Protein AF-K3W966-F1 (afdb_monomer_lite)

Foldseek 3Di:
DLVVVLVVLVVLVVVLVVLVVLLVVLVVVLVVLVVVLVVLVVVLVVCVVVVVVVVNVVSVVVNVVSVVVNVVSVVVNVVSVVVNVVSVVVVLVVLVVVLVVLVVVLVVLVVVLVVLVVVLVVLVVVLVVLLVVLVVVLVVLVVVLVVLVVVLVVLVVVLVVLVVVLVVVLCVVLVVLVVVVVVLVVVVVVVVVVCVVCVVVVVVCVVVVVVSVVVNVVSVVVSVVSCVVCVVVVVVSVVSVVVSVVSVVVSVVSVVVSVVSVVVSVVVSVVSVVVSVVSVVVSLLSVLLSVLSVLLSVLSVVVSVVVVVVVVLVVVLVVVLVVLVVQLVVLVVVLVVLVVVLVVLVVVLVVLVVLLVVLVVVLVVLVVVLVVCVVVVVVVVNVVSVVVSVVSVVSNVVSVVVNVVSVVVSVVSVVVSVVSVVSNVVSVVVSVVSVLVSLVVVLVVLVVSLVVLVVSLVVLVVSDRDDDCVVVPNRVSVSSSSVSVSVSVVSVVSNVVSCVVPVDDDPCPVVPPPPDPVVVPVPPPPPPDDDDPDDDDDDDDDDDDDDDDDDDDDDDDDDDDPDVLVVLLVVLVVLLVVLVVVLVVCVVVVVVVVSVVSVVVNVVSVVVNVVSVVVVVVVVPPPDDDDDDDDDDDDDDDDDDDDDDDDDDDDDDDDDDDDDPDPPPVVVVVVVVVVVVVVVVVVLVVLVVQLVVCVVVVVVVSNVVSVVVNCPVVVVVVVVVVVVVPVPD

Radius of gyration: 61.63 Å; chains: 1; bounding box: 157×69×189 Å

Sequence (729 aa):
MRVLFRENVLKQNEDENRILERKIQLANQLTQYEIDLRDVEAQQHHACEVEDFEHADALNATINSVRHCITLTESDVRKVDSELSAFVKSKEKAFANQLRSTRGTLRELEKFRDDQEAERVNLRNEFKEYEVKETEQLQFEAERIDTEMHHVSVNLEHLAAEKSEIESTIEEQCKDEFVVQAQLLEEKYAVEEEVRELERKLKLKLERVREIQESINKAEKEIDLVRNRYSRQLKRIADRESGILKTKQEVETDIEQLKHQKKEFHEKINEYETNISTFGKRILVVRKEMRAAALLASVLEVQETRREQSIVRKKQQTAELSSLSDAAAIAEQSFVMLRKQHDELEKSLSIHRNAIASAESMIPRLEQEKKTAAAQRNFKDAARISKDIKALEKDRSTAEEMVEVVEMELQDLKERIDKREVEYEEKKDELKRVEKQLELTTLQELWKEAKHLRVAIRKMEKFKSEGAAADDGIDFRSSAILLVQAEYEACMISVEALESKYGVTDPNQDQEDDIDDDDDEDDEIIDDDVDAVRESVGIAHIGTSYGSAEAGDSGEADVETIGDGTMALEDIASKLSELEAMIEKATENEEYELAARLDEKIEVLKRRQRSIIALASRDASADTSQENEDENEDDDEEERYQEAEEYEPSHTPHESHNEPTSTTHAGQSYEKLVQDLEALRERIVQVEDEIDYATEHEEYETAATFDEELQTPLRFKKKSKAVFSVDLV

Secondary structure (DSSP, 8-state):
-HHHHHHHHHHHHHHHHHHHHHHHHHHHHHHHHHHHHHHHHHHHHHHHHTT-HHHHHHHHHHHHHHHHHHHHHHHHHHHHHHHHHHHHHHHHHHHHHHHHHHHHHHHHHHHHHHHHHHHHHHHHHHHHHHHHHHHHHHHHHHHHHHHHHHHHHHHHHHHHHHHHHHHHHHHHHTHHHHHHHHHHHHHHHHHHHHHHHHTTTHHHHHHHHHHHHHHHHHHHHHHHHHHHHHHHHHHHHHHHHHHHHHHHHHHHHHHHHHHHHHHHHHHHHHHHHHHHHHHHHHHHHHHHHHHHHHHHHHHHHHHHHHHHHHHHHHHHHHHHHHHHHHHHHHHHHHHHHHHHHHHHHHHHHHHHHHHHHHHHHHHHHHHHHHHHHHHTT-HHHHHHHHHHHHHHHHHHHHHHHHHHHHHHHHHHHHHHHHHHHHHHHHHHHHHHHHHHHHHHHHHHHHHHHHHHHHHHHHHHHHS---SHHHHTT--SHHHHHHHHHHHHHHHHHHHHHHHHHHT---TTGGGSS---GGGGSS---------------------------------------S-HHHHHHHHHHHHHHHHHHHHHHHHHTT-HHHHHHHHHHHHHHHHHHHHHHHHHHHHTT-----------------------------------------THHHHHHHHHHHHHHHHHHHHHHHHHHHHHHHHHTT-HHHHHHHHHHHHHHHHHHHHHHHHTTTS--

Organism: Globisporangium ultimum (strain ATCC 200006 / CBS 805.95 / DAOM BR144) (NCBI:txid431595)

InterPro domains:
  IPR001943 UVR domain [PS50151] (360-395)
  IPR001943 UVR domain [PS50151] (573-608)
  IPR026081 Disrupted in schizophrenia 1 [PTHR14332] (5-614)

Structure (mmCIF, N/CA/C/O backbone):
data_AF-K3W966-F1
#
_entry.id   AF-K3W966-F1
#
loop_
_atom_site.group_PDB
_atom_site.id
_atom_site.type_symbol
_atom_site.label_atom_id
_atom_site.label_alt_id
_atom_site.label_comp_id
_atom_site.label_asym_id
_atom_site.label_entity_id
_atom_site.label_seq_id
_atom_site.pdbx_PDB_ins_code
_atom_site.Cartn_x
_atom_site.Cartn_y
_atom_site.Cartn_z
_atom_site.occupancy
_atom_site.B_iso_or_equiv
_atom_site.auth_seq_id
_atom_site.auth_comp_id
_atom_site.auth_asym_id
_atom_site.auth_atom_id
_atom_site.pdbx_PDB_model_num
ATOM 1 N N . MET A 1 1 ? -17.073 -1.695 -3.545 1.00 40.31 1 MET A N 1
ATOM 2 C CA . MET A 1 1 ? -15.887 -0.899 -3.951 1.00 40.31 1 MET A CA 1
ATOM 3 C C . MET A 1 1 ? -14.749 -1.751 -4.509 1.00 40.31 1 MET A C 1
ATOM 5 O O . MET A 1 1 ? -14.282 -1.406 -5.583 1.00 40.31 1 MET A O 1
ATOM 9 N N . ARG A 1 2 ? -14.343 -2.861 -3.868 1.00 40.62 2 ARG A N 1
ATOM 10 C CA . ARG A 1 2 ? -13.208 -3.718 -4.294 1.00 40.62 2 ARG A CA 1
ATOM 11 C C . ARG A 1 2 ? -13.105 -4.015 -5.794 1.00 40.62 2 ARG A C 1
ATOM 13 O O . ARG A 1 2 ? -12.038 -3.814 -6.357 1.00 40.62 2 ARG A O 1
ATOM 20 N N . VAL A 1 3 ? -14.205 -4.422 -6.437 1.00 47.59 3 VAL A N 1
ATOM 21 C CA . VAL A 1 3 ? -14.254 -4.696 -7.890 1.00 47.59 3 VAL A CA 1
ATOM 22 C C . VAL A 1 3 ? -13.774 -3.485 -8.701 1.00 47.59 3 VAL A C 1
ATOM 24 O O . VAL A 1 3 ? -12.761 -3.586 -9.381 1.00 47.59 3 VAL A O 1
ATOM 27 N N . LEU A 1 4 ? -14.399 -2.316 -8.511 1.00 53.44 4 LEU A N 1
ATOM 28 C CA . LEU A 1 4 ? -14.019 -1.058 -9.172 1.00 53.44 4 LEU A CA 1
ATOM 29 C C . LEU A 1 4 ? -12.569 -0.637 -8.888 1.00 53.44 4 LEU A C 1
ATOM 31 O O . LEU A 1 4 ? -11.961 0.048 -9.705 1.00 53.44 4 LEU A O 1
ATOM 35 N N . PHE A 1 5 ? -12.008 -0.996 -7.731 1.00 54.22 5 PHE A N 1
ATOM 36 C CA . PHE A 1 5 ? -10.607 -0.700 -7.437 1.00 54.22 5 PHE A CA 1
ATOM 37 C C . PHE A 1 5 ? -9.661 -1.638 -8.201 1.00 54.22 5 PHE A C 1
ATOM 39 O O . PHE A 1 5 ? -8.775 -1.160 -8.908 1.00 54.22 5 PHE A O 1
ATOM 46 N N . ARG A 1 6 ? -9.899 -2.956 -8.141 1.00 57.16 6 ARG A N 1
ATOM 47 C CA . ARG A 1 6 ? -9.118 -3.960 -8.882 1.00 57.16 6 ARG A CA 1
ATOM 48 C C . ARG A 1 6 ? -9.176 -3.715 -10.392 1.00 57.16 6 ARG A C 1
ATOM 50 O O . ARG A 1 6 ? -8.143 -3.745 -11.047 1.00 57.16 6 ARG A O 1
ATOM 57 N N . GLU A 1 7 ? -10.357 -3.397 -10.922 1.00 64.56 7 GLU A N 1
ATOM 58 C CA . GLU A 1 7 ? -10.556 -2.999 -12.322 1.00 64.56 7 GLU A CA 1
ATOM 59 C C . GLU A 1 7 ? -9.718 -1.768 -12.698 1.00 64.56 7 GLU A C 1
ATOM 61 O O . GLU A 1 7 ? -9.137 -1.743 -13.776 1.00 64.56 7 GLU A O 1
ATOM 66 N N . ASN A 1 8 ? -9.600 -0.763 -11.820 1.00 68.94 8 ASN A N 1
ATOM 67 C CA . ASN A 1 8 ? -8.776 0.419 -12.095 1.00 68.94 8 ASN A CA 1
ATOM 68 C C . ASN A 1 8 ? -7.267 0.123 -12.077 1.00 68.94 8 ASN A C 1
ATOM 70 O O . ASN A 1 8 ? -6.551 0.698 -12.895 1.00 68.94 8 ASN A O 1
ATOM 74 N N . VAL A 1 9 ? -6.772 -0.748 -11.189 1.00 65.44 9 VAL A N 1
ATOM 75 C CA . VAL A 1 9 ? -5.339 -1.110 -11.151 1.00 65.44 9 VAL A CA 1
ATOM 76 C C . VAL A 1 9 ? -4.967 -2.016 -12.326 1.00 65.44 9 VAL A C 1
ATOM 78 O O . VAL A 1 9 ? -3.998 -1.728 -13.027 1.00 65.44 9 VAL A O 1
ATOM 81 N N . LEU A 1 10 ? -5.777 -3.042 -12.615 1.00 68.81 10 LEU A N 1
ATOM 82 C CA . LEU A 1 10 ? -5.597 -3.885 -13.802 1.00 68.81 10 LEU A CA 1
ATOM 83 C C . LEU A 1 10 ? -5.610 -3.037 -15.077 1.00 68.81 10 LEU A C 1
ATOM 85 O O . LEU A 1 10 ? -4.684 -3.125 -15.876 1.00 68.81 10 LEU A O 1
ATOM 89 N N . LYS A 1 11 ? -6.583 -2.128 -15.212 1.00 78.38 11 LYS A N 1
ATOM 90 C CA . LYS A 1 11 ? -6.659 -1.206 -16.348 1.00 78.38 11 LYS A CA 1
ATOM 91 C C . LYS A 1 11 ? -5.451 -0.268 -16.455 1.00 78.38 11 LYS A C 1
ATOM 93 O O . LYS A 1 11 ? -5.044 0.048 -17.567 1.00 78.38 11 LYS A O 1
ATOM 98 N N . GLN A 1 12 ? -4.864 0.187 -15.345 1.00 77.62 12 GLN A N 1
ATOM 99 C CA . GLN A 1 12 ? -3.624 0.971 -15.408 1.00 77.62 12 GLN A CA 1
ATOM 100 C C . GLN A 1 12 ? -2.476 0.140 -15.991 1.00 77.62 12 GLN A C 1
ATOM 102 O O . GLN A 1 12 ? -1.775 0.631 -16.871 1.00 77.62 12 GLN A O 1
ATOM 107 N N . ASN A 1 13 ? -2.326 -1.121 -15.581 1.00 73.06 13 ASN A N 1
ATOM 108 C CA . ASN A 1 13 ? -1.315 -2.010 -16.157 1.00 73.06 13 ASN A CA 1
ATOM 109 C C . ASN A 1 13 ? -1.628 -2.369 -17.631 1.00 73.06 13 ASN A C 1
ATOM 111 O O . ASN A 1 13 ? -0.710 -2.441 -18.444 1.00 73.06 13 ASN A O 1
ATOM 115 N N . GLU A 1 14 ? -2.903 -2.514 -18.019 1.00 80.56 14 GLU A N 1
ATOM 116 C CA . GLU A 1 14 ? -3.324 -2.669 -19.426 1.00 80.56 14 GLU A CA 1
ATOM 117 C C . GLU A 1 14 ? -2.988 -1.434 -20.281 1.00 80.56 14 GLU A C 1
ATOM 119 O O . GLU A 1 14 ? -2.424 -1.574 -21.368 1.00 80.56 14 GLU A O 1
ATOM 124 N N . ASP A 1 15 ? -3.308 -0.223 -19.807 1.00 84.44 15 ASP A N 1
ATOM 125 C CA . ASP A 1 15 ? -2.997 1.031 -20.504 1.00 84.44 15 ASP A CA 1
ATOM 126 C C . ASP A 1 15 ? -1.467 1.253 -20.593 1.00 84.44 15 ASP A C 1
ATOM 128 O O . ASP A 1 15 ? -0.981 1.700 -21.634 1.00 84.44 15 ASP A O 1
ATOM 132 N N . GLU A 1 16 ? -0.688 0.878 -19.569 1.00 83.88 16 GLU A N 1
ATOM 133 C CA . GLU A 1 16 ? 0.785 0.915 -19.591 1.00 83.88 16 GLU A CA 1
ATOM 134 C C . GLU A 1 16 ? 1.368 -0.058 -20.625 1.00 83.88 16 GLU A C 1
ATOM 136 O O . GLU A 1 16 ? 2.116 0.357 -21.517 1.00 83.88 16 GLU A O 1
ATOM 141 N N . ASN A 1 17 ? 0.962 -1.332 -20.576 1.00 80.75 17 ASN A N 1
ATOM 142 C CA . ASN A 1 17 ? 1.388 -2.358 -21.530 1.00 80.75 17 ASN A CA 1
ATOM 143 C C . ASN A 1 17 ? 1.039 -1.964 -22.969 1.00 80.75 17 ASN A C 1
ATOM 145 O O . ASN A 1 17 ? 1.874 -2.076 -23.863 1.00 80.75 17 ASN A O 1
ATOM 149 N N . ARG A 1 18 ? -0.152 -1.407 -23.201 1.00 89.12 18 ARG A N 1
ATOM 150 C CA . ARG A 1 18 ? -0.590 -0.927 -24.518 1.00 89.12 18 ARG A CA 1
ATOM 151 C C . ARG A 1 18 ? 0.259 0.233 -25.054 1.00 89.12 18 ARG A C 1
ATOM 153 O O . ARG A 1 18 ? 0.484 0.316 -26.264 1.00 89.12 18 ARG A O 1
ATOM 160 N N . ILE A 1 19 ? 0.733 1.133 -24.188 1.00 89.69 19 ILE A N 1
ATOM 161 C CA . ILE A 1 19 ? 1.665 2.208 -24.569 1.00 89.69 19 ILE A CA 1
ATOM 162 C C . ILE A 1 19 ? 3.041 1.614 -24.923 1.00 89.69 19 ILE A C 1
ATOM 164 O O . ILE A 1 19 ? 3.639 2.009 -25.929 1.00 89.69 19 ILE A O 1
ATOM 168 N N . LEU A 1 20 ? 3.520 0.629 -24.156 1.00 84.88 20 LEU A N 1
ATOM 169 C CA . LEU A 1 20 ? 4.791 -0.065 -24.403 1.00 84.88 20 LEU A CA 1
ATOM 170 C C . LEU A 1 20 ? 4.764 -0.907 -25.692 1.00 84.88 20 LEU A C 1
ATOM 172 O O . LEU A 1 20 ? 5.664 -0.773 -26.520 1.00 84.88 20 LEU A O 1
ATOM 176 N N . GLU A 1 21 ? 3.710 -1.692 -25.932 1.00 88.69 21 GLU A N 1
ATOM 177 C CA . GLU A 1 21 ? 3.497 -2.422 -27.190 1.00 88.69 21 GLU A CA 1
ATOM 178 C C . GLU A 1 21 ? 3.504 -1.477 -28.394 1.00 88.69 21 GLU A C 1
ATOM 180 O O . GLU A 1 21 ? 4.195 -1.730 -29.382 1.00 88.69 21 GLU A O 1
ATOM 185 N N . ARG A 1 22 ? 2.777 -0.353 -28.308 1.00 91.94 22 ARG A N 1
ATOM 186 C CA . ARG A 1 22 ? 2.743 0.665 -29.368 1.00 91.94 22 ARG A CA 1
ATOM 187 C C . ARG A 1 22 ? 4.135 1.250 -29.626 1.00 91.94 22 ARG A C 1
ATOM 189 O O . ARG A 1 22 ? 4.487 1.471 -30.784 1.00 91.94 22 ARG A O 1
ATOM 196 N N . LYS A 1 23 ? 4.945 1.463 -28.581 1.00 90.62 23 LYS A N 1
ATOM 197 C CA . LYS A 1 23 ? 6.341 1.911 -28.715 1.00 90.62 23 LYS A CA 1
ATOM 198 C C . LYS A 1 23 ? 7.207 0.872 -29.435 1.00 90.62 23 LYS A C 1
ATOM 200 O O . LYS A 1 23 ? 7.931 1.239 -30.357 1.00 90.62 23 LYS A O 1
ATOM 205 N N . ILE A 1 24 ? 7.096 -0.406 -29.070 1.00 88.38 24 ILE A N 1
ATOM 206 C CA . ILE A 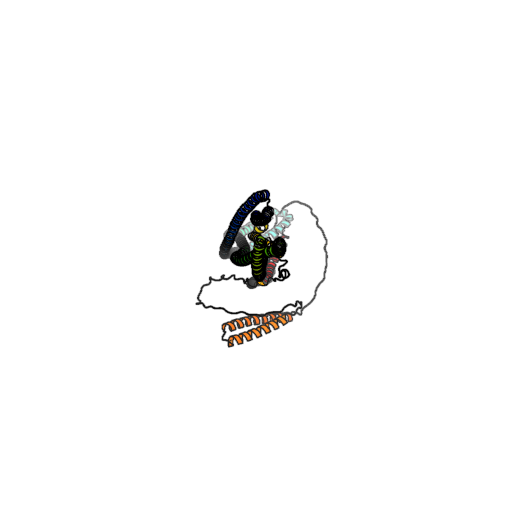1 24 ? 7.830 -1.515 -29.708 1.00 88.38 24 ILE A CA 1
ATOM 207 C C . ILE A 1 24 ? 7.422 -1.662 -31.184 1.00 88.38 24 ILE A C 1
ATOM 209 O O . ILE A 1 24 ? 8.280 -1.771 -32.057 1.00 88.38 24 ILE A O 1
ATOM 213 N N . GLN A 1 25 ? 6.123 -1.591 -31.490 1.00 92.19 25 GLN A N 1
ATOM 214 C CA . GLN A 1 25 ? 5.612 -1.645 -32.864 1.00 92.19 25 GLN A CA 1
ATOM 215 C C . GLN A 1 25 ? 6.148 -0.491 -33.726 1.00 92.19 25 GLN A C 1
ATOM 217 O O . GLN A 1 25 ? 6.577 -0.727 -34.855 1.00 92.19 25 GLN A O 1
ATOM 222 N N . LEU A 1 26 ? 6.171 0.740 -33.202 1.00 92.88 26 LEU A N 1
ATOM 223 C CA . LEU A 1 26 ? 6.723 1.898 -33.914 1.00 92.88 26 LEU A CA 1
ATOM 224 C C . LEU A 1 26 ? 8.246 1.802 -34.097 1.00 92.88 26 LEU A C 1
ATOM 226 O O . LEU A 1 26 ? 8.741 2.152 -35.166 1.00 92.88 26 LEU A O 1
ATOM 230 N N . ALA A 1 27 ? 8.983 1.288 -33.107 1.00 89.44 27 ALA A N 1
ATOM 231 C CA . ALA A 1 27 ? 10.422 1.048 -33.228 1.00 89.44 27 ALA A CA 1
ATOM 232 C C . ALA A 1 27 ? 10.738 0.015 -34.327 1.00 89.44 27 ALA A C 1
ATOM 234 O O . ALA A 1 27 ? 11.598 0.264 -35.169 1.00 89.44 27 ALA A O 1
ATOM 235 N N . ASN A 1 28 ? 9.983 -1.087 -34.382 1.00 90.31 28 ASN A N 1
ATOM 236 C CA . ASN A 1 28 ? 10.124 -2.120 -35.415 1.00 90.31 28 ASN A CA 1
ATOM 237 C C . ASN A 1 28 ? 9.726 -1.624 -36.820 1.00 90.31 28 ASN A C 1
ATOM 239 O O . ASN A 1 28 ? 10.298 -2.060 -37.816 1.00 90.31 28 ASN A O 1
ATOM 243 N N . GLN A 1 29 ? 8.765 -0.700 -36.925 1.00 93.62 29 GLN A N 1
ATOM 244 C CA . GLN A 1 29 ? 8.449 -0.034 -38.196 1.00 93.62 29 GLN A CA 1
ATOM 245 C C . GLN A 1 29 ? 9.569 0.915 -38.634 1.00 93.62 29 GLN A C 1
ATOM 247 O O . GLN A 1 29 ? 9.898 0.967 -39.816 1.00 93.62 29 GLN A O 1
ATOM 252 N N . LEU A 1 30 ? 10.171 1.650 -37.694 1.00 92.44 30 LEU A N 1
ATOM 253 C CA . LEU A 1 30 ? 11.262 2.580 -37.979 1.00 92.44 30 LEU A CA 1
ATOM 254 C C . LEU A 1 30 ? 12.504 1.832 -38.486 1.00 92.44 30 LEU A C 1
ATOM 256 O O . LEU A 1 30 ? 13.044 2.204 -39.525 1.00 92.44 30 LEU A O 1
ATOM 260 N N . THR A 1 31 ? 12.902 0.735 -37.833 1.00 90.31 31 THR A N 1
ATOM 261 C CA . THR A 1 31 ? 14.034 -0.090 -38.291 1.00 90.31 31 THR A CA 1
ATOM 262 C C . THR A 1 31 ? 13.770 -0.769 -39.637 1.00 90.31 31 THR A C 1
ATOM 264 O O . THR A 1 31 ? 14.692 -0.850 -40.447 1.00 90.31 31 THR A O 1
ATOM 267 N N . GLN A 1 32 ? 12.530 -1.181 -39.936 1.00 93.44 32 GLN A N 1
ATOM 268 C CA . GLN A 1 32 ? 12.177 -1.664 -41.277 1.00 93.44 32 GLN A CA 1
ATOM 269 C C . GLN A 1 32 ? 12.327 -0.558 -42.332 1.00 93.44 32 GLN A C 1
ATOM 271 O O . GLN A 1 32 ? 12.992 -0.779 -43.339 1.00 93.44 32 GLN A O 1
ATOM 276 N N . TYR A 1 33 ? 11.794 0.646 -42.095 1.00 95.50 33 TYR A N 1
ATOM 277 C CA . TYR A 1 33 ? 11.941 1.751 -43.050 1.00 95.50 33 TYR A CA 1
ATOM 278 C C . TYR A 1 33 ? 13.402 2.204 -43.229 1.00 95.50 33 TYR A C 1
ATOM 280 O O . TYR A 1 33 ? 13.763 2.662 -44.310 1.00 95.50 33 TYR A O 1
ATOM 288 N N . GLU A 1 34 ? 14.265 2.062 -42.218 1.00 91.81 34 GLU A N 1
ATOM 289 C CA . GLU A 1 34 ? 15.710 2.270 -42.387 1.00 91.81 34 GLU A CA 1
ATOM 290 C C . GLU A 1 34 ? 16.370 1.215 -43.287 1.00 91.81 34 GLU A C 1
ATOM 292 O O . GLU A 1 34 ? 17.286 1.546 -44.041 1.00 91.81 34 GLU A O 1
ATOM 297 N N . ILE A 1 35 ? 15.943 -0.050 -43.209 1.00 92.56 35 ILE A N 1
ATOM 298 C CA . ILE A 1 35 ? 16.417 -1.116 -44.105 1.00 92.56 35 ILE A CA 1
ATOM 299 C C . ILE A 1 35 ? 15.937 -0.829 -45.532 1.00 92.56 35 ILE A C 1
ATOM 301 O O . ILE A 1 35 ? 16.763 -0.747 -46.439 1.00 92.56 35 ILE A O 1
ATOM 305 N N . ASP A 1 36 ? 14.639 -0.557 -45.707 1.00 93.06 36 ASP A N 1
ATOM 306 C CA . ASP A 1 36 ? 14.043 -0.191 -46.998 1.00 93.06 36 ASP A CA 1
ATOM 307 C C . ASP A 1 36 ? 14.767 1.016 -47.628 1.00 93.06 36 ASP A C 1
ATOM 309 O O . ASP A 1 36 ? 15.027 1.038 -48.832 1.00 93.06 36 ASP A O 1
ATOM 313 N N . LEU A 1 37 ? 15.137 2.018 -46.819 1.00 94.38 37 LEU A N 1
ATOM 314 C CA . LEU A 1 37 ? 15.884 3.187 -47.283 1.00 94.38 37 LEU A CA 1
ATOM 315 C C . LEU A 1 37 ? 17.282 2.812 -47.794 1.00 94.38 37 LEU A C 1
ATOM 317 O O . LEU A 1 37 ? 17.650 3.240 -48.888 1.00 94.38 37 LEU A O 1
ATOM 321 N N . ARG A 1 38 ? 18.044 2.004 -47.041 1.00 92.75 38 ARG A N 1
ATOM 322 C CA . ARG A 1 38 ? 19.388 1.547 -47.446 1.00 92.75 38 ARG A CA 1
ATOM 323 C C . ARG A 1 38 ? 19.333 0.727 -48.738 1.00 92.75 38 ARG A C 1
ATOM 325 O O . ARG A 1 38 ? 20.158 0.944 -49.624 1.00 92.75 38 ARG A O 1
ATOM 332 N N . ASP A 1 39 ? 18.347 -0.157 -48.874 1.00 93.19 39 ASP A N 1
ATOM 333 C CA . ASP A 1 39 ? 18.183 -1.008 -50.057 1.00 93.19 39 ASP A CA 1
ATOM 334 C C . ASP A 1 39 ? 17.800 -0.201 -51.309 1.00 93.19 39 ASP A C 1
ATOM 336 O O . ASP A 1 39 ? 18.316 -0.470 -52.398 1.00 93.19 39 ASP A O 1
ATOM 340 N N . VAL A 1 40 ? 16.937 0.814 -51.181 1.00 93.81 40 VAL A N 1
ATOM 341 C CA . VAL A 1 40 ? 16.570 1.696 -52.305 1.00 93.81 40 VAL A CA 1
ATOM 342 C C . VAL A 1 40 ? 17.714 2.662 -52.658 1.00 93.81 40 VAL A C 1
ATOM 344 O O . VAL A 1 40 ? 17.952 2.910 -53.840 1.00 93.81 40 VAL A O 1
ATOM 347 N N . GLU A 1 41 ? 18.474 3.162 -51.679 1.00 92.75 41 GLU A N 1
ATOM 348 C CA . GLU A 1 41 ? 19.687 3.960 -51.928 1.00 92.75 41 GLU A CA 1
ATOM 349 C C . GLU A 1 41 ? 20.779 3.135 -52.639 1.00 92.75 41 GLU A C 1
ATOM 351 O O . GLU A 1 41 ? 21.409 3.626 -53.579 1.00 92.75 41 GLU A O 1
ATOM 356 N N . ALA A 1 42 ? 20.950 1.856 -52.281 1.00 92.31 42 ALA A N 1
ATOM 357 C CA . ALA A 1 42 ? 21.850 0.936 -52.979 1.00 92.31 42 ALA A CA 1
ATOM 358 C C . ALA A 1 42 ? 21.389 0.639 -54.420 1.00 92.31 42 ALA A C 1
ATOM 360 O O . ALA A 1 42 ? 22.202 0.666 -55.348 1.00 92.31 42 ALA A O 1
ATOM 361 N N . GLN A 1 43 ? 20.085 0.424 -54.637 1.00 92.56 43 GLN A N 1
ATOM 362 C CA . GLN A 1 43 ? 19.510 0.272 -55.981 1.00 92.56 43 GLN A CA 1
ATOM 363 C C . GLN A 1 43 ? 19.715 1.531 -56.836 1.00 92.56 43 GLN A C 1
ATOM 365 O O . GLN A 1 43 ? 20.063 1.418 -58.010 1.00 92.56 43 GLN A O 1
ATOM 370 N N . GLN A 1 44 ? 19.568 2.729 -56.256 1.00 94.69 44 GLN A N 1
ATOM 371 C CA . GLN A 1 44 ? 19.813 3.987 -56.968 1.00 94.69 44 GLN A CA 1
ATOM 372 C C . GLN A 1 44 ? 21.292 4.146 -57.344 1.00 94.69 44 GLN A C 1
ATOM 374 O O . GLN A 1 44 ? 21.590 4.568 -58.462 1.00 94.69 44 GLN A O 1
ATOM 379 N N . HIS A 1 45 ? 22.221 3.782 -56.452 1.00 90.81 45 HIS A N 1
ATOM 380 C CA . HIS A 1 45 ? 23.651 3.786 -56.770 1.00 90.81 45 HIS A CA 1
ATOM 381 C C . HIS A 1 45 ? 23.950 2.863 -57.958 1.00 90.81 45 HIS A C 1
ATOM 383 O O . HIS A 1 45 ? 24.616 3.278 -58.905 1.00 90.81 45 HIS A O 1
ATOM 389 N N . HIS A 1 46 ? 23.389 1.650 -57.961 1.00 91.81 46 HIS A N 1
ATOM 390 C CA . HIS A 1 46 ? 23.586 0.705 -59.056 1.00 91.81 46 HIS A CA 1
ATOM 391 C C . HIS A 1 46 ? 22.944 1.163 -60.378 1.00 91.81 46 HIS A C 1
ATOM 393 O O . HIS A 1 46 ? 23.559 1.031 -61.434 1.00 91.81 46 HIS A O 1
ATOM 399 N N . ALA A 1 47 ? 21.754 1.776 -60.340 1.00 91.69 47 ALA A N 1
ATOM 400 C CA . ALA A 1 47 ? 21.129 2.377 -61.523 1.00 91.69 47 ALA A CA 1
ATOM 401 C C . ALA A 1 47 ? 22.025 3.465 -62.155 1.00 91.69 47 ALA A C 1
ATOM 403 O O . ALA A 1 47 ? 22.195 3.502 -63.374 1.00 91.69 47 ALA A O 1
ATOM 404 N N . CYS A 1 48 ? 22.678 4.290 -61.329 1.00 90.31 48 CYS A N 1
ATOM 405 C CA . CYS A 1 48 ? 23.670 5.268 -61.783 1.00 90.31 48 CYS A CA 1
ATOM 406 C C . CYS A 1 48 ? 24.949 4.624 -62.359 1.00 90.31 48 CYS A C 1
ATOM 408 O O . CYS A 1 48 ? 25.505 5.158 -63.316 1.00 90.31 48 CYS A O 1
ATOM 410 N N . GLU A 1 49 ? 25.415 3.491 -61.818 1.00 91.25 49 GLU A N 1
ATOM 411 C CA . GLU A 1 49 ? 26.578 2.747 -62.345 1.00 91.25 49 GLU A CA 1
ATOM 412 C C . GLU A 1 49 ? 26.338 2.163 -63.745 1.00 91.25 49 GLU A C 1
ATOM 414 O O . GLU A 1 49 ? 27.282 2.053 -64.528 1.00 91.25 49 GLU A O 1
ATOM 419 N N . VAL A 1 50 ? 25.093 1.791 -64.065 1.00 94.69 50 VAL A N 1
ATOM 420 C CA . VAL A 1 50 ? 24.703 1.229 -65.374 1.00 94.69 50 VAL A CA 1
ATOM 421 C C . VAL A 1 50 ? 24.117 2.267 -66.344 1.00 94.69 50 VAL A C 1
ATOM 423 O O . VAL A 1 50 ? 23.592 1.894 -67.391 1.00 94.69 50 VAL A O 1
ATOM 426 N N . GLU A 1 51 ? 24.224 3.559 -66.011 1.00 93.06 51 GLU A N 1
ATOM 427 C CA . GLU A 1 51 ? 23.700 4.705 -66.777 1.00 93.06 51 GLU A CA 1
ATOM 428 C C . GLU A 1 51 ? 22.159 4.719 -66.971 1.00 93.06 51 GLU A C 1
ATOM 430 O O . GLU A 1 51 ? 21.642 5.436 -67.832 1.00 93.06 51 GLU A O 1
ATOM 435 N N . ASP A 1 52 ? 21.392 3.994 -66.142 1.00 93.94 52 ASP A N 1
ATOM 436 C CA . ASP A 1 52 ? 19.918 4.024 -66.141 1.00 93.94 52 ASP A CA 1
ATOM 437 C C . ASP A 1 52 ? 19.385 5.180 -65.277 1.00 93.94 52 ASP A C 1
ATOM 439 O O . ASP A 1 52 ? 18.894 5.026 -64.153 1.00 93.94 52 ASP A O 1
ATOM 443 N N . PHE A 1 53 ? 19.512 6.388 -65.825 1.00 92.31 53 PHE A N 1
ATOM 444 C CA . PHE A 1 53 ? 19.099 7.619 -65.153 1.00 92.31 53 PHE A CA 1
ATOM 445 C C . PHE A 1 53 ? 17.573 7.75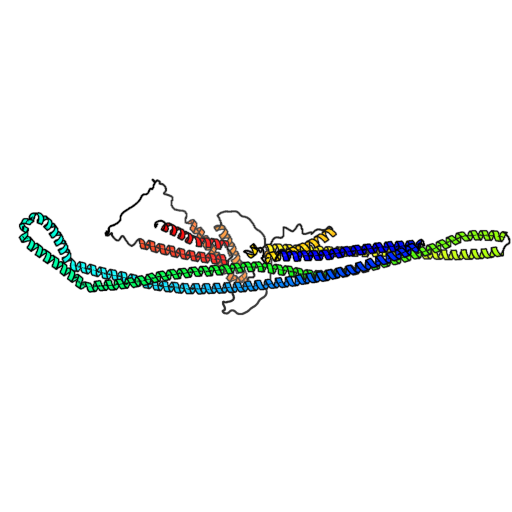7 -64.998 1.00 92.31 53 PHE A C 1
ATOM 447 O O . PHE A 1 53 ? 17.128 8.452 -64.085 1.00 92.31 53 PHE A O 1
ATOM 454 N N . GLU A 1 54 ? 16.763 7.097 -65.839 1.00 92.81 54 GLU A N 1
ATOM 455 C CA . GLU A 1 54 ? 15.298 7.097 -65.686 1.00 92.81 54 GLU A CA 1
ATOM 456 C C . GLU A 1 54 ? 14.877 6.234 -64.486 1.00 92.81 54 GLU A C 1
ATOM 458 O O . GLU A 1 54 ? 14.042 6.658 -63.681 1.00 92.81 54 GLU A O 1
ATOM 463 N N . HIS A 1 55 ? 15.504 5.067 -64.294 1.00 91.62 55 HIS A N 1
ATOM 464 C CA . HIS A 1 55 ? 15.284 4.256 -63.098 1.00 91.62 55 HIS A CA 1
ATOM 465 C C . HIS A 1 55 ? 15.827 4.938 -61.831 1.00 91.62 55 HIS A C 1
ATOM 467 O O . HIS A 1 55 ? 15.145 4.945 -60.804 1.00 91.62 55 HIS A O 1
ATOM 473 N N . ALA A 1 56 ? 17.002 5.575 -61.902 1.00 92.25 56 ALA A N 1
ATOM 474 C CA . ALA A 1 56 ? 17.598 6.286 -60.768 1.00 92.25 56 ALA A CA 1
ATOM 475 C C . ALA A 1 56 ? 16.729 7.454 -60.250 1.00 92.25 56 ALA A C 1
ATOM 477 O O . ALA A 1 56 ? 16.636 7.648 -59.033 1.00 92.25 56 ALA A O 1
ATOM 478 N N . ASP A 1 57 ? 16.059 8.205 -61.135 1.00 92.31 57 ASP A N 1
ATOM 479 C CA . ASP A 1 57 ? 15.139 9.283 -60.734 1.00 92.31 57 ASP A CA 1
ATOM 480 C C . ASP A 1 57 ? 13.792 8.740 -60.216 1.00 92.31 57 ASP A C 1
ATOM 482 O O . ASP A 1 57 ? 13.241 9.247 -59.237 1.00 92.31 57 ASP A O 1
ATOM 486 N N . ALA A 1 58 ? 13.300 7.624 -60.769 1.00 91.69 58 ALA A N 1
ATOM 487 C CA . ALA A 1 58 ? 12.138 6.926 -60.213 1.00 91.69 58 ALA A CA 1
ATOM 488 C C . ALA A 1 58 ? 12.397 6.415 -58.778 1.00 91.69 58 ALA A C 1
ATOM 490 O O . ALA A 1 58 ? 11.551 6.579 -57.897 1.00 91.69 58 ALA A O 1
ATOM 491 N N . LEU A 1 59 ? 13.587 5.863 -58.509 1.00 93.81 59 LEU A N 1
ATOM 492 C CA . LEU A 1 59 ? 14.016 5.472 -57.160 1.00 93.81 59 LEU A CA 1
ATOM 493 C C . LEU A 1 59 ? 14.181 6.688 -56.231 1.00 93.81 59 LEU A C 1
ATOM 495 O O . LEU A 1 59 ? 13.883 6.595 -55.042 1.00 93.81 59 LEU A O 1
ATOM 499 N N . ASN A 1 60 ? 14.558 7.853 -56.766 1.00 93.94 60 ASN A N 1
ATOM 500 C CA . ASN A 1 60 ? 14.654 9.109 -56.016 1.00 93.94 60 ASN A CA 1
ATOM 501 C C . ASN A 1 60 ? 13.295 9.528 -55.419 1.00 93.94 60 ASN A C 1
ATOM 503 O O . ASN A 1 60 ? 13.219 9.987 -54.276 1.00 93.94 60 ASN A O 1
ATOM 507 N N . ALA A 1 61 ? 12.195 9.322 -56.151 1.00 92.44 61 ALA A N 1
ATOM 508 C CA . ALA A 1 61 ? 10.846 9.534 -55.623 1.00 92.44 61 ALA A CA 1
ATOM 509 C C . ALA A 1 61 ? 10.522 8.563 -54.468 1.00 92.44 61 ALA A C 1
ATOM 511 O O . ALA A 1 61 ? 9.982 8.986 -53.441 1.00 92.44 61 ALA A O 1
ATOM 512 N N . THR A 1 62 ? 10.919 7.291 -54.588 1.00 93.94 62 THR A N 1
ATOM 513 C CA . THR A 1 62 ? 10.764 6.274 -53.533 1.00 93.94 62 THR A CA 1
ATOM 514 C C . THR A 1 62 ? 11.559 6.629 -52.273 1.00 93.94 62 THR A C 1
ATOM 516 O O . THR A 1 62 ? 10.989 6.621 -51.185 1.00 93.94 62 THR A O 1
ATOM 519 N N . ILE A 1 63 ? 12.828 7.038 -52.405 1.00 94.31 63 ILE A N 1
ATOM 520 C CA . ILE A 1 63 ? 13.686 7.497 -51.292 1.00 94.31 63 ILE A CA 1
ATOM 521 C C . ILE A 1 63 ? 13.009 8.626 -50.507 1.00 94.31 63 ILE A C 1
ATOM 523 O O . ILE A 1 63 ? 12.941 8.588 -49.278 1.00 94.31 63 ILE A O 1
ATOM 527 N N . ASN A 1 64 ? 12.458 9.621 -51.207 1.00 94.88 64 ASN A N 1
ATOM 528 C CA . ASN A 1 64 ? 11.752 10.729 -50.564 1.00 94.88 64 ASN A CA 1
ATOM 529 C C . ASN A 1 64 ? 10.452 10.278 -49.868 1.00 94.88 64 ASN A C 1
ATOM 531 O O . ASN A 1 64 ? 10.119 10.808 -48.807 1.00 94.88 64 ASN A O 1
ATOM 535 N N . SER A 1 65 ? 9.754 9.269 -50.403 1.00 95.00 65 SER A N 1
ATOM 536 C CA . SER A 1 65 ? 8.588 8.664 -49.743 1.00 95.00 65 SER A CA 1
ATOM 537 C C . SER A 1 65 ? 8.970 7.906 -48.466 1.00 95.00 65 SER A C 1
ATOM 539 O O . SER A 1 65 ? 8.338 8.114 -47.433 1.00 95.00 65 SER A O 1
ATOM 541 N N . VAL A 1 66 ? 10.019 7.075 -48.494 1.00 94.69 66 VAL A N 1
ATOM 542 C CA . VAL A 1 66 ? 10.478 6.312 -47.315 1.00 94.69 66 VAL A CA 1
ATOM 543 C C . VAL A 1 66 ? 10.988 7.256 -46.221 1.00 94.69 66 VAL A C 1
ATOM 545 O O . VAL A 1 66 ? 10.585 7.135 -45.066 1.00 94.69 66 VAL A O 1
ATOM 548 N N . ARG A 1 67 ? 11.772 8.285 -46.575 1.00 95.25 67 ARG A N 1
ATOM 549 C CA . ARG A 1 67 ? 12.201 9.335 -45.628 1.00 95.25 67 ARG A CA 1
ATOM 550 C C . ARG A 1 67 ? 11.015 10.088 -45.007 1.00 95.25 67 ARG A C 1
ATOM 552 O O . ARG A 1 67 ? 11.075 10.461 -43.833 1.00 95.25 67 ARG A O 1
ATOM 559 N N . HIS A 1 68 ? 9.916 10.280 -45.744 1.00 95.88 68 HIS A N 1
ATOM 560 C CA . HIS A 1 68 ? 8.686 10.846 -45.181 1.00 95.88 68 HIS A CA 1
ATOM 561 C C . HIS A 1 68 ? 8.004 9.886 -44.191 1.00 95.88 68 HIS A C 1
ATOM 563 O O . HIS A 1 68 ? 7.609 10.330 -43.113 1.00 95.88 68 HIS A O 1
ATOM 569 N N . CYS A 1 69 ? 7.936 8.585 -44.496 1.00 95.88 69 CYS A N 1
ATOM 570 C CA . CYS A 1 69 ? 7.452 7.559 -43.565 1.00 95.88 69 CYS A CA 1
ATOM 571 C C . CYS A 1 69 ? 8.272 7.530 -42.265 1.00 95.88 69 CYS A C 1
ATOM 573 O O . CYS A 1 69 ? 7.679 7.621 -41.193 1.00 95.88 69 CYS A O 1
ATOM 575 N N . ILE A 1 70 ? 9.611 7.530 -42.344 1.00 94.12 70 ILE A N 1
ATOM 576 C CA . ILE A 1 70 ? 10.502 7.624 -41.170 1.00 94.12 70 ILE A CA 1
ATOM 577 C C . ILE A 1 70 ? 10.174 8.876 -40.341 1.00 94.12 70 ILE A C 1
ATOM 579 O O . ILE A 1 70 ? 9.932 8.774 -39.141 1.00 94.12 70 ILE A O 1
ATOM 583 N N . THR A 1 71 ? 10.066 10.046 -40.983 1.00 94.75 71 THR A N 1
ATOM 584 C CA . THR A 1 71 ? 9.751 11.321 -40.303 1.00 94.75 71 THR A CA 1
ATOM 585 C C . THR A 1 71 ? 8.400 11.280 -39.567 1.00 94.75 71 THR A C 1
ATOM 587 O O . THR A 1 71 ? 8.253 11.859 -38.486 1.00 94.75 71 THR A O 1
ATOM 590 N N . LEU A 1 72 ? 7.396 10.602 -40.136 1.00 95.06 72 LEU A N 1
ATOM 591 C CA . LEU A 1 72 ? 6.089 10.406 -39.503 1.00 95.06 72 LEU A CA 1
ATOM 592 C C . LEU A 1 72 ? 6.177 9.430 -38.321 1.00 95.06 72 LEU A C 1
ATOM 594 O O . LEU A 1 72 ? 5.688 9.755 -37.238 1.00 95.06 72 LEU A O 1
ATOM 598 N N . THR A 1 73 ? 6.847 8.286 -38.490 1.00 94.44 73 THR A N 1
ATOM 599 C CA . THR A 1 73 ? 7.038 7.289 -37.427 1.00 94.44 73 THR A CA 1
ATOM 600 C C . THR A 1 73 ? 7.845 7.860 -36.258 1.00 94.44 73 THR A C 1
ATOM 602 O O . THR A 1 73 ? 7.423 7.707 -35.115 1.00 94.44 73 THR A O 1
ATOM 605 N N . GLU A 1 74 ? 8.917 8.624 -36.502 1.00 92.81 74 GLU A N 1
ATOM 606 C CA . GLU A 1 74 ? 9.622 9.393 -35.462 1.00 92.81 74 GLU A CA 1
ATOM 607 C C . GLU A 1 74 ? 8.679 10.329 -34.688 1.00 92.81 74 GLU A C 1
ATOM 609 O O . GLU A 1 74 ? 8.774 10.461 -33.465 1.00 92.81 74 GLU A O 1
ATOM 614 N N . SER A 1 75 ? 7.781 11.028 -35.394 1.00 94.88 75 SER A N 1
ATOM 615 C CA . SER A 1 75 ? 6.821 11.934 -34.761 1.00 94.88 75 SER A CA 1
ATOM 616 C C . SER A 1 75 ? 5.828 11.185 -33.874 1.00 94.88 75 SER A C 1
ATOM 618 O O . SER A 1 75 ? 5.425 11.733 -32.848 1.00 94.88 75 SER A O 1
ATOM 620 N N . ASP A 1 76 ? 5.460 9.954 -34.229 1.00 94.75 76 ASP A N 1
ATOM 621 C CA . ASP A 1 76 ? 4.593 9.103 -33.415 1.00 94.75 76 ASP A CA 1
ATOM 622 C C . ASP A 1 76 ? 5.337 8.448 -32.243 1.00 94.75 76 ASP A C 1
ATOM 624 O O . ASP A 1 76 ? 4.784 8.423 -31.146 1.00 94.75 76 ASP A O 1
ATOM 628 N N . VAL A 1 77 ? 6.607 8.049 -32.397 1.00 91.94 77 VAL A N 1
ATOM 629 C CA . VAL A 1 77 ? 7.462 7.621 -31.267 1.00 91.94 77 VAL A CA 1
ATOM 630 C C . VAL A 1 77 ? 7.550 8.736 -30.220 1.00 91.94 77 VAL A C 1
ATOM 632 O O . VAL A 1 77 ? 7.238 8.510 -29.054 1.00 91.94 77 VAL A O 1
ATOM 635 N N . ARG A 1 78 ? 7.841 9.979 -30.637 1.00 92.62 78 ARG A N 1
ATOM 636 C CA . ARG A 1 78 ? 7.892 11.150 -29.734 1.00 92.62 78 ARG A CA 1
ATOM 637 C C . ARG A 1 78 ? 6.554 11.434 -29.031 1.00 92.62 78 ARG A C 1
ATOM 639 O O . ARG A 1 78 ? 6.556 11.936 -27.905 1.00 92.62 78 ARG A O 1
ATOM 646 N N . LYS A 1 79 ? 5.412 11.121 -29.662 1.00 94.69 79 LYS A N 1
ATOM 647 C CA . LYS A 1 79 ? 4.086 11.196 -29.014 1.00 94.69 79 LYS A CA 1
ATOM 648 C C . LYS A 1 79 ? 3.932 10.094 -27.972 1.00 94.69 79 LYS A C 1
ATOM 650 O O . LYS A 1 79 ? 3.567 10.409 -26.849 1.00 94.69 79 LYS A O 1
ATOM 655 N N . VAL A 1 80 ? 4.274 8.850 -28.302 1.00 93.62 80 VAL A N 1
ATOM 656 C CA . VAL A 1 80 ? 4.177 7.705 -27.381 1.00 93.62 80 VAL A CA 1
ATOM 657 C C . VAL A 1 80 ? 5.118 7.853 -26.179 1.00 93.62 80 VAL A C 1
ATOM 659 O O . VAL A 1 80 ? 4.709 7.571 -25.059 1.00 93.62 80 VAL A O 1
ATOM 662 N N . ASP A 1 81 ? 6.321 8.405 -26.353 1.00 88.56 81 ASP A N 1
ATOM 663 C CA . ASP A 1 81 ? 7.203 8.770 -25.232 1.00 88.56 81 ASP A CA 1
ATOM 664 C C . ASP A 1 81 ? 6.605 9.872 -24.338 1.00 88.56 81 ASP A C 1
ATOM 666 O O . ASP A 1 81 ? 6.773 9.862 -23.115 1.00 88.56 81 ASP A O 1
ATOM 670 N N . SER A 1 82 ? 5.868 10.816 -24.932 1.00 92.38 82 SER A N 1
ATOM 671 C CA . SER A 1 82 ? 5.156 11.868 -24.194 1.00 92.38 82 SER A CA 1
ATOM 672 C C . SER A 1 82 ? 3.932 11.317 -23.450 1.00 92.38 82 SER A C 1
ATOM 674 O O . SER A 1 82 ? 3.700 11.694 -22.301 1.00 92.38 82 SER A O 1
ATOM 676 N N . GLU A 1 83 ? 3.181 10.404 -24.076 1.00 92.62 83 GLU A N 1
ATOM 677 C CA . GLU A 1 83 ? 2.075 9.643 -23.478 1.00 92.62 83 GLU A CA 1
ATOM 678 C C . GLU A 1 83 ? 2.587 8.814 -22.284 1.00 92.62 83 GLU A C 1
ATOM 680 O O . GLU A 1 83 ? 2.060 8.949 -21.181 1.00 92.62 83 GLU A O 1
ATOM 685 N N . LEU A 1 84 ? 3.680 8.059 -22.457 1.00 87.75 84 LEU A N 1
ATOM 686 C CA . LEU A 1 84 ? 4.323 7.262 -21.407 1.00 87.75 84 LEU A CA 1
ATOM 687 C C . LEU A 1 84 ? 4.834 8.136 -20.249 1.00 87.75 84 LEU A C 1
ATOM 689 O O . LEU A 1 84 ? 4.579 7.838 -19.085 1.00 87.75 84 LEU A O 1
ATOM 693 N N . SER A 1 85 ? 5.499 9.261 -20.537 1.00 87.62 85 SER A N 1
ATOM 694 C CA . SER A 1 85 ? 5.982 10.177 -19.491 1.00 87.62 85 SER A CA 1
ATOM 695 C C . SER A 1 85 ? 4.849 10.873 -18.725 1.00 87.62 85 SER A C 1
ATOM 697 O O . SER A 1 85 ? 5.028 11.232 -17.558 1.00 87.62 85 SER A O 1
ATOM 699 N N . ALA A 1 86 ? 3.693 11.093 -19.357 1.00 89.62 86 ALA A N 1
ATOM 700 C CA . ALA A 1 86 ? 2.489 11.576 -18.686 1.00 89.62 86 ALA A CA 1
ATOM 701 C C . ALA A 1 86 ? 1.816 10.473 -17.852 1.00 89.62 86 ALA A C 1
ATOM 703 O O . ALA A 1 86 ? 1.384 10.747 -16.731 1.00 89.62 86 ALA A O 1
ATOM 704 N N . PHE A 1 87 ? 1.778 9.239 -18.361 1.00 88.38 87 PHE A N 1
ATOM 705 C CA . PHE A 1 87 ? 1.244 8.077 -17.656 1.00 88.38 87 PHE A CA 1
ATOM 706 C C . PHE A 1 87 ? 2.032 7.784 -16.371 1.00 88.38 87 PHE A C 1
ATOM 708 O O . PHE A 1 87 ? 1.438 7.757 -15.295 1.00 88.38 87 PHE A O 1
ATOM 715 N N . VAL A 1 88 ? 3.367 7.696 -16.445 1.00 84.25 88 VAL A N 1
ATOM 716 C CA . VAL A 1 88 ? 4.239 7.470 -15.275 1.00 84.25 88 VAL A CA 1
ATOM 717 C C . VAL A 1 88 ? 4.004 8.530 -14.192 1.00 84.25 88 VAL A C 1
ATOM 719 O O . VAL A 1 88 ? 3.773 8.180 -13.041 1.00 84.25 88 VAL A O 1
ATOM 722 N N . LYS A 1 89 ? 3.918 9.818 -14.554 1.00 87.31 89 LYS A N 1
ATOM 723 C CA . LYS A 1 89 ? 3.597 10.906 -13.603 1.00 87.31 89 LYS A CA 1
ATOM 724 C C . LYS A 1 89 ? 2.189 10.813 -13.011 1.00 87.31 89 LYS A C 1
AT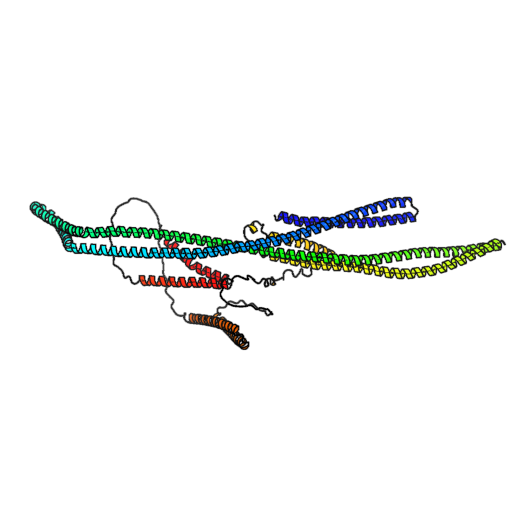OM 726 O O . LYS A 1 89 ? 1.939 11.304 -11.909 1.00 87.31 89 LYS A O 1
ATOM 731 N N . SER A 1 90 ? 1.244 10.217 -13.738 1.00 87.00 90 SER A N 1
ATOM 732 C CA . SER A 1 90 ? -0.097 9.930 -13.224 1.00 87.00 90 SER A CA 1
ATOM 733 C C . SER A 1 90 ? -0.064 8.786 -12.206 1.00 87.00 90 SER A C 1
ATOM 735 O O . SER A 1 90 ? -0.663 8.920 -11.139 1.00 87.00 90 SER A O 1
ATOM 737 N N . LYS A 1 91 ? 0.714 7.731 -12.490 1.00 82.44 91 LYS A N 1
ATOM 738 C CA . LYS A 1 91 ? 0.959 6.575 -11.615 1.00 82.44 91 LYS A CA 1
ATOM 739 C C . LYS A 1 91 ? 1.695 6.988 -10.326 1.00 82.44 91 LYS A C 1
ATOM 741 O O . LYS A 1 91 ? 1.195 6.728 -9.236 1.00 82.44 91 LYS A O 1
ATOM 746 N N . GLU A 1 92 ? 2.780 7.762 -10.429 1.00 83.00 92 GLU A N 1
ATOM 747 C CA . GLU A 1 92 ? 3.478 8.415 -9.299 1.00 83.00 92 GLU A CA 1
ATOM 748 C C . GLU A 1 92 ? 2.499 9.199 -8.402 1.00 83.00 92 GLU A C 1
ATOM 750 O O . GLU A 1 92 ? 2.446 9.008 -7.185 1.00 83.00 92 GLU A O 1
ATOM 755 N N . LYS A 1 93 ? 1.663 10.056 -9.005 1.00 86.81 93 LYS A N 1
ATOM 756 C CA . LYS A 1 93 ? 0.670 10.859 -8.278 1.00 86.81 93 LYS A CA 1
ATOM 757 C C . LYS A 1 93 ? -0.431 10.009 -7.632 1.00 86.81 93 LYS A C 1
ATOM 759 O O . LYS A 1 93 ? -0.954 10.406 -6.589 1.00 86.81 93 LYS A O 1
ATOM 764 N N . ALA A 1 94 ? -0.807 8.880 -8.233 1.00 84.19 94 ALA A N 1
ATOM 765 C CA . ALA A 1 94 ? -1.756 7.941 -7.644 1.00 84.19 94 ALA A CA 1
ATOM 766 C C . ALA A 1 94 ? -1.172 7.313 -6.368 1.00 84.19 94 ALA A C 1
ATOM 768 O O . ALA A 1 94 ? -1.805 7.414 -5.318 1.00 84.19 94 ALA A O 1
ATOM 769 N N . PHE A 1 95 ? 0.063 6.800 -6.419 1.00 82.25 95 PHE A N 1
ATOM 770 C CA . PHE A 1 95 ? 0.747 6.235 -5.250 1.00 82.25 95 PHE A CA 1
ATOM 771 C C . PHE A 1 95 ? 0.956 7.253 -4.122 1.00 82.25 95 PHE A C 1
ATOM 773 O O . PHE A 1 95 ? 0.573 6.984 -2.986 1.00 82.25 95 PHE A O 1
ATOM 780 N N . ALA A 1 96 ? 1.450 8.458 -4.421 1.00 85.69 96 ALA A N 1
ATOM 781 C CA . ALA A 1 96 ? 1.646 9.499 -3.405 1.00 85.69 96 ALA A CA 1
ATOM 782 C C . ALA A 1 96 ? 0.323 9.966 -2.753 1.00 85.69 96 ALA A C 1
ATOM 784 O O . ALA A 1 96 ? 0.299 10.425 -1.607 1.00 85.69 96 ALA A O 1
ATOM 785 N N . ASN A 1 97 ? -0.805 9.859 -3.467 1.00 87.62 97 ASN A N 1
ATOM 786 C CA . ASN A 1 97 ? -2.133 10.080 -2.891 1.00 87.62 97 ASN A CA 1
ATOM 787 C C . ASN A 1 97 ? -2.611 8.881 -2.064 1.00 87.62 97 ASN A C 1
ATOM 789 O O . ASN A 1 97 ? -3.187 9.093 -1.000 1.00 87.62 97 ASN A O 1
ATOM 793 N N . GLN A 1 98 ? -2.359 7.653 -2.517 1.00 85.69 98 GLN A N 1
ATOM 794 C CA . GLN A 1 98 ? -2.699 6.426 -1.801 1.00 85.69 98 GLN A CA 1
ATOM 795 C C . GLN A 1 98 ? -1.956 6.340 -0.466 1.00 85.69 98 GLN A C 1
ATOM 797 O O . GLN A 1 98 ? -2.606 6.205 0.561 1.00 85.69 98 GLN A O 1
ATOM 802 N N . LEU A 1 99 ? -0.633 6.530 -0.446 1.00 87.19 99 LEU A N 1
ATOM 803 C CA . LEU A 1 99 ? 0.159 6.559 0.787 1.00 87.19 99 LEU A CA 1
ATOM 804 C C . LEU A 1 99 ? -0.315 7.665 1.746 1.00 87.19 99 LEU A C 1
ATOM 806 O O . LEU A 1 99 ? -0.446 7.431 2.947 1.00 87.19 99 LEU A O 1
ATOM 810 N N . ARG A 1 100 ? -0.645 8.860 1.230 1.00 90.00 100 ARG A N 1
ATOM 811 C CA . ARG A 1 100 ? -1.249 9.926 2.050 1.00 90.00 100 ARG A CA 1
ATOM 812 C C . ARG A 1 100 ? -2.614 9.516 2.612 1.00 90.00 100 ARG A C 1
ATOM 814 O O . ARG A 1 100 ? -2.906 9.869 3.749 1.00 90.00 100 ARG A O 1
ATOM 821 N N . SER A 1 101 ? -3.424 8.790 1.840 1.00 89.12 101 SER A N 1
ATOM 822 C CA . SER A 1 101 ? -4.727 8.278 2.275 1.00 89.12 101 SER A CA 1
ATOM 823 C C . SER A 1 101 ? -4.575 7.195 3.341 1.00 89.12 101 SER A C 1
ATOM 825 O O . SER A 1 101 ? -5.211 7.307 4.378 1.00 89.12 101 SER A O 1
ATOM 827 N N . THR A 1 102 ? -3.686 6.215 3.151 1.00 89.06 102 THR A N 1
ATOM 828 C CA . THR A 1 102 ? -3.390 5.156 4.130 1.00 89.06 102 THR A CA 1
ATOM 829 C C . THR A 1 102 ? -2.881 5.741 5.447 1.00 89.06 102 THR A C 1
ATOM 831 O O . THR A 1 102 ? -3.433 5.442 6.499 1.00 89.06 102 THR A O 1
ATOM 834 N N . ARG A 1 103 ? -1.910 6.667 5.397 1.00 90.38 103 ARG A N 1
ATOM 835 C CA . ARG A 1 103 ? -1.449 7.435 6.571 1.00 90.38 103 ARG A CA 1
ATOM 836 C C . ARG A 1 103 ? -2.545 8.338 7.167 1.00 90.38 103 ARG A C 1
ATOM 838 O O . ARG A 1 103 ? -2.408 8.790 8.299 1.00 90.38 103 ARG A O 1
ATOM 845 N N . GLY A 1 104 ? -3.590 8.676 6.412 1.00 91.19 104 GLY A N 1
ATOM 846 C CA . GLY A 1 104 ? -4.775 9.384 6.907 1.00 91.19 104 GLY A CA 1
ATOM 847 C C . GLY A 1 104 ? -5.676 8.446 7.705 1.00 91.19 104 GLY A C 1
ATOM 848 O O . GLY A 1 104 ? -5.882 8.667 8.892 1.00 91.19 104 GLY A O 1
ATOM 849 N N . THR A 1 105 ? -6.107 7.353 7.075 1.00 89.94 105 THR A N 1
ATOM 850 C CA . THR A 1 105 ? -6.937 6.304 7.679 1.00 89.94 105 THR A CA 1
ATOM 851 C C . THR A 1 105 ? -6.288 5.689 8.917 1.00 89.94 105 THR A C 1
ATOM 853 O O . THR A 1 105 ? -6.985 5.470 9.898 1.00 89.94 105 THR A O 1
ATOM 856 N N . LEU A 1 106 ? -4.965 5.480 8.928 1.00 91.06 106 LEU A N 1
ATOM 857 C CA . LEU A 1 106 ? -4.251 5.012 10.120 1.00 91.06 106 LEU A CA 1
ATOM 858 C C . LEU A 1 106 ? -4.454 5.967 11.311 1.00 91.06 106 LEU A C 1
ATOM 860 O O . LEU A 1 106 ? -4.864 5.512 12.369 1.00 91.06 106 LEU A O 1
ATOM 864 N N . ARG A 1 107 ? -4.303 7.286 11.119 1.00 93.38 107 ARG A N 1
ATOM 865 C CA . ARG A 1 107 ? -4.541 8.290 12.179 1.00 93.38 107 ARG A CA 1
ATOM 866 C C . ARG A 1 107 ? -6.005 8.425 12.587 1.00 93.38 107 ARG A C 1
ATOM 868 O O . ARG A 1 107 ? -6.302 8.765 13.728 1.00 93.38 107 ARG A O 1
ATOM 875 N N . GLU A 1 108 ? -6.926 8.191 11.659 1.00 92.38 108 GLU A N 1
ATOM 876 C CA . GLU A 1 108 ? -8.360 8.155 11.957 1.00 92.3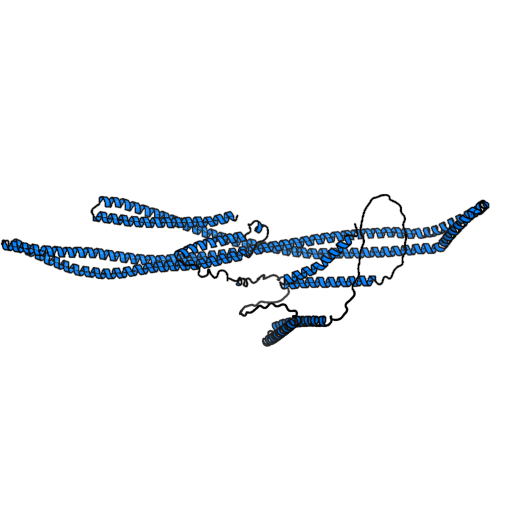8 108 GLU A CA 1
ATOM 877 C C . GLU A 1 108 ? -8.721 6.911 12.789 1.00 92.38 108 GLU A C 1
ATOM 879 O O . GLU A 1 108 ? -9.532 7.020 13.706 1.00 92.38 108 GLU A O 1
ATOM 884 N N . LEU A 1 109 ? -8.071 5.766 12.542 1.00 91.31 109 LEU A N 1
ATOM 885 C CA . LEU A 1 109 ? -8.200 4.547 13.347 1.00 91.31 109 LEU A CA 1
ATOM 886 C C . LEU A 1 109 ? -7.505 4.665 14.714 1.00 91.31 109 LEU A C 1
ATOM 888 O O . LEU A 1 109 ? -8.108 4.277 15.708 1.00 91.31 109 LEU A O 1
ATOM 892 N N . GLU A 1 110 ? -6.299 5.244 14.781 1.00 92.56 110 GLU A N 1
ATOM 893 C CA . GLU A 1 110 ? -5.600 5.590 16.033 1.00 92.56 110 GLU A CA 1
ATOM 894 C C . GLU A 1 110 ? -6.504 6.451 16.921 1.00 92.56 110 GLU A C 1
ATOM 896 O O . GLU A 1 110 ? -6.840 6.061 18.036 1.00 92.56 110 GLU A O 1
ATOM 901 N N . LYS A 1 111 ? -7.008 7.575 16.391 1.00 94.88 111 LYS A N 1
ATOM 902 C CA . LYS A 1 111 ? -7.908 8.448 17.149 1.00 94.88 111 LYS A CA 1
ATOM 903 C C . LYS A 1 111 ? -9.208 7.737 17.541 1.00 94.88 111 LYS A C 1
ATOM 905 O O . LYS A 1 111 ? -9.693 7.943 18.646 1.00 94.88 111 LYS A O 1
ATOM 910 N N . PHE A 1 112 ? -9.782 6.904 16.669 1.00 92.69 112 PHE A N 1
ATOM 911 C CA . PHE A 1 112 ? -11.009 6.171 16.992 1.00 92.69 112 PHE A CA 1
ATOM 912 C C . PHE A 1 112 ? -10.790 5.095 18.070 1.00 92.69 112 PHE A C 1
ATOM 914 O O . PHE A 1 112 ? -11.659 4.914 18.920 1.00 92.69 112 PHE A O 1
ATOM 921 N N . ARG A 1 113 ? -9.627 4.424 18.090 1.00 93.69 113 ARG A N 1
ATOM 922 C CA . ARG A 1 113 ? -9.199 3.562 19.205 1.00 93.69 113 ARG A CA 1
ATOM 923 C C . ARG A 1 113 ? -9.161 4.367 20.501 1.00 93.69 113 ARG A C 1
ATOM 925 O O . ARG A 1 113 ? -9.749 3.930 21.483 1.00 93.69 113 ARG A O 1
ATOM 932 N N . ASP A 1 114 ? -8.516 5.530 20.485 1.00 94.88 114 ASP A N 1
ATOM 933 C CA . ASP A 1 114 ? -8.317 6.363 21.677 1.00 94.88 114 ASP A CA 1
ATOM 934 C C . ASP A 1 114 ? -9.645 6.943 22.195 1.00 94.88 114 ASP A C 1
ATOM 936 O O . ASP A 1 114 ? -9.900 6.928 23.398 1.00 94.88 114 ASP A O 1
ATOM 940 N N . ASP A 1 115 ? -10.534 7.371 21.291 1.00 93.88 115 ASP A N 1
ATOM 941 C CA . ASP A 1 115 ? -11.901 7.791 21.619 1.00 93.88 115 ASP A CA 1
ATOM 942 C C . ASP A 1 115 ? -12.704 6.626 22.251 1.00 93.88 115 ASP A C 1
ATOM 944 O O . ASP A 1 115 ? -13.361 6.818 23.273 1.00 93.88 115 ASP A O 1
ATOM 948 N N . GLN A 1 116 ? -12.644 5.405 21.687 1.00 91.94 116 GLN A N 1
ATOM 949 C CA . GLN A 1 116 ? -13.336 4.225 22.242 1.00 91.94 116 GLN A CA 1
ATOM 950 C C . GLN A 1 116 ? -12.730 3.731 23.566 1.00 91.94 116 GLN A C 1
ATOM 952 O O . GLN A 1 116 ? -13.466 3.235 24.417 1.00 91.94 116 GLN A O 1
ATOM 957 N N . GLU A 1 117 ? -11.418 3.860 23.763 1.00 93.12 117 GLU A N 1
ATOM 958 C CA . GLU A 1 117 ? -10.750 3.519 25.023 1.00 93.12 117 GLU A CA 1
ATOM 959 C C . GLU A 1 117 ? -11.114 4.527 26.122 1.00 93.12 117 GLU A C 1
ATOM 961 O O . GLU A 1 117 ? -11.486 4.130 27.224 1.00 93.12 117 GLU A O 1
ATOM 966 N N . ALA A 1 118 ? -11.139 5.826 25.808 1.00 95.44 118 ALA A N 1
ATOM 967 C CA . ALA A 1 118 ? -11.630 6.851 26.726 1.00 95.44 118 ALA A CA 1
ATOM 968 C C . ALA A 1 118 ? -13.110 6.633 27.101 1.00 95.44 118 ALA A C 1
ATOM 970 O O . ALA A 1 118 ? -13.465 6.738 28.275 1.00 95.44 118 ALA A O 1
ATOM 971 N N . GLU A 1 119 ? -13.975 6.276 26.142 1.00 93.88 119 GLU A N 1
ATOM 972 C CA . GLU A 1 119 ? -15.364 5.875 26.422 1.00 93.88 119 GLU A CA 1
ATOM 973 C C . GLU A 1 119 ? -15.430 4.628 27.327 1.00 93.88 119 GLU A C 1
ATOM 975 O O . GLU A 1 119 ? -16.182 4.631 28.304 1.00 93.88 119 GLU A O 1
ATOM 980 N N . ARG A 1 120 ? -14.601 3.600 27.082 1.00 93.88 120 ARG A N 1
ATOM 981 C CA . ARG A 1 120 ? -14.526 2.383 27.916 1.00 93.88 120 ARG A CA 1
ATOM 982 C C . ARG A 1 120 ? -14.077 2.681 29.349 1.00 93.88 120 ARG A C 1
ATOM 984 O O . ARG A 1 120 ? -14.673 2.156 30.289 1.00 93.88 120 ARG A O 1
ATOM 991 N N . VAL A 1 121 ? -13.048 3.510 29.527 1.00 95.25 121 VAL A N 1
ATOM 992 C CA . VAL A 1 121 ? -12.518 3.898 30.845 1.00 95.25 121 VAL A CA 1
ATOM 993 C C . VAL A 1 121 ? -13.534 4.739 31.617 1.00 95.25 121 VAL A C 1
ATOM 995 O O . VAL A 1 121 ? -13.788 4.452 32.786 1.00 95.25 121 VAL A O 1
ATOM 998 N N . ASN A 1 122 ? -14.175 5.718 30.969 1.00 95.75 122 ASN A N 1
ATOM 999 C CA . ASN A 1 122 ? -15.245 6.503 31.589 1.00 95.75 122 ASN A CA 1
ATOM 1000 C C . ASN A 1 122 ? -16.399 5.599 32.047 1.00 95.75 122 ASN A C 1
ATOM 1002 O O . ASN A 1 122 ? -16.796 5.669 33.207 1.00 95.75 122 ASN A O 1
ATOM 1006 N N . LEU A 1 123 ? -16.858 4.678 31.192 1.00 95.00 123 LEU A N 1
ATOM 1007 C CA . LEU A 1 123 ? -17.927 3.739 31.532 1.00 95.00 123 LEU A CA 1
ATOM 1008 C C . LEU A 1 123 ? -17.536 2.775 32.670 1.00 95.00 123 LEU A C 1
ATOM 1010 O O . LEU A 1 123 ? -18.366 2.470 33.523 1.00 95.00 123 LEU A O 1
ATOM 1014 N N . ARG A 1 124 ? -16.276 2.317 32.731 1.00 94.56 124 ARG A N 1
ATOM 1015 C CA . ARG A 1 124 ? -15.767 1.480 33.839 1.00 94.56 124 ARG A CA 1
ATOM 1016 C C . ARG A 1 124 ? -15.701 2.256 35.162 1.00 94.56 124 ARG A C 1
ATOM 1018 O O . ARG A 1 124 ? -15.912 1.664 36.218 1.00 94.56 124 ARG A O 1
ATOM 1025 N N . ASN A 1 125 ? -15.438 3.562 35.111 1.00 95.19 125 ASN A N 1
ATOM 1026 C CA . ASN A 1 125 ? -15.457 4.436 36.285 1.00 95.19 125 ASN A CA 1
ATOM 1027 C C . ASN A 1 125 ? -16.893 4.731 36.749 1.00 95.19 125 ASN A C 1
ATOM 1029 O O . ASN A 1 125 ? -17.169 4.618 37.940 1.00 95.19 125 ASN A O 1
ATOM 1033 N N . GLU A 1 126 ? -17.815 5.026 35.824 1.00 95.06 126 GLU A N 1
ATOM 1034 C CA . GLU A 1 126 ? -19.251 5.176 36.114 1.00 95.06 126 GLU A CA 1
ATOM 1035 C C . GLU A 1 126 ? -19.846 3.892 36.711 1.00 95.06 126 GLU A C 1
ATOM 1037 O O . GLU A 1 126 ? -20.575 3.961 37.699 1.00 95.06 126 GLU A O 1
ATOM 1042 N N . PHE A 1 127 ? -19.481 2.723 36.171 1.00 95.75 127 PHE A N 1
ATOM 1043 C CA . PHE A 1 127 ? -19.868 1.418 36.708 1.00 95.75 127 PHE A CA 1
ATOM 1044 C C . PHE A 1 127 ? -19.423 1.246 38.165 1.00 95.75 127 PHE A C 1
ATOM 1046 O O . PHE A 1 127 ? -20.272 1.024 39.024 1.00 95.75 127 PHE A O 1
ATOM 1053 N N . LYS A 1 128 ? -18.128 1.428 38.468 1.00 94.94 128 LYS A N 1
ATOM 1054 C CA . LYS A 1 128 ? -17.597 1.322 39.841 1.00 94.94 128 LYS A CA 1
ATOM 1055 C C . LYS A 1 128 ? -18.235 2.334 40.798 1.00 94.94 128 LYS A C 1
ATOM 1057 O O . LYS A 1 128 ? -18.527 2.009 41.946 1.00 94.94 128 LYS A O 1
ATOM 1062 N N . GLU A 1 129 ? -18.460 3.568 40.344 1.00 95.38 129 GLU A N 1
ATOM 1063 C CA . GLU A 1 129 ? -19.101 4.598 41.165 1.00 95.38 129 GLU A CA 1
ATOM 1064 C C . GLU A 1 129 ? -20.589 4.286 41.422 1.00 95.38 129 GLU A C 1
ATOM 1066 O O . GLU A 1 129 ? -21.095 4.578 42.508 1.00 95.38 129 GLU A O 1
ATOM 1071 N N . TYR A 1 130 ? -21.289 3.671 40.464 1.00 95.25 130 TYR A N 1
ATOM 1072 C CA . TYR A 1 130 ? -22.663 3.202 40.642 1.00 95.25 130 TYR A CA 1
ATOM 1073 C C . TYR A 1 130 ? -22.744 1.968 41.552 1.00 95.25 130 TYR A C 1
ATOM 1075 O O . TYR A 1 130 ? -23.555 1.948 42.476 1.00 95.25 130 TYR A O 1
ATOM 1083 N N . GLU A 1 131 ? -21.880 0.977 41.330 1.00 93.62 131 GLU A N 1
ATOM 1084 C CA . GLU A 1 131 ? -21.786 -0.266 42.100 1.00 93.62 131 GLU A CA 1
ATOM 1085 C C . GLU A 1 131 ? -21.611 0.003 43.598 1.00 93.62 131 GLU A C 1
ATOM 1087 O O . GLU A 1 131 ? -22.412 -0.479 44.402 1.00 93.62 131 GLU A O 1
ATOM 1092 N N . VAL A 1 132 ? -20.631 0.833 43.973 1.00 94.94 132 VAL A N 1
ATOM 1093 C CA . VAL A 1 132 ? -20.387 1.203 45.376 1.00 94.94 132 VAL A CA 1
ATOM 1094 C C . VAL A 1 132 ? -21.599 1.929 45.967 1.00 94.94 132 VAL A C 1
ATOM 1096 O O . VAL A 1 132 ? -22.125 1.504 46.995 1.00 94.94 132 VAL A O 1
ATOM 1099 N N . LYS A 1 133 ? -22.097 2.984 45.305 1.00 94.25 133 LYS A N 1
ATOM 1100 C CA . LYS A 1 133 ? -23.209 3.801 45.827 1.00 94.25 133 LYS A CA 1
ATOM 1101 C C . LYS A 1 133 ? -24.506 3.019 45.988 1.00 94.25 133 LYS A C 1
ATOM 1103 O O . LYS A 1 133 ? -25.229 3.234 46.960 1.00 94.25 133 LYS A O 1
ATOM 1108 N N . GLU A 1 134 ? -24.861 2.172 45.028 1.00 94.25 134 GLU A N 1
ATOM 1109 C CA . GLU A 1 134 ? -26.102 1.403 45.115 1.00 94.25 134 GLU A CA 1
ATOM 1110 C C . GLU A 1 134 ? -25.955 0.254 46.121 1.00 94.25 134 GLU A C 1
ATOM 1112 O O . GLU A 1 134 ? -26.891 -0.005 46.870 1.00 94.25 134 GLU A O 1
ATOM 1117 N N . THR A 1 135 ? -24.775 -0.370 46.235 1.00 92.62 135 THR A N 1
ATOM 1118 C CA . THR A 1 135 ? -24.507 -1.385 47.270 1.00 92.62 135 THR A CA 1
ATOM 1119 C C . THR A 1 135 ? -24.609 -0.794 48.677 1.00 92.62 135 THR A C 1
ATOM 1121 O O . THR A 1 135 ? -25.307 -1.363 49.515 1.00 92.62 135 THR A O 1
ATOM 1124 N N . GLU A 1 136 ? -24.011 0.377 48.929 1.00 94.25 136 GLU A N 1
ATOM 1125 C CA . GLU A 1 136 ? -24.141 1.102 50.205 1.00 94.25 136 GLU A CA 1
ATOM 1126 C C . GLU A 1 136 ? -25.611 1.417 50.542 1.00 94.25 136 GLU A C 1
ATOM 1128 O O . GLU A 1 136 ? -26.063 1.168 51.662 1.00 94.25 136 GLU A O 1
ATOM 1133 N N . GLN A 1 137 ? -26.390 1.910 49.569 1.00 94.19 137 GLN A N 1
ATOM 1134 C CA . GLN A 1 137 ? -27.822 2.191 49.752 1.00 94.19 137 GLN A CA 1
ATOM 1135 C C . GLN A 1 137 ? -28.636 0.913 50.026 1.00 94.19 137 GLN A C 1
ATOM 1137 O O . GLN A 1 137 ? -29.442 0.881 50.954 1.00 94.19 137 GLN A O 1
ATOM 1142 N N . LEU A 1 138 ? -28.414 -0.155 49.254 1.00 93.19 138 LEU A N 1
ATOM 1143 C CA . LEU A 1 138 ? -29.117 -1.438 49.380 1.00 93.19 138 LEU A CA 1
ATOM 1144 C C . LEU A 1 138 ? -28.723 -2.227 50.638 1.00 93.19 138 LEU A C 1
ATOM 1146 O O . LEU A 1 138 ? -29.488 -3.097 51.070 1.00 93.19 138 LEU A O 1
ATOM 1150 N N . GLN A 1 139 ? -27.547 -1.952 51.209 1.00 93.56 139 GLN A N 1
ATOM 1151 C CA . GLN A 1 139 ? -27.143 -2.433 52.526 1.00 93.56 139 GLN A CA 1
ATOM 1152 C C . GLN A 1 139 ? -27.829 -1.624 53.630 1.00 93.56 139 GLN A C 1
ATOM 1154 O O . GLN A 1 139 ? -28.478 -2.223 54.482 1.00 93.56 139 GLN A O 1
ATOM 1159 N N . PHE A 1 140 ? -27.768 -0.289 53.592 1.00 93.94 140 PHE A N 1
ATOM 1160 C CA . PHE A 1 140 ? -28.421 0.566 54.593 1.00 93.94 140 PHE A CA 1
ATOM 1161 C C . PHE A 1 140 ? -29.938 0.322 54.674 1.00 93.94 140 PHE A C 1
ATOM 1163 O O . PHE A 1 140 ? -30.501 0.225 55.765 1.00 93.94 140 PHE A O 1
ATOM 1170 N N . GLU A 1 141 ? -30.602 0.160 53.526 1.00 92.81 141 GLU A N 1
ATOM 1171 C CA . GLU A 1 141 ? -32.033 -0.154 53.460 1.00 92.81 141 GLU A CA 1
ATOM 1172 C C . GLU A 1 141 ? -32.336 -1.551 54.030 1.00 92.81 141 GLU A C 1
ATOM 1174 O O . GLU A 1 141 ? -33.318 -1.728 54.751 1.00 92.81 141 GLU A O 1
ATOM 1179 N N . ALA A 1 142 ? -31.461 -2.535 53.778 1.00 92.00 142 ALA A N 1
ATOM 1180 C CA . ALA A 1 142 ? -31.572 -3.863 54.378 1.00 92.00 142 ALA A CA 1
ATOM 1181 C C . ALA A 1 142 ? -31.395 -3.818 55.903 1.00 92.00 142 ALA A C 1
ATOM 1183 O O . ALA A 1 142 ? -32.197 -4.414 56.614 1.00 92.00 142 ALA A O 1
ATOM 1184 N N . GLU A 1 143 ? -30.402 -3.080 56.406 1.00 93.94 143 GLU A N 1
ATOM 1185 C CA . GLU A 1 143 ? -30.160 -2.907 57.842 1.00 93.94 143 GLU A CA 1
ATOM 1186 C C . GLU A 1 143 ? -31.328 -2.188 58.540 1.00 93.94 143 GLU A C 1
ATOM 1188 O O . GLU A 1 143 ? -31.735 -2.618 59.623 1.00 93.94 143 GLU A O 1
ATOM 1193 N N . ARG A 1 144 ? -31.945 -1.163 57.918 1.00 96.50 144 ARG A N 1
ATOM 1194 C CA . ARG A 1 144 ? -33.185 -0.562 58.453 1.00 96.50 144 ARG A CA 1
ATOM 1195 C C . ARG A 1 144 ? -34.269 -1.627 58.590 1.00 96.50 144 ARG A C 1
ATOM 1197 O O . ARG A 1 144 ? -34.783 -1.830 59.690 1.00 96.50 144 ARG A O 1
ATOM 1204 N N . ILE A 1 145 ? -34.579 -2.312 57.492 1.00 92.69 145 ILE A N 1
ATOM 1205 C CA . ILE A 1 145 ? -35.656 -3.302 57.422 1.00 92.69 145 ILE A CA 1
ATOM 1206 C C . ILE A 1 145 ? -35.437 -4.440 58.431 1.00 92.69 145 ILE A C 1
ATOM 1208 O O . ILE A 1 145 ? -36.396 -4.853 59.079 1.00 92.69 145 ILE A O 1
ATOM 1212 N N . ASP A 1 146 ? -34.200 -4.899 58.644 1.00 91.69 146 ASP A N 1
ATOM 1213 C CA . ASP A 1 146 ? -33.893 -5.941 59.633 1.00 91.69 146 ASP A CA 1
ATOM 1214 C C . ASP A 1 146 ? -34.111 -5.451 61.078 1.00 91.69 146 ASP A C 1
ATOM 1216 O O . ASP A 1 146 ? -34.688 -6.169 61.901 1.00 91.69 146 ASP A O 1
ATOM 1220 N N . THR A 1 147 ? -33.745 -4.200 61.399 1.00 92.06 147 THR A N 1
ATOM 1221 C CA . THR A 1 147 ? -34.043 -3.620 62.726 1.00 92.06 147 THR A CA 1
ATOM 1222 C C . THR A 1 147 ? -35.543 -3.416 62.958 1.00 92.06 147 THR A C 1
ATOM 1224 O O . THR A 1 147 ? -36.041 -3.687 64.055 1.00 92.06 147 THR A O 1
ATOM 1227 N N . GLU A 1 148 ? -36.292 -3.011 61.930 1.00 90.94 148 GLU A N 1
ATOM 1228 C CA . GLU A 1 148 ? -37.747 -2.847 61.993 1.00 90.94 148 GLU A CA 1
ATOM 1229 C C . GLU A 1 148 ? -38.460 -4.210 62.093 1.00 90.94 148 GLU A C 1
ATOM 1231 O O . GLU A 1 148 ? -39.343 -4.373 62.940 1.00 90.94 148 GLU A O 1
ATOM 1236 N N . MET A 1 149 ? -38.008 -5.231 61.354 1.00 90.88 149 MET A N 1
ATOM 1237 C CA . MET A 1 149 ? -38.453 -6.625 61.501 1.00 90.88 149 MET A CA 1
ATOM 1238 C C . MET A 1 149 ? -38.177 -7.180 62.900 1.00 90.88 149 MET A C 1
ATOM 1240 O O . MET A 1 149 ? -39.062 -7.795 63.502 1.00 90.88 149 MET A O 1
ATOM 1244 N N . HIS A 1 150 ? -36.985 -6.943 63.454 1.00 91.19 150 HIS A N 1
ATOM 1245 C CA . HIS A 1 150 ? -36.647 -7.365 64.812 1.00 91.19 150 HIS A CA 1
ATOM 1246 C C . HIS A 1 150 ? -37.559 -6.689 65.848 1.00 91.19 150 HIS A C 1
ATOM 1248 O O . HIS A 1 150 ? -38.104 -7.358 66.729 1.00 91.19 150 HIS A O 1
ATOM 1254 N N . HIS A 1 151 ? -37.811 -5.383 65.707 1.00 91.56 151 HIS A N 1
ATOM 1255 C CA . HIS A 1 151 ? -38.781 -4.676 66.541 1.00 91.56 151 HIS A CA 1
ATOM 1256 C C . HIS A 1 151 ? -40.207 -5.226 66.388 1.00 91.56 151 HIS A C 1
ATOM 1258 O O . HIS A 1 151 ? -40.912 -5.339 67.392 1.00 91.56 151 HIS A O 1
ATOM 1264 N N . VAL A 1 152 ? -40.646 -5.606 65.186 1.00 91.38 152 VAL A N 1
ATOM 1265 C CA . VAL A 1 152 ? -41.947 -6.262 64.976 1.00 91.38 152 VAL A CA 1
ATOM 1266 C C . VAL A 1 152 ? -41.998 -7.631 65.668 1.00 91.38 152 VAL A C 1
ATOM 1268 O O . VAL A 1 152 ? -42.966 -7.884 66.386 1.00 91.38 152 VAL A O 1
ATOM 1271 N N . SER A 1 153 ? -40.966 -8.477 65.540 1.00 91.19 153 SER A N 1
ATOM 1272 C CA . SER A 1 153 ? -40.913 -9.799 66.198 1.00 91.19 153 SER A CA 1
ATOM 1273 C C . SER A 1 153 ? -40.982 -9.678 67.718 1.00 91.19 153 SER A C 1
ATOM 1275 O O . SER A 1 153 ? -41.892 -10.222 68.340 1.00 91.19 153 SER A O 1
ATOM 1277 N N . VAL A 1 154 ? -40.111 -8.860 68.318 1.00 92.38 154 VAL A N 1
ATOM 1278 C CA . VAL A 1 154 ? -40.066 -8.653 69.776 1.00 92.38 154 VAL A CA 1
ATOM 1279 C C . VAL A 1 154 ? -41.384 -8.067 70.304 1.00 92.38 154 VAL A C 1
ATOM 1281 O O . VAL A 1 154 ? -41.847 -8.444 71.382 1.00 92.38 154 VAL A O 1
ATOM 1284 N N . ASN A 1 155 ? -42.048 -7.187 69.544 1.00 88.62 155 ASN A N 1
ATOM 1285 C CA . ASN A 1 155 ? -43.376 -6.689 69.913 1.00 88.62 155 ASN A CA 1
ATOM 1286 C C . ASN A 1 155 ? -44.471 -7.766 69.805 1.00 88.62 155 ASN A C 1
ATOM 1288 O O . ASN A 1 155 ? -45.363 -7.781 70.653 1.00 88.62 155 ASN A O 1
ATOM 1292 N N . LEU A 1 156 ? -44.419 -8.664 68.813 1.00 88.38 156 LEU A N 1
ATOM 1293 C CA . LEU A 1 156 ? -45.342 -9.802 68.698 1.00 88.38 156 LEU A CA 1
ATOM 1294 C C . LEU A 1 156 ? -45.124 -10.831 69.817 1.00 88.38 156 LEU A C 1
ATOM 1296 O O . LEU A 1 156 ? -46.096 -11.296 70.405 1.00 88.38 156 LEU A O 1
ATOM 1300 N N . GLU A 1 157 ? -43.874 -11.135 70.165 1.00 89.62 157 GLU A N 1
ATOM 1301 C CA . GLU A 1 157 ? -43.514 -12.030 71.272 1.00 89.62 157 GLU A CA 1
ATOM 1302 C C . GLU A 1 157 ? -43.987 -11.470 72.622 1.00 89.62 157 GLU A C 1
ATOM 1304 O O . GLU A 1 157 ? -44.654 -12.168 73.390 1.00 89.62 157 GLU A O 1
ATOM 1309 N N . HIS A 1 158 ? -43.735 -10.184 72.896 1.00 89.38 158 HIS A N 1
ATOM 1310 C CA . HIS A 1 158 ? -44.249 -9.520 74.097 1.00 89.38 158 HIS A CA 1
ATOM 1311 C C . HIS A 1 158 ? -45.781 -9.449 74.135 1.00 89.38 158 HIS A C 1
ATOM 1313 O O . HIS A 1 158 ? -46.363 -9.597 75.208 1.00 89.38 158 HIS A O 1
ATOM 1319 N N . LEU A 1 159 ? -46.444 -9.245 72.993 1.00 89.62 159 LEU A N 1
ATOM 1320 C CA . LEU A 1 159 ? -47.905 -9.256 72.897 1.00 89.62 159 LEU A CA 1
ATOM 1321 C C . LEU A 1 159 ? -48.476 -10.659 73.161 1.00 89.62 159 LEU A C 1
ATOM 1323 O O . LEU A 1 159 ? -49.459 -10.787 73.887 1.00 89.62 159 LEU A O 1
ATOM 1327 N N . ALA A 1 160 ? -47.858 -11.706 72.607 1.00 87.88 160 ALA A N 1
ATOM 1328 C CA . ALA A 1 160 ? -48.248 -13.094 72.838 1.00 87.88 160 ALA A CA 1
ATOM 1329 C C . ALA A 1 160 ? -48.064 -13.491 74.313 1.00 87.88 160 ALA A C 1
ATOM 1331 O O . ALA A 1 160 ? -48.943 -14.134 74.886 1.00 87.88 160 ALA A O 1
ATOM 1332 N N . ALA A 1 161 ? -46.980 -13.039 74.952 1.00 88.12 161 ALA A N 1
ATOM 1333 C CA . ALA A 1 161 ? -46.760 -13.212 76.385 1.00 88.12 161 ALA A CA 1
ATOM 1334 C C . ALA A 1 161 ? -47.787 -12.436 77.238 1.00 88.12 161 ALA A C 1
ATOM 1336 O O . ALA A 1 161 ? -48.401 -13.035 78.115 1.00 88.12 161 ALA A O 1
ATOM 1337 N N . GLU A 1 162 ? -48.043 -11.148 76.953 1.00 88.44 162 GLU A N 1
ATOM 1338 C CA . GLU A 1 162 ? -49.059 -10.329 77.651 1.00 88.44 162 GLU A CA 1
ATOM 1339 C C . GLU A 1 162 ? -50.463 -10.951 77.526 1.00 88.44 162 GLU A C 1
ATOM 1341 O O . GLU A 1 162 ? -51.232 -10.980 78.490 1.00 88.44 162 GLU A O 1
ATOM 1346 N N . LYS A 1 163 ? -50.788 -11.491 76.347 1.00 87.31 163 LYS A N 1
ATOM 1347 C CA . LYS A 1 163 ? -52.037 -12.208 76.076 1.00 87.31 163 LYS A CA 1
ATOM 1348 C C . LYS A 1 163 ? -52.124 -13.513 76.869 1.00 87.31 163 LYS A C 1
ATOM 1350 O O . LYS A 1 163 ? -53.098 -13.696 77.593 1.00 87.31 163 LYS A O 1
ATOM 1355 N N . SER A 1 164 ? -51.098 -14.364 76.802 1.00 88.62 164 SER A N 1
ATOM 1356 C CA . SER A 1 164 ? -51.061 -15.656 77.501 1.00 88.62 164 SER A CA 1
ATOM 1357 C C . SER A 1 164 ? -51.066 -15.503 79.029 1.00 88.62 164 SER A C 1
ATOM 1359 O O . SER A 1 164 ? -51.783 -16.233 79.712 1.00 88.62 164 SER A O 1
ATOM 1361 N N . GLU A 1 165 ? -50.357 -14.511 79.582 1.00 88.56 165 GLU A N 1
ATOM 1362 C CA . GLU A 1 165 ? -50.393 -14.186 81.015 1.00 88.56 165 GLU A CA 1
ATOM 1363 C C . GLU A 1 165 ? -51.807 -13.781 81.456 1.00 88.56 165 GLU A C 1
ATOM 1365 O O . GLU A 1 165 ? -52.286 -14.221 82.503 1.00 88.56 165 GLU A O 1
ATOM 1370 N N . ILE A 1 166 ? -52.510 -12.976 80.653 1.00 86.38 166 ILE A N 1
ATOM 1371 C CA . ILE A 1 166 ? -53.869 -12.516 80.966 1.00 86.38 166 ILE A CA 1
ATOM 1372 C C . ILE A 1 166 ? -54.914 -13.617 80.750 1.00 86.38 166 ILE A C 1
ATOM 1374 O O . ILE A 1 166 ? -55.843 -13.713 81.551 1.00 86.38 166 ILE A O 1
ATOM 1378 N N . GLU A 1 167 ? -54.762 -14.473 79.741 1.00 86.38 167 GLU A N 1
ATOM 1379 C CA . GLU A 1 167 ? -55.612 -15.651 79.527 1.00 86.38 167 GLU A CA 1
ATOM 1380 C C . GLU A 1 167 ? -55.445 -16.652 80.686 1.00 86.38 167 GLU A C 1
ATOM 1382 O O . GLU A 1 167 ? -56.433 -16.976 81.345 1.00 86.38 167 GLU A O 1
ATOM 1387 N N . SER A 1 168 ? -54.208 -16.993 81.063 1.00 87.56 168 SER A N 1
ATOM 1388 C CA . SER A 1 168 ? -53.885 -17.809 82.248 1.00 87.56 168 SER A CA 1
ATOM 1389 C C . SER A 1 168 ? -54.393 -17.185 83.560 1.00 87.56 168 SER A C 1
ATOM 1391 O O . SER A 1 168 ? -54.973 -17.866 84.406 1.00 87.56 168 SER A O 1
ATOM 1393 N N . THR A 1 169 ? -54.287 -15.859 83.716 1.00 86.06 169 THR A N 1
ATOM 1394 C CA . THR A 1 169 ? -54.842 -15.141 84.880 1.00 86.06 169 THR A CA 1
ATOM 1395 C C . THR A 1 169 ? -56.372 -15.210 84.930 1.00 86.06 169 THR A C 1
ATOM 1397 O O . THR A 1 169 ? -56.946 -15.285 86.018 1.00 86.06 169 THR A O 1
ATOM 1400 N N . ILE A 1 170 ? -57.052 -15.173 83.779 1.00 84.50 170 ILE A N 1
ATOM 1401 C CA . ILE A 1 170 ? -58.509 -15.340 83.694 1.00 84.50 170 ILE A CA 1
ATOM 1402 C C . ILE A 1 170 ? -58.893 -16.787 84.020 1.00 84.50 170 ILE A C 1
ATOM 1404 O O . ILE A 1 170 ? -59.862 -16.988 84.751 1.00 84.50 170 ILE A O 1
ATOM 1408 N N . GLU A 1 171 ? -58.139 -17.776 83.540 1.00 83.94 171 GLU A N 1
ATOM 1409 C CA . GLU A 1 171 ? -58.349 -19.190 83.867 1.00 83.94 171 GLU A CA 1
ATOM 1410 C C . GLU A 1 171 ? -58.163 -19.471 85.360 1.00 83.94 171 GLU A C 1
ATOM 1412 O O . GLU A 1 171 ? -59.039 -20.080 85.973 1.00 83.94 171 GLU A O 1
ATOM 1417 N N . GLU A 1 172 ? -57.092 -18.970 85.983 1.00 85.38 172 GLU A N 1
ATOM 1418 C CA . GLU A 1 172 ? -56.860 -19.161 87.416 1.00 85.38 172 GLU A CA 1
ATOM 1419 C C . GLU A 1 172 ? -57.886 -18.409 88.285 1.00 85.38 172 GLU A C 1
ATOM 1421 O O . GLU A 1 172 ? -58.361 -18.959 89.278 1.00 85.38 172 GLU A O 1
ATOM 1426 N N . GLN A 1 173 ? -58.315 -17.201 87.891 1.00 81.56 173 GLN A N 1
ATOM 1427 C CA . GLN A 1 173 ? -59.375 -16.460 88.598 1.00 81.56 173 GLN A CA 1
ATOM 1428 C C . GLN A 1 173 ? -60.800 -16.975 88.355 1.00 81.56 173 GLN A C 1
ATOM 1430 O O . GLN A 1 173 ? -61.706 -16.530 89.055 1.00 81.56 173 GLN A O 1
ATOM 1435 N N . CYS A 1 174 ? -61.007 -17.865 87.382 1.00 81.31 174 CYS A N 1
ATOM 1436 C CA . CYS A 1 174 ? -62.286 -18.544 87.143 1.00 81.31 174 CYS A CA 1
ATOM 1437 C C . CYS A 1 174 ? -62.205 -20.045 87.467 1.00 81.31 174 CYS A C 1
ATOM 1439 O O . CYS A 1 174 ? -63.088 -20.802 87.075 1.00 81.31 174 CYS A O 1
ATOM 1441 N N . LYS A 1 175 ? -61.130 -20.513 88.113 1.00 83.94 175 LYS A N 1
ATOM 1442 C CA . LYS A 1 175 ? -60.811 -21.942 88.260 1.00 83.94 175 LYS A CA 1
ATOM 1443 C C . LYS A 1 175 ? -61.834 -22.694 89.102 1.00 83.94 175 LYS A C 1
ATOM 1445 O O . LYS A 1 175 ? -62.259 -23.783 88.717 1.00 83.94 175 LYS A O 1
ATOM 1450 N N . ASP A 1 176 ? -62.263 -22.097 90.210 1.00 76.81 176 ASP A N 1
ATOM 1451 C CA . ASP A 1 176 ? -63.309 -22.662 91.062 1.00 76.81 176 ASP A CA 1
ATOM 1452 C C . ASP A 1 176 ? -64.666 -22.630 90.336 1.00 76.81 176 ASP A C 1
ATOM 1454 O O . ASP A 1 176 ? -65.410 -23.610 90.370 1.00 76.81 176 ASP A O 1
ATOM 1458 N N . GLU A 1 177 ? -64.966 -21.559 89.596 1.00 79.25 177 GLU A N 1
ATOM 1459 C CA . GLU A 1 177 ? -66.170 -21.429 88.772 1.00 79.25 177 GLU A CA 1
ATOM 1460 C C . GLU A 1 177 ? -66.201 -22.424 87.599 1.00 79.25 177 GLU A C 1
ATOM 1462 O O . GLU A 1 177 ? -67.265 -22.967 87.306 1.00 79.25 177 GLU A O 1
ATOM 1467 N N . PHE A 1 178 ? -65.063 -22.721 86.963 1.00 77.19 178 PHE A N 1
ATOM 1468 C CA . PHE A 1 178 ? -64.933 -23.741 85.917 1.00 77.19 178 PHE A CA 1
ATOM 1469 C C . PHE A 1 178 ? -65.074 -25.157 86.482 1.00 77.19 178 PHE A C 1
ATOM 1471 O O . PHE A 1 178 ? -65.767 -25.982 85.887 1.00 77.19 178 PHE A O 1
ATOM 1478 N N . VAL A 1 179 ? -64.487 -25.444 87.649 1.00 79.62 179 VAL A N 1
ATOM 1479 C CA . VAL A 1 179 ? -64.686 -26.725 88.348 1.00 79.62 179 VAL A CA 1
ATOM 1480 C C . VAL A 1 179 ? -66.156 -26.900 88.740 1.00 79.62 179 VAL A C 1
ATOM 1482 O O . VAL A 1 179 ? -66.724 -27.966 88.509 1.00 79.62 179 VAL A O 1
ATOM 1485 N N . VAL A 1 180 ? -66.807 -25.849 89.248 1.00 76.88 180 VAL A N 1
ATOM 1486 C CA . VAL A 1 180 ? -68.251 -25.844 89.533 1.00 76.88 180 VAL A CA 1
ATOM 1487 C C . VAL A 1 180 ? -69.077 -25.999 88.252 1.00 76.88 180 VAL A C 1
ATOM 1489 O O . VAL A 1 180 ? -70.044 -26.755 88.254 1.00 76.88 180 VAL A O 1
ATOM 1492 N N . GLN A 1 181 ? -68.707 -25.353 87.143 1.00 76.81 181 GLN A N 1
ATOM 1493 C CA . GLN A 1 181 ? -69.395 -25.498 85.856 1.00 76.81 181 GLN A CA 1
ATOM 1494 C C . GLN A 1 181 ? -69.298 -26.935 85.327 1.00 76.81 181 GLN A C 1
ATOM 1496 O O . GLN A 1 181 ? -70.319 -27.512 84.955 1.00 76.81 181 GLN A O 1
ATOM 1501 N N . ALA A 1 182 ? -68.104 -27.534 85.336 1.00 79.81 182 ALA A N 1
ATOM 1502 C CA . ALA A 1 182 ? -67.885 -28.913 84.908 1.00 79.81 182 ALA A CA 1
ATOM 1503 C C . ALA A 1 182 ? -68.661 -29.908 85.786 1.00 79.81 182 ALA A C 1
ATOM 1505 O O . ALA A 1 182 ? -69.404 -30.737 85.263 1.00 79.81 182 ALA A O 1
ATOM 1506 N N . GLN A 1 183 ? -68.578 -29.768 87.115 1.00 75.44 183 GLN A N 1
ATOM 1507 C CA . GLN A 1 183 ? -69.316 -30.615 88.059 1.00 75.44 183 GLN A CA 1
ATOM 1508 C C . GLN A 1 183 ? -70.835 -30.465 87.916 1.00 75.44 183 GLN A C 1
ATOM 1510 O O . GLN A 1 183 ? -71.545 -31.463 87.974 1.00 75.44 183 GLN A O 1
ATOM 1515 N N . LEU A 1 184 ? -71.355 -29.254 87.680 1.00 72.38 184 LEU A N 1
ATOM 1516 C CA . LEU A 1 184 ? -72.789 -29.039 87.450 1.00 72.38 184 LEU A CA 1
ATOM 1517 C C . LEU A 1 184 ? -73.257 -29.548 86.077 1.00 72.38 184 LEU A C 1
ATOM 1519 O O . LEU A 1 184 ? -74.423 -29.914 85.947 1.00 72.38 184 LEU A O 1
ATOM 1523 N N . LEU A 1 185 ? -72.386 -29.602 85.064 1.00 75.69 185 LEU A N 1
ATOM 1524 C CA . LEU A 1 185 ? -72.687 -30.235 83.773 1.00 75.69 185 LEU A CA 1
ATOM 1525 C C . LEU A 1 185 ? -72.694 -31.769 83.880 1.00 75.69 185 LEU A C 1
ATOM 1527 O O . LEU A 1 185 ? -73.586 -32.408 83.322 1.00 75.69 185 LEU A O 1
ATOM 1531 N N . GLU A 1 186 ? -71.764 -32.353 84.636 1.00 77.44 186 GLU A N 1
ATOM 1532 C CA . GLU A 1 186 ? -71.723 -33.793 84.914 1.00 77.44 186 GLU A CA 1
ATOM 1533 C C . GLU A 1 186 ? -72.889 -34.230 85.823 1.00 77.44 186 GLU A C 1
ATOM 1535 O O . GLU A 1 186 ? -73.602 -35.182 85.497 1.00 77.44 186 GLU A O 1
ATOM 1540 N N . GLU A 1 187 ? -73.177 -33.485 86.902 1.00 67.38 187 GLU A N 1
ATOM 1541 C CA . GLU A 1 187 ? -74.347 -33.712 87.764 1.00 67.38 187 GLU A CA 1
ATOM 1542 C C . GLU A 1 187 ? -75.651 -33.542 86.971 1.00 67.38 187 GLU A C 1
ATOM 1544 O O . GLU A 1 187 ? -76.566 -34.353 87.121 1.00 67.38 187 GLU A O 1
ATOM 1549 N N . LYS A 1 188 ? -75.738 -32.552 86.068 1.00 70.25 188 LYS A N 1
ATOM 1550 C CA . LYS A 1 188 ? -76.870 -32.411 85.141 1.00 70.25 188 LYS A CA 1
ATOM 1551 C C . LYS A 1 188 ? -77.036 -33.663 84.276 1.00 70.25 188 LYS A C 1
ATOM 1553 O O . LYS A 1 188 ? -78.145 -34.181 84.219 1.00 70.25 188 LYS A O 1
ATOM 1558 N N . TYR A 1 189 ? -75.976 -34.156 83.635 1.00 72.56 189 TYR A N 1
ATOM 1559 C CA . TYR A 1 189 ? -76.056 -35.318 82.742 1.00 72.56 189 TYR A CA 1
ATOM 1560 C C . TYR A 1 189 ? -76.452 -36.601 83.498 1.00 72.56 189 TYR A C 1
ATOM 1562 O O . TYR A 1 189 ? -77.338 -37.337 83.064 1.00 72.56 189 TYR A O 1
ATOM 1570 N N . ALA A 1 190 ? -75.880 -36.826 84.686 1.00 70.88 190 ALA A N 1
ATOM 1571 C CA . ALA A 1 190 ? -76.266 -37.930 85.566 1.00 70.88 190 ALA A CA 1
ATOM 1572 C C . ALA A 1 190 ? -77.733 -37.823 86.035 1.00 70.88 190 ALA A C 1
ATOM 1574 O O . ALA A 1 190 ? -78.458 -38.820 86.079 1.00 70.88 190 ALA A O 1
ATOM 1575 N N . VAL A 1 191 ? -78.201 -36.608 86.341 1.00 60.50 191 VAL A N 1
ATOM 1576 C CA . VAL A 1 191 ? -79.603 -36.347 86.699 1.00 60.50 191 VAL A CA 1
ATOM 1577 C C . VAL A 1 191 ? -80.538 -36.456 85.489 1.00 60.50 191 VAL A C 1
ATOM 1579 O O . VAL A 1 191 ? -81.696 -36.807 85.682 1.00 60.50 191 VAL A O 1
ATOM 1582 N N . GLU A 1 192 ? -80.087 -36.218 84.255 1.00 60.88 192 GLU A N 1
ATOM 1583 C CA . GLU A 1 192 ? -80.900 -36.383 83.039 1.00 60.88 192 GLU A CA 1
ATOM 1584 C C . GLU A 1 192 ? -81.216 -37.864 82.732 1.00 60.88 192 GLU A C 1
ATOM 1586 O O . GLU A 1 192 ? -82.322 -38.162 82.273 1.00 60.88 192 GLU A O 1
ATOM 1591 N N . GLU A 1 193 ? -80.339 -38.807 83.104 1.00 67.44 193 GLU A N 1
ATOM 1592 C CA . GLU A 1 193 ? -80.673 -40.243 83.150 1.00 67.44 193 GLU A CA 1
ATOM 1593 C C . GLU A 1 193 ? -81.688 -40.565 84.268 1.00 67.44 193 GLU A C 1
ATOM 1595 O O . GLU A 1 193 ? -82.739 -41.149 83.985 1.00 67.44 193 GLU A O 1
ATOM 1600 N N . GLU A 1 194 ? -81.463 -40.118 85.518 1.00 54.06 194 GLU A N 1
ATOM 1601 C CA . GLU A 1 194 ? -82.445 -40.301 86.611 1.00 54.06 194 GLU A CA 1
ATOM 1602 C C . GLU A 1 194 ? -83.816 -39.674 86.285 1.00 54.06 194 GLU A C 1
ATOM 1604 O O . GLU A 1 194 ? -84.861 -40.187 86.692 1.00 54.06 194 GLU A O 1
ATOM 1609 N N . VAL A 1 195 ? -83.849 -38.552 85.560 1.00 50.56 195 VAL A N 1
ATOM 1610 C CA . VAL A 1 195 ? -85.078 -37.827 85.199 1.00 50.56 195 VAL A CA 1
ATOM 1611 C C . VAL A 1 195 ? -86.028 -38.700 84.386 1.00 50.56 195 VAL A C 1
ATOM 1613 O O . VAL A 1 195 ? -87.238 -38.597 84.598 1.00 50.56 195 VAL A O 1
ATOM 1616 N N . ARG A 1 196 ? -85.513 -39.622 83.561 1.00 58.81 196 ARG A N 1
ATOM 1617 C CA . ARG A 1 196 ? -86.332 -40.574 82.794 1.00 58.81 196 ARG A CA 1
ATOM 1618 C C . ARG A 1 196 ? -87.130 -41.535 83.692 1.00 58.81 196 ARG A C 1
ATOM 1620 O O . ARG A 1 196 ? -88.184 -42.017 83.289 1.00 58.81 196 ARG A O 1
ATOM 1627 N N . GLU A 1 197 ? -86.671 -41.776 84.921 1.00 55.44 197 GLU A N 1
ATOM 1628 C CA . GLU A 1 197 ? -87.389 -42.549 85.949 1.00 55.44 197 GLU A CA 1
ATOM 1629 C C . GLU A 1 197 ? -88.137 -41.640 86.957 1.00 55.44 197 GLU A C 1
ATOM 1631 O O . GLU A 1 197 ? -89.111 -42.046 87.603 1.00 55.44 197 GLU A O 1
ATOM 1636 N N . LEU A 1 198 ? -87.729 -40.370 87.075 1.00 47.19 198 LEU A N 1
ATOM 1637 C CA . LEU A 1 198 ? -88.251 -39.397 88.040 1.00 47.19 198 LEU A CA 1
ATOM 1638 C C . LEU A 1 198 ? -89.238 -38.358 87.478 1.00 47.19 198 LEU A C 1
ATOM 1640 O O . LEU A 1 198 ? -89.646 -37.462 88.225 1.00 47.19 198 LEU A O 1
ATOM 1644 N N . GLU A 1 199 ? -89.758 -38.533 86.259 1.00 47.59 199 GLU A N 1
ATOM 1645 C CA . GLU A 1 199 ? -90.902 -37.765 85.720 1.00 47.59 199 GLU A CA 1
ATOM 1646 C C . GLU A 1 199 ? -92.106 -37.723 86.691 1.00 47.59 199 GLU A C 1
ATOM 1648 O O . GLU A 1 199 ? -92.871 -36.758 86.740 1.00 47.59 199 GLU A O 1
ATOM 1653 N N . ARG A 1 200 ? -92.249 -38.731 87.565 1.00 52.53 200 ARG A N 1
ATOM 1654 C CA . ARG A 1 200 ? -93.287 -38.774 88.613 1.00 52.53 200 ARG A CA 1
ATOM 1655 C C . ARG A 1 200 ? -93.018 -37.884 89.840 1.00 52.53 200 ARG A C 1
ATOM 1657 O O . ARG A 1 200 ? -93.942 -37.651 90.619 1.00 52.53 200 ARG A O 1
ATOM 1664 N N . LYS A 1 201 ? -91.784 -37.398 90.037 1.00 50.66 201 LYS A N 1
ATOM 1665 C CA . LYS A 1 201 ? -91.381 -36.421 91.080 1.00 50.66 201 LYS A CA 1
ATOM 1666 C C . LYS A 1 201 ? -91.201 -34.994 90.523 1.00 50.66 201 LYS A C 1
ATOM 1668 O O . LYS A 1 201 ? -90.975 -34.063 91.300 1.00 50.66 201 LYS A O 1
ATOM 1673 N N . LEU A 1 202 ? -91.340 -34.824 89.204 1.00 46.25 202 LEU A N 1
ATOM 1674 C CA . LEU A 1 202 ? -91.105 -33.610 88.409 1.00 46.25 202 LEU A CA 1
ATOM 1675 C C . LEU A 1 202 ? -91.499 -32.295 89.103 1.00 46.25 202 LEU A C 1
ATOM 1677 O O . LEU A 1 202 ? -90.701 -31.363 89.158 1.00 46.25 202 LEU A O 1
ATOM 1681 N N . LYS A 1 203 ? -92.695 -32.220 89.701 1.00 57.34 203 LYS A N 1
ATOM 1682 C CA . LYS A 1 203 ? -93.236 -30.965 90.252 1.00 57.34 203 LYS A CA 1
ATOM 1683 C C . LYS A 1 203 ? -92.484 -30.397 91.471 1.00 57.34 203 LYS A C 1
ATOM 1685 O O . LYS A 1 203 ? -92.667 -29.226 91.766 1.00 57.34 203 LYS A O 1
ATOM 1690 N N . LEU A 1 204 ? -91.655 -31.193 92.155 1.00 54.84 204 LEU A N 1
ATOM 1691 C CA . LEU A 1 204 ? -90.754 -30.718 93.223 1.00 54.84 204 LEU A CA 1
ATOM 1692 C C . LEU A 1 204 ? -89.315 -30.498 92.728 1.00 54.84 204 LEU A C 1
ATOM 1694 O O . LEU A 1 204 ? -88.632 -29.604 93.216 1.00 54.84 204 LEU A O 1
ATOM 1698 N N . LYS A 1 205 ? -88.851 -31.278 91.742 1.00 47.38 205 LYS A N 1
ATOM 1699 C CA . LYS A 1 205 ? -87.513 -31.104 91.146 1.00 47.38 205 LYS A CA 1
ATOM 1700 C C . LYS A 1 205 ? -87.442 -29.918 90.173 1.00 47.38 205 LYS A C 1
ATOM 1702 O O . LYS A 1 205 ? -86.362 -29.364 90.039 1.00 47.38 205 LYS A O 1
ATOM 1707 N N . LEU A 1 206 ? -88.551 -29.460 89.577 1.00 54.59 206 LEU A N 1
ATOM 1708 C CA . LEU A 1 206 ? -88.592 -28.214 88.787 1.00 54.59 206 LEU A CA 1
ATOM 1709 C C . LEU A 1 206 ? -88.155 -26.980 89.598 1.00 54.59 206 LEU A C 1
ATOM 1711 O O . LEU A 1 206 ? -87.462 -26.117 89.068 1.00 54.59 206 LEU A O 1
ATOM 1715 N N . GLU A 1 207 ? -88.494 -26.930 90.890 1.00 66.00 207 GLU A N 1
ATOM 1716 C CA . GLU A 1 207 ? -88.019 -25.892 91.817 1.00 66.00 207 GLU A CA 1
ATOM 1717 C C . GLU A 1 207 ? -86.483 -25.939 91.945 1.00 66.00 207 GLU A C 1
ATOM 1719 O O . GLU A 1 207 ? -85.809 -24.919 91.836 1.00 66.00 207 GLU A O 1
ATOM 1724 N N . ARG A 1 208 ? -85.912 -27.148 92.063 1.00 60.81 208 ARG A N 1
ATOM 1725 C CA . ARG A 1 208 ? -84.460 -27.368 92.158 1.00 60.81 208 ARG A CA 1
ATOM 1726 C C . ARG A 1 208 ? -83.720 -27.153 90.832 1.00 60.81 208 ARG A C 1
ATOM 1728 O O . ARG A 1 208 ? -82.593 -26.678 90.852 1.00 60.81 208 ARG A O 1
ATOM 1735 N N . VAL A 1 209 ? -84.333 -27.453 89.686 1.00 62.19 209 VAL A N 1
ATOM 1736 C CA . VAL A 1 209 ? -83.784 -27.106 88.360 1.00 62.19 209 VAL A CA 1
ATOM 1737 C C . VAL A 1 209 ? -83.725 -25.587 88.204 1.00 62.19 209 VAL A C 1
ATOM 1739 O O . VAL A 1 209 ? -82.724 -25.070 87.718 1.00 62.19 209 VAL A O 1
ATOM 1742 N N . ARG A 1 210 ? -84.739 -24.860 88.693 1.00 71.94 210 ARG A N 1
ATOM 1743 C CA . ARG A 1 210 ? -84.703 -23.395 88.759 1.00 71.94 210 ARG A CA 1
ATOM 1744 C C . ARG A 1 210 ? -83.572 -22.894 89.671 1.00 71.94 210 ARG A C 1
ATOM 1746 O O . ARG A 1 210 ? -82.829 -22.026 89.239 1.00 71.94 210 ARG A O 1
ATOM 1753 N N . GLU A 1 211 ? -83.369 -23.469 90.858 1.00 73.31 211 GLU A N 1
ATOM 1754 C CA . GLU A 1 211 ? -82.230 -23.134 91.745 1.00 73.31 211 GLU A CA 1
ATOM 1755 C C . GLU A 1 211 ? -80.847 -23.438 91.128 1.00 73.31 211 GLU A C 1
ATOM 1757 O O . GLU A 1 211 ? -79.896 -22.678 91.327 1.00 73.31 211 GLU A O 1
ATOM 1762 N N . ILE A 1 212 ? -80.716 -24.538 90.378 1.00 72.75 212 ILE A N 1
ATOM 1763 C CA . ILE A 1 212 ? -79.467 -24.904 89.691 1.00 72.75 212 ILE A CA 1
ATOM 1764 C C . ILE A 1 212 ? -79.225 -23.968 88.503 1.00 72.75 212 ILE A C 1
ATOM 1766 O O . ILE A 1 212 ? -78.122 -23.454 88.368 1.00 72.75 212 ILE A O 1
ATOM 1770 N N . GLN A 1 213 ? -80.244 -23.648 87.700 1.00 78.62 213 GLN A N 1
ATOM 1771 C CA . GLN A 1 213 ? -80.103 -22.659 86.630 1.00 78.62 213 GLN A CA 1
ATOM 1772 C C . GLN A 1 213 ? -79.855 -21.250 87.191 1.00 78.62 213 GLN A C 1
ATOM 1774 O O . GLN A 1 213 ? -79.071 -20.507 86.620 1.00 78.62 213 GLN A O 1
ATOM 1779 N N . GLU A 1 214 ? -80.450 -20.871 88.327 1.00 79.81 214 GLU A N 1
ATOM 1780 C CA . GLU A 1 214 ? -80.124 -19.623 89.036 1.00 79.81 214 GLU A CA 1
ATOM 1781 C C . GLU A 1 214 ? -78.663 -19.609 89.526 1.00 79.81 214 GLU A C 1
ATOM 1783 O O . GLU A 1 214 ? -78.029 -18.555 89.477 1.00 79.81 214 GLU A O 1
ATOM 1788 N N . SER A 1 215 ? -78.105 -20.766 89.911 1.00 76.56 215 SER A N 1
ATOM 1789 C CA . SER A 1 215 ? -76.682 -20.939 90.254 1.00 76.56 215 SER A CA 1
ATOM 1790 C C . SER A 1 215 ? -75.751 -20.893 89.033 1.00 76.56 215 SER A C 1
ATOM 1792 O O . SER A 1 215 ? -74.747 -20.188 89.074 1.00 76.56 215 SER A O 1
ATOM 1794 N N . ILE A 1 216 ? -76.091 -21.564 87.927 1.00 75.69 216 ILE A N 1
ATOM 1795 C CA . ILE A 1 216 ? -75.337 -21.508 86.659 1.00 75.69 216 ILE A CA 1
ATOM 1796 C C . ILE A 1 216 ? -75.344 -20.072 86.127 1.00 75.69 216 ILE A C 1
ATOM 1798 O O . ILE A 1 216 ? -74.288 -19.471 85.969 1.00 75.69 216 ILE A O 1
ATOM 1802 N N . ASN A 1 217 ? -76.525 -19.452 86.040 1.00 78.06 217 ASN A N 1
ATOM 1803 C CA . ASN A 1 217 ? -76.698 -18.041 85.691 1.00 78.06 217 ASN A CA 1
ATOM 1804 C C . ASN A 1 217 ? -76.014 -17.079 86.689 1.00 78.06 217 ASN A C 1
ATOM 1806 O O . ASN A 1 217 ? -76.033 -15.867 86.455 1.00 78.06 217 ASN A O 1
ATOM 1810 N N . LYS A 1 218 ? -75.520 -17.547 87.844 1.00 81.00 218 LYS A N 1
ATOM 1811 C CA . LYS A 1 218 ? -74.723 -16.759 88.796 1.00 81.00 218 LYS A CA 1
ATOM 1812 C C . LYS A 1 218 ? -73.230 -16.950 88.526 1.00 81.00 218 LYS A C 1
ATOM 1814 O O . LYS A 1 218 ? -72.549 -15.941 88.390 1.00 81.00 218 LYS A O 1
ATOM 1819 N N . ALA A 1 219 ? -72.761 -18.187 88.360 1.00 75.31 219 ALA A N 1
ATOM 1820 C CA . ALA A 1 219 ? -71.385 -18.490 87.962 1.00 75.31 219 ALA A CA 1
ATOM 1821 C C . ALA A 1 219 ? -71.038 -17.849 86.606 1.00 75.31 219 ALA A C 1
ATOM 1823 O O . ALA A 1 219 ? -70.040 -17.148 86.501 1.00 75.31 219 ALA A O 1
ATOM 1824 N N . GLU A 1 220 ? -71.918 -17.959 85.606 1.00 79.00 220 GLU A N 1
ATOM 1825 C CA . GLU A 1 220 ? -71.790 -17.271 84.313 1.00 79.00 220 GLU A CA 1
ATOM 1826 C C . GLU A 1 220 ? -71.687 -15.750 84.482 1.00 79.00 220 GLU A C 1
ATOM 1828 O O . GLU A 1 220 ? -70.841 -15.122 83.857 1.00 79.00 220 GLU A O 1
ATOM 1833 N N . LYS A 1 221 ? -72.482 -15.145 85.379 1.00 80.94 221 LYS A N 1
ATOM 1834 C CA . LYS A 1 221 ? -72.384 -13.706 85.683 1.00 80.94 221 LYS A CA 1
ATOM 1835 C C . LYS A 1 221 ? -71.108 -13.341 86.434 1.00 80.94 221 LYS A C 1
ATOM 1837 O O . LYS A 1 221 ? -70.642 -12.217 86.295 1.00 80.94 221 LYS A O 1
ATOM 1842 N N . GLU A 1 222 ? -70.555 -14.233 87.246 1.00 79.44 222 GLU A N 1
ATOM 1843 C CA . GLU A 1 222 ? -69.316 -13.992 87.990 1.00 79.44 222 GLU A CA 1
ATOM 1844 C C . GLU A 1 222 ? -68.089 -14.139 87.072 1.00 79.44 222 GLU A C 1
ATOM 1846 O O . GLU A 1 222 ? -67.243 -13.241 87.072 1.00 79.44 222 GLU A O 1
ATOM 1851 N N . ILE A 1 223 ? -68.085 -15.130 86.170 1.00 77.75 223 ILE A N 1
ATOM 1852 C CA . ILE A 1 223 ? -67.157 -15.250 85.030 1.00 77.75 223 ILE A CA 1
ATOM 1853 C C . ILE A 1 223 ? -67.279 -14.029 84.107 1.00 77.75 223 ILE A C 1
ATOM 1855 O O . ILE A 1 223 ? -66.271 -13.404 83.783 1.00 77.75 223 ILE A O 1
ATOM 1859 N N . ASP A 1 224 ? -68.491 -13.610 83.733 1.00 81.25 224 ASP A N 1
ATOM 1860 C CA . ASP A 1 224 ? -68.702 -12.390 82.947 1.00 81.25 224 ASP A CA 1
ATOM 1861 C C . ASP A 1 224 ? -68.252 -11.142 83.709 1.00 81.25 224 ASP A C 1
ATOM 1863 O O . ASP A 1 224 ? -67.769 -10.201 83.089 1.00 81.25 224 ASP A O 1
ATOM 1867 N N . LEU A 1 225 ? -68.343 -11.093 85.040 1.00 81.38 225 LEU A N 1
ATOM 1868 C CA . LEU A 1 225 ? -67.788 -9.992 85.833 1.00 81.38 225 LEU A CA 1
ATOM 1869 C C . LEU A 1 225 ? -66.254 -10.042 85.906 1.00 81.38 225 LEU A C 1
ATOM 1871 O O . LEU A 1 225 ? -65.641 -8.981 86.017 1.00 81.38 225 LEU A O 1
ATOM 1875 N N . VAL A 1 226 ? -65.606 -11.212 85.829 1.00 81.38 226 VAL A N 1
ATOM 1876 C CA . VAL A 1 226 ? -64.150 -11.322 85.586 1.00 81.38 226 VAL A CA 1
ATOM 1877 C C . VAL A 1 226 ? -63.833 -10.824 84.172 1.00 81.38 226 VAL A C 1
ATOM 1879 O O . VAL A 1 226 ? -63.125 -9.829 84.018 1.00 81.38 226 VAL A O 1
ATOM 1882 N N . ARG A 1 227 ? -64.431 -11.412 83.133 1.00 81.75 227 ARG A N 1
ATOM 1883 C CA . ARG A 1 227 ? -64.206 -11.036 81.727 1.00 81.75 227 ARG A CA 1
ATOM 1884 C C . ARG A 1 227 ? -64.518 -9.564 81.446 1.00 81.75 227 ARG A C 1
ATOM 1886 O O . ARG A 1 227 ? -63.764 -8.920 80.728 1.00 81.75 227 ARG A O 1
ATOM 1893 N N . ASN A 1 228 ? -65.536 -8.968 82.070 1.00 82.31 228 ASN A N 1
ATOM 1894 C CA . ASN A 1 228 ? -65.815 -7.532 81.954 1.00 82.31 228 ASN A CA 1
ATOM 1895 C C . ASN A 1 228 ? -64.804 -6.654 82.714 1.00 82.31 228 ASN A C 1
ATOM 1897 O O . ASN A 1 228 ? -64.499 -5.564 82.225 1.00 82.31 228 ASN A O 1
ATOM 1901 N N . ARG A 1 229 ? -64.224 -7.107 83.840 1.00 84.69 229 ARG A N 1
ATOM 1902 C CA . ARG A 1 229 ? -63.068 -6.430 84.470 1.00 84.69 229 ARG A CA 1
ATOM 1903 C C . ARG A 1 229 ? -61.863 -6.417 83.520 1.00 84.69 229 ARG A C 1
ATOM 1905 O O . ARG A 1 229 ? -61.293 -5.353 83.286 1.00 84.69 229 ARG A O 1
ATOM 1912 N N . TYR A 1 230 ? -61.554 -7.560 82.906 1.00 86.38 230 TYR A N 1
ATOM 1913 C CA . TYR A 1 230 ? -60.441 -7.718 81.961 1.00 86.38 230 TYR A CA 1
ATOM 1914 C C . TYR A 1 230 ? -60.730 -7.201 80.537 1.00 86.38 230 TYR A C 1
ATOM 1916 O O . TYR A 1 230 ? -59.796 -6.979 79.770 1.00 86.38 230 TYR A O 1
ATOM 1924 N N . SER A 1 231 ? -61.985 -6.903 80.179 1.00 84.31 231 SER A N 1
ATOM 1925 C CA . SER A 1 231 ? -62.394 -6.463 78.829 1.00 84.31 231 SER A CA 1
ATOM 1926 C C . SER A 1 231 ? -61.621 -5.247 78.308 1.00 84.31 231 SER A C 1
ATOM 1928 O O . SER A 1 231 ? -61.319 -5.152 77.121 1.00 84.31 231 SER A O 1
ATOM 1930 N N . ARG A 1 232 ? -61.245 -4.321 79.201 1.00 85.56 232 ARG A N 1
ATOM 1931 C CA . ARG A 1 232 ? -60.431 -3.140 78.870 1.00 85.56 232 ARG A CA 1
ATOM 1932 C C . ARG A 1 232 ? -58.941 -3.445 78.720 1.00 85.56 232 ARG A C 1
ATOM 1934 O O . ARG A 1 232 ? -58.219 -2.592 78.214 1.00 85.56 232 ARG A O 1
ATOM 1941 N N . GLN A 1 233 ? -58.453 -4.585 79.200 1.00 83.81 233 GLN A N 1
ATOM 1942 C CA . GLN A 1 233 ? -57.108 -5.087 78.902 1.00 83.81 233 GLN A CA 1
ATOM 1943 C C . GLN A 1 233 ? -57.142 -5.867 77.590 1.00 83.81 233 GLN A C 1
ATOM 1945 O O . GLN A 1 233 ? -56.473 -5.445 76.658 1.00 83.81 233 GLN A O 1
ATOM 1950 N N . LEU A 1 234 ? -58.034 -6.855 77.454 1.00 85.12 234 LEU A N 1
ATOM 1951 C CA . LEU A 1 234 ? -58.234 -7.620 76.214 1.00 85.12 234 LEU A CA 1
ATOM 1952 C C . LEU A 1 234 ? -58.466 -6.718 74.991 1.00 85.12 234 LEU A C 1
ATOM 1954 O O . LEU A 1 234 ? -57.819 -6.900 73.966 1.00 85.12 234 LEU A O 1
ATOM 1958 N N . LYS A 1 235 ? -59.302 -5.672 75.105 1.00 88.44 235 LYS A N 1
ATOM 1959 C CA . LYS A 1 235 ? -59.454 -4.698 74.014 1.00 88.44 235 LYS A CA 1
ATOM 1960 C C . LYS A 1 235 ? -58.155 -3.934 73.715 1.00 88.44 235 LYS A C 1
ATOM 1962 O O . LYS A 1 235 ? -57.857 -3.719 72.550 1.00 88.44 235 LYS A O 1
ATOM 1967 N N . ARG A 1 236 ? -57.379 -3.523 74.725 1.00 89.69 236 ARG A N 1
ATOM 1968 C CA . ARG A 1 236 ? -56.098 -2.830 74.484 1.00 89.69 236 ARG A CA 1
ATOM 1969 C C . ARG A 1 236 ? -55.059 -3.750 73.846 1.00 89.69 236 ARG A C 1
ATOM 1971 O O . ARG A 1 236 ? -54.291 -3.260 73.032 1.00 89.69 236 ARG A O 1
ATOM 1978 N N . ILE A 1 237 ? -55.075 -5.044 74.165 1.00 86.94 237 ILE A N 1
ATOM 1979 C CA . ILE A 1 237 ? -54.261 -6.063 73.491 1.00 86.94 237 ILE A CA 1
ATOM 1980 C C . ILE A 1 237 ? -54.692 -6.164 72.025 1.00 86.94 237 ILE A C 1
ATOM 1982 O O . ILE A 1 237 ? -53.852 -5.977 71.162 1.00 86.94 237 ILE A O 1
ATOM 1986 N N . ALA A 1 238 ? -55.986 -6.308 71.721 1.00 86.31 238 ALA A N 1
ATOM 1987 C CA . ALA A 1 238 ? -56.479 -6.367 70.337 1.00 86.31 238 ALA A CA 1
ATOM 1988 C C . ALA A 1 238 ? -56.238 -5.065 69.531 1.00 86.31 238 ALA A C 1
ATOM 1990 O O . ALA A 1 238 ? -55.866 -5.109 68.358 1.00 86.31 238 ALA A O 1
ATOM 1991 N N . ASP A 1 239 ? -56.403 -3.891 70.153 1.00 88.75 239 ASP A N 1
ATOM 1992 C CA . ASP A 1 239 ? -56.082 -2.592 69.540 1.00 88.75 239 ASP A CA 1
ATOM 1993 C C . ASP A 1 239 ? -54.558 -2.474 69.261 1.00 88.75 239 ASP A C 1
ATOM 1995 O O . ASP A 1 239 ? -54.159 -1.865 68.267 1.00 88.75 239 ASP A O 1
ATOM 1999 N N . ARG A 1 240 ? -53.704 -3.084 70.105 1.00 89.69 240 ARG A N 1
ATOM 2000 C CA . ARG A 1 240 ? -52.231 -3.148 69.975 1.00 89.69 240 ARG A CA 1
ATOM 2001 C C . ARG A 1 240 ? -51.783 -4.184 68.937 1.00 89.69 240 ARG A C 1
ATOM 2003 O O . ARG A 1 240 ? -50.919 -3.878 68.125 1.00 89.69 240 ARG A O 1
ATOM 2010 N N . GLU A 1 241 ? -52.425 -5.349 68.903 1.00 87.38 241 GLU A N 1
ATOM 2011 C CA . GLU A 1 241 ? -52.288 -6.423 67.907 1.00 87.38 241 GLU A CA 1
ATOM 2012 C C . GLU A 1 241 ? -52.580 -5.885 66.500 1.00 87.38 241 GLU A C 1
ATOM 2014 O O . GLU A 1 241 ? -51.750 -5.999 65.602 1.00 87.38 241 GLU A O 1
ATOM 2019 N N . SER A 1 242 ? -53.693 -5.159 66.331 1.00 89.88 242 SER A N 1
ATOM 2020 C CA . SER A 1 242 ? -54.033 -4.461 65.079 1.00 89.88 242 SER A CA 1
ATOM 2021 C C . SER A 1 242 ? -53.072 -3.315 64.721 1.00 89.88 242 SER A C 1
ATOM 2023 O O . SER A 1 242 ? -53.041 -2.883 63.566 1.00 89.88 242 SER A O 1
ATOM 2025 N N . GLY A 1 243 ? -52.311 -2.793 65.686 1.00 89.06 243 GLY A N 1
ATOM 2026 C CA . GLY A 1 243 ? -51.214 -1.855 65.444 1.00 89.06 243 GLY A CA 1
ATOM 2027 C C . GLY A 1 243 ? -49.971 -2.567 64.911 1.00 89.06 243 GLY A C 1
ATOM 2028 O O . GLY A 1 243 ? -49.500 -2.237 63.828 1.00 89.06 243 GLY A O 1
ATOM 2029 N N . ILE A 1 244 ? -49.496 -3.586 65.633 1.00 88.50 244 ILE A N 1
ATOM 2030 C CA . ILE A 1 244 ? -48.278 -4.340 65.294 1.00 88.50 244 ILE A CA 1
ATOM 2031 C C . ILE A 1 244 ? -48.437 -5.088 63.960 1.00 88.50 244 ILE A C 1
ATOM 2033 O O . ILE A 1 244 ? -47.497 -5.147 63.173 1.00 88.50 244 ILE A O 1
ATOM 2037 N N . LEU A 1 245 ? -49.636 -5.597 63.650 1.00 89.25 245 LEU A N 1
ATOM 2038 C CA . LEU A 1 245 ? -49.931 -6.223 62.355 1.00 89.25 245 LEU A CA 1
ATOM 2039 C C . LEU A 1 245 ? -49.862 -5.241 61.173 1.00 89.25 245 LEU A C 1
ATOM 2041 O O . LEU A 1 245 ? -49.532 -5.667 60.071 1.00 89.25 245 LEU A O 1
ATOM 2045 N N . LYS A 1 246 ? -50.128 -3.942 61.379 1.00 92.12 246 LYS A N 1
ATOM 2046 C CA . LYS A 1 246 ? -49.963 -2.926 60.322 1.00 92.12 246 LYS A CA 1
ATOM 2047 C C . LYS A 1 246 ? -48.500 -2.595 60.097 1.00 92.12 246 LYS A C 1
ATOM 2049 O O . LYS A 1 246 ? -48.061 -2.664 58.961 1.00 92.12 246 LYS A O 1
ATOM 2054 N N . THR A 1 247 ? -47.739 -2.356 61.167 1.00 91.06 247 THR A N 1
ATOM 2055 C CA . THR A 1 247 ? -46.288 -2.145 61.044 1.00 91.06 247 THR A CA 1
ATOM 2056 C C . THR A 1 247 ? -45.592 -3.376 60.467 1.00 91.06 247 THR A C 1
ATOM 2058 O O . THR A 1 247 ? -44.667 -3.237 59.680 1.00 91.06 247 THR A O 1
ATOM 2061 N N . LYS A 1 248 ? -46.077 -4.589 60.775 1.00 91.06 248 LYS A N 1
ATOM 2062 C CA . LYS A 1 248 ? -45.623 -5.810 60.102 1.00 91.06 248 LYS A CA 1
ATOM 2063 C C . LYS A 1 248 ? -45.889 -5.744 58.592 1.00 91.06 248 LYS A C 1
ATOM 2065 O O . LYS A 1 248 ? -44.969 -5.979 57.821 1.00 91.06 248 LYS A O 1
ATOM 2070 N N . GLN A 1 249 ? -47.118 -5.430 58.179 1.00 92.56 249 GLN A N 1
ATOM 2071 C CA . GLN A 1 249 ? -47.485 -5.359 56.762 1.00 92.56 249 GLN A CA 1
ATOM 2072 C C . GLN A 1 249 ? -46.705 -4.264 56.009 1.00 92.56 249 GLN A C 1
ATOM 2074 O O . GLN A 1 249 ? -46.326 -4.470 54.861 1.00 92.56 249 GLN A O 1
ATOM 2079 N N . GLU A 1 250 ? -46.443 -3.127 56.656 1.00 92.94 250 GLU A N 1
ATOM 2080 C CA . GLU A 1 250 ? -45.622 -2.031 56.126 1.00 92.94 250 GLU A CA 1
ATOM 2081 C C . GLU A 1 250 ? -44.177 -2.510 55.872 1.00 92.94 250 GLU A C 1
ATOM 2083 O O . GLU A 1 250 ? -43.679 -2.389 54.751 1.00 92.94 250 GLU A O 1
ATOM 2088 N N . VAL A 1 251 ? -43.543 -3.177 56.845 1.00 92.38 251 VAL A N 1
ATOM 2089 C CA . VAL A 1 251 ? -42.187 -3.739 56.677 1.00 92.38 251 VAL A CA 1
ATOM 2090 C C . VAL A 1 251 ? -42.161 -4.909 55.676 1.00 92.38 251 VAL A C 1
ATOM 2092 O O . VAL A 1 251 ? -41.210 -5.038 54.908 1.00 92.38 251 VAL A O 1
ATOM 2095 N N . GLU A 1 252 ? -43.217 -5.728 55.588 1.00 91.69 252 GLU A N 1
ATOM 2096 C CA . GLU A 1 252 ? -43.355 -6.746 54.531 1.00 91.69 252 GLU A CA 1
ATOM 2097 C C . GLU A 1 252 ? -43.395 -6.109 53.126 1.00 91.69 252 GLU A C 1
ATOM 2099 O O . GLU A 1 252 ? -42.751 -6.628 52.211 1.00 91.69 252 GLU A O 1
ATOM 2104 N N . THR A 1 253 ? -44.051 -4.952 52.947 1.00 93.69 253 THR A N 1
ATOM 2105 C CA . THR A 1 253 ? -44.006 -4.215 51.668 1.00 93.69 253 THR A CA 1
ATOM 2106 C C . THR A 1 253 ? -42.657 -3.546 51.388 1.00 93.69 253 THR A C 1
ATOM 2108 O O . THR A 1 253 ? -42.269 -3.433 50.224 1.00 93.69 253 THR A O 1
ATOM 2111 N N . ASP A 1 254 ? -41.898 -3.147 52.408 1.00 92.44 254 ASP A N 1
ATOM 2112 C CA . ASP A 1 254 ? -40.528 -2.639 52.235 1.00 92.44 254 ASP A CA 1
ATOM 2113 C C . ASP A 1 254 ? -39.548 -3.765 51.853 1.00 92.44 254 ASP A C 1
ATOM 2115 O O . ASP A 1 254 ? -38.711 -3.586 50.967 1.00 92.44 254 ASP A O 1
ATOM 2119 N N . ILE A 1 255 ? -39.720 -4.974 52.401 1.00 90.69 255 ILE A N 1
ATOM 2120 C CA . ILE A 1 255 ? -38.988 -6.181 51.975 1.00 90.69 255 ILE A CA 1
ATOM 2121 C C . ILE A 1 255 ? -39.233 -6.490 50.485 1.00 90.69 255 ILE A C 1
ATOM 2123 O O . ILE A 1 255 ? -38.314 -6.920 49.782 1.00 90.69 255 ILE A O 1
ATOM 2127 N N . GLU A 1 256 ? -40.455 -6.302 49.979 1.00 93.50 256 GLU A N 1
ATOM 2128 C CA . GLU A 1 256 ? -40.763 -6.483 48.553 1.00 93.50 256 GLU A CA 1
ATOM 2129 C C . GLU A 1 256 ? -40.148 -5.387 47.670 1.00 93.50 256 GLU A C 1
ATOM 2131 O O . GLU A 1 256 ? -39.582 -5.701 46.618 1.00 93.50 256 GLU A O 1
ATOM 2136 N N . GLN A 1 257 ? -40.160 -4.129 48.120 1.00 93.94 257 GLN A N 1
ATOM 2137 C CA . GLN A 1 257 ? -39.482 -3.023 47.434 1.00 93.94 257 GLN A CA 1
ATOM 2138 C C . GLN A 1 257 ? -37.963 -3.246 47.361 1.00 93.94 257 GLN A C 1
ATOM 2140 O O . GLN A 1 257 ? -37.389 -3.147 46.276 1.00 93.94 257 GLN A O 1
ATOM 2145 N N . LEU A 1 258 ? -37.317 -3.652 48.459 1.00 93.19 258 LEU A N 1
ATOM 2146 C CA . LEU A 1 258 ? -35.882 -3.958 48.486 1.00 93.19 258 LEU A CA 1
ATOM 2147 C C . LEU A 1 258 ? -35.517 -5.108 47.529 1.00 93.19 258 LEU A C 1
ATOM 2149 O O . LEU A 1 258 ? -34.493 -5.050 46.848 1.00 93.19 258 LEU A O 1
ATOM 2153 N N . LYS A 1 259 ? -36.358 -6.149 47.425 1.00 93.44 259 LYS A N 1
ATOM 2154 C CA . LYS A 1 259 ? -36.175 -7.229 46.432 1.00 93.44 259 LYS A CA 1
ATOM 2155 C C . LYS A 1 259 ? -36.255 -6.700 44.996 1.00 93.44 259 LYS A C 1
ATOM 2157 O O . LYS A 1 259 ? -35.468 -7.131 44.153 1.00 93.44 259 LYS A O 1
ATOM 2162 N N . HIS A 1 260 ? -37.170 -5.771 44.716 1.00 94.75 260 HIS A N 1
ATOM 2163 C CA . HIS A 1 260 ? -37.299 -5.149 43.397 1.00 94.75 260 HIS A CA 1
ATOM 2164 C C . HIS A 1 260 ? -36.083 -4.273 43.060 1.00 94.75 260 HIS A C 1
ATOM 2166 O O . HIS A 1 260 ? -35.526 -4.418 41.972 1.00 94.75 260 HIS A O 1
ATOM 2172 N N . GLN A 1 261 ? -35.627 -3.431 43.991 1.00 93.56 261 GLN A N 1
ATOM 2173 C CA . GLN A 1 261 ? -34.435 -2.592 43.814 1.00 93.56 261 GLN A CA 1
ATOM 2174 C C . GLN A 1 261 ? -33.176 -3.446 43.594 1.00 93.56 261 GLN A C 1
ATOM 2176 O O . GLN A 1 261 ? -32.422 -3.205 42.654 1.00 93.56 261 GLN A O 1
ATOM 2181 N N . LYS A 1 262 ? -32.985 -4.514 44.387 1.00 92.56 262 LYS A N 1
ATOM 2182 C CA . LYS A 1 262 ? -31.873 -5.465 44.196 1.00 92.56 262 LYS A CA 1
ATOM 2183 C C . LYS A 1 262 ? -31.907 -6.125 42.816 1.00 92.56 262 LYS A C 1
ATOM 2185 O O . LYS A 1 262 ? -30.844 -6.342 42.240 1.00 92.56 262 LYS A O 1
ATOM 2190 N N . LYS A 1 263 ? -33.090 -6.402 42.255 1.00 95.50 263 LYS A N 1
ATOM 2191 C CA . LYS A 1 263 ? -33.228 -6.915 40.882 1.00 95.50 263 LYS A CA 1
ATOM 2192 C C . LYS A 1 263 ? -32.843 -5.867 39.829 1.00 95.50 263 LYS A C 1
ATOM 2194 O O . LYS A 1 263 ? -32.070 -6.194 38.935 1.00 95.50 263 LYS A O 1
ATOM 2199 N N . GLU A 1 264 ? -33.321 -4.627 39.948 1.00 94.88 264 GLU A N 1
ATOM 2200 C CA . GLU A 1 264 ? -32.960 -3.542 39.017 1.00 94.88 264 GLU A CA 1
ATOM 2201 C C . GLU A 1 264 ? -31.457 -3.226 39.043 1.00 94.88 264 GLU A C 1
ATOM 2203 O O . GLU A 1 264 ? -30.866 -2.949 38.001 1.00 94.88 264 GLU A O 1
ATOM 2208 N N . PHE A 1 265 ? -30.825 -3.310 40.217 1.00 93.81 265 PHE A N 1
ATOM 2209 C CA . PHE A 1 265 ? -29.377 -3.174 40.372 1.00 93.81 265 PHE A CA 1
ATOM 2210 C C . PHE A 1 265 ? -28.613 -4.252 39.589 1.00 93.81 265 PHE A C 1
ATOM 2212 O O . PHE A 1 265 ? -27.749 -3.916 38.782 1.00 93.81 265 PHE A O 1
ATOM 2219 N N . HIS A 1 266 ? -28.989 -5.530 39.735 1.00 93.69 266 HIS A N 1
ATOM 2220 C CA . HIS A 1 266 ? -28.386 -6.614 38.948 1.00 93.69 266 HIS A CA 1
ATOM 2221 C C . HIS A 1 266 ? -28.621 -6.424 37.441 1.00 93.69 266 HIS A C 1
ATOM 2223 O O . HIS A 1 266 ? -27.708 -6.647 36.651 1.00 93.69 266 HIS A O 1
ATOM 2229 N N . GLU A 1 267 ? -29.814 -5.993 37.020 1.00 95.50 267 GLU A N 1
ATOM 2230 C CA . GLU A 1 267 ? -30.112 -5.755 35.599 1.00 95.50 267 GLU A CA 1
ATOM 2231 C C . GLU A 1 267 ? -29.229 -4.642 35.004 1.00 95.50 267 GLU A C 1
ATOM 2233 O O . GLU A 1 267 ? -28.729 -4.803 33.891 1.00 95.50 267 GLU A O 1
ATOM 2238 N N . LYS A 1 268 ? -28.928 -3.582 35.768 1.00 94.88 268 LYS A N 1
ATOM 2239 C CA . LYS A 1 268 ? -27.970 -2.534 35.369 1.00 94.88 268 LYS A CA 1
ATOM 2240 C C . LYS A 1 268 ? -26.511 -3.001 35.383 1.00 94.88 268 LYS A C 1
ATOM 2242 O O . LYS A 1 268 ? -25.768 -2.607 34.492 1.00 94.88 268 LYS A O 1
ATOM 2247 N N . ILE A 1 269 ? -26.088 -3.833 36.345 1.00 94.31 269 ILE A N 1
ATOM 2248 C CA . ILE A 1 269 ? -24.733 -4.427 36.350 1.00 94.31 269 ILE A CA 1
ATOM 2249 C C . ILE A 1 269 ? -24.497 -5.182 35.035 1.00 94.31 269 ILE A C 1
ATOM 2251 O O . ILE A 1 269 ? -23.557 -4.867 34.309 1.00 94.31 269 ILE A O 1
ATOM 2255 N N . ASN A 1 270 ? -25.422 -6.077 34.670 1.00 94.38 270 ASN A N 1
ATOM 2256 C CA . ASN A 1 270 ? -25.357 -6.835 33.416 1.00 94.38 270 ASN A CA 1
ATOM 2257 C C . ASN A 1 270 ? -25.317 -5.909 32.178 1.00 94.38 270 ASN A C 1
ATOM 2259 O O . ASN A 1 270 ? -24.663 -6.232 31.184 1.00 94.38 270 ASN A O 1
ATOM 2263 N N . GLU A 1 271 ? -25.998 -4.755 32.211 1.00 95.38 271 GLU A N 1
ATOM 2264 C CA . GLU A 1 271 ? -25.939 -3.746 31.143 1.00 95.38 271 GLU A CA 1
ATOM 2265 C C . GLU A 1 271 ? -24.554 -3.077 31.052 1.00 95.38 271 GLU A C 1
ATOM 2267 O O . GLU A 1 271 ? -23.989 -3.005 29.958 1.00 95.38 271 GLU A O 1
ATOM 2272 N N . TYR A 1 272 ? -23.968 -2.639 32.173 1.00 94.88 272 TYR A N 1
ATOM 2273 C CA . TYR A 1 272 ? -22.612 -2.073 32.203 1.00 94.88 272 TYR A CA 1
ATOM 2274 C C . TYR A 1 272 ? -21.557 -3.086 31.732 1.00 94.88 272 TYR A C 1
ATOM 2276 O O . TYR A 1 272 ? -20.765 -2.763 30.846 1.00 94.88 272 TYR A O 1
ATOM 2284 N N . GLU A 1 273 ? -21.578 -4.316 32.251 1.00 94.00 273 GLU A N 1
ATOM 2285 C CA . GLU A 1 273 ? -20.687 -5.412 31.838 1.00 94.00 273 GLU A CA 1
ATOM 2286 C C . GLU A 1 273 ? -20.798 -5.701 30.336 1.00 94.00 273 GLU A C 1
ATOM 2288 O O . GLU A 1 273 ? -19.790 -5.765 29.623 1.00 94.00 273 GLU A O 1
ATOM 2293 N N . THR A 1 274 ? -22.031 -5.812 29.824 1.00 95.56 274 THR A N 1
ATOM 2294 C CA . THR A 1 274 ? -22.294 -6.022 28.395 1.00 95.56 274 THR A CA 1
ATOM 2295 C C . THR A 1 274 ? -21.720 -4.875 27.569 1.00 95.56 274 THR A C 1
ATOM 2297 O O . THR A 1 274 ? -21.002 -5.116 26.595 1.00 95.56 274 THR A O 1
ATOM 2300 N N . ASN A 1 275 ? -21.972 -3.626 27.966 1.00 93.88 275 ASN A N 1
ATOM 2301 C CA . ASN A 1 275 ? -21.478 -2.453 27.255 1.00 93.88 275 ASN A CA 1
ATOM 2302 C C . ASN A 1 275 ? -19.938 -2.400 27.258 1.00 93.88 275 ASN A C 1
ATOM 2304 O O . ASN A 1 275 ? -19.346 -2.299 26.179 1.00 93.88 275 ASN A O 1
ATOM 2308 N N . ILE A 1 276 ? -19.280 -2.586 28.409 1.00 93.25 276 ILE A N 1
ATOM 2309 C CA . ILE A 1 276 ? -17.810 -2.663 28.532 1.00 93.25 276 ILE A CA 1
ATOM 2310 C C . ILE A 1 276 ? -17.243 -3.793 27.649 1.00 93.25 276 ILE A C 1
ATOM 2312 O O . ILE A 1 276 ? -16.265 -3.579 26.926 1.00 93.25 276 ILE A O 1
ATOM 2316 N N . SER A 1 277 ? -17.896 -4.961 27.614 1.00 93.12 277 SER A N 1
ATOM 2317 C CA . SER A 1 277 ? -17.533 -6.074 26.724 1.00 93.12 277 SER A CA 1
ATOM 2318 C C . SER A 1 277 ? -17.651 -5.698 25.239 1.00 93.12 277 SER A C 1
ATOM 2320 O O . SER A 1 277 ? -16.772 -6.042 24.443 1.00 93.12 277 SER A O 1
ATOM 2322 N N . THR A 1 278 ? -18.694 -4.958 24.835 1.00 91.06 278 THR A N 1
ATOM 2323 C CA . THR A 1 278 ? -18.813 -4.481 23.443 1.00 91.06 278 THR A CA 1
ATOM 2324 C C . THR A 1 278 ? -17.746 -3.450 23.078 1.00 91.06 278 THR A C 1
ATOM 2326 O O . THR A 1 278 ? -17.231 -3.511 21.962 1.00 91.06 278 THR A O 1
ATOM 2329 N N . PHE A 1 279 ? -17.350 -2.564 23.999 1.00 89.88 279 PHE A N 1
ATOM 2330 C CA . PHE A 1 279 ? -16.229 -1.646 23.780 1.00 89.88 279 PHE A CA 1
ATOM 2331 C C . PHE A 1 279 ? -14.909 -2.401 23.599 1.00 89.88 279 PHE A C 1
ATOM 2333 O O . PHE A 1 279 ? -14.218 -2.168 22.610 1.00 89.88 279 PHE A O 1
ATOM 2340 N N . GLY A 1 280 ? -14.598 -3.372 24.467 1.00 88.19 280 GLY A N 1
ATOM 2341 C CA . GLY A 1 280 ? -13.406 -4.219 24.318 1.00 88.19 280 GLY A CA 1
ATOM 2342 C C . GLY A 1 280 ? -13.350 -4.934 22.961 1.00 88.19 280 GLY A C 1
ATOM 2343 O O . GLY A 1 280 ? -12.333 -4.884 22.269 1.00 88.19 280 GLY A O 1
ATOM 2344 N N . LYS A 1 281 ? -14.476 -5.512 22.518 1.00 89.44 281 LYS A N 1
ATOM 2345 C CA . LYS A 1 281 ? -14.600 -6.163 21.200 1.00 89.44 281 LYS A CA 1
ATOM 2346 C C . LYS A 1 281 ? -14.397 -5.186 20.033 1.00 89.44 281 LYS A C 1
ATOM 2348 O O . LYS A 1 281 ? -13.714 -5.530 19.072 1.00 89.44 281 LYS A O 1
ATOM 2353 N N . ARG A 1 282 ? -14.927 -3.956 20.113 1.00 87.56 282 ARG A N 1
ATOM 2354 C CA . ARG A 1 282 ? -14.675 -2.906 19.103 1.00 87.56 282 ARG A CA 1
ATOM 2355 C C . ARG A 1 282 ? -13.202 -2.510 19.055 1.00 87.56 282 ARG A C 1
ATOM 2357 O O . ARG A 1 282 ? -12.633 -2.470 17.969 1.00 87.56 282 ARG A O 1
ATOM 2364 N N . ILE A 1 283 ? -12.587 -2.257 20.210 1.00 89.38 283 ILE A N 1
ATOM 2365 C CA . ILE A 1 283 ? -11.174 -1.867 20.319 1.00 89.38 283 ILE A CA 1
ATOM 2366 C C . ILE A 1 283 ? -10.272 -2.954 19.719 1.00 89.38 283 ILE A C 1
ATOM 2368 O O . ILE A 1 283 ? -9.361 -2.626 18.963 1.00 89.38 283 ILE A O 1
ATOM 2372 N N . LEU A 1 284 ? -10.562 -4.240 19.954 1.00 87.75 284 LEU A N 1
ATOM 2373 C CA . LEU A 1 284 ? -9.824 -5.354 19.347 1.00 87.75 284 LEU A CA 1
ATOM 2374 C C . LEU A 1 284 ? -9.917 -5.364 17.808 1.00 87.75 284 LEU A C 1
ATOM 2376 O O . LEU A 1 284 ? -8.896 -5.507 17.135 1.00 87.75 284 LEU A O 1
ATOM 2380 N N . VAL A 1 285 ? -11.111 -5.159 17.238 1.00 86.06 285 VAL A N 1
ATOM 2381 C CA . VAL A 1 285 ? -11.296 -5.062 15.775 1.00 86.06 285 VAL A CA 1
ATOM 2382 C C . VAL A 1 285 ? -10.552 -3.849 15.200 1.00 86.06 285 VAL A C 1
ATOM 2384 O O . VAL A 1 285 ? -9.877 -3.973 14.180 1.00 86.06 285 VAL A O 1
ATOM 2387 N N . VAL A 1 286 ? -10.596 -2.695 15.876 1.00 88.31 286 VAL A N 1
ATOM 2388 C CA . VAL A 1 286 ? -9.849 -1.495 15.459 1.00 88.31 286 VAL A CA 1
ATOM 2389 C C . VAL A 1 286 ? -8.337 -1.738 15.521 1.00 88.31 286 VAL A C 1
ATOM 2391 O O . VAL A 1 286 ? -7.651 -1.438 14.548 1.00 88.31 286 VAL A O 1
ATOM 2394 N N . ARG A 1 287 ? -7.814 -2.359 16.592 1.00 89.12 287 ARG A N 1
ATOM 2395 C CA . ARG A 1 287 ? -6.395 -2.757 16.705 1.00 89.12 287 ARG A CA 1
ATOM 2396 C C . ARG A 1 287 ? -5.972 -3.675 15.539 1.00 89.12 287 ARG A C 1
ATOM 2398 O O . ARG A 1 287 ? -4.894 -3.480 14.979 1.00 89.12 287 ARG A O 1
ATOM 2405 N N . LYS A 1 288 ? -6.820 -4.624 15.112 1.00 85.75 288 LYS A N 1
ATOM 2406 C CA . LYS A 1 288 ? -6.559 -5.497 13.944 1.00 85.75 288 LYS A CA 1
ATOM 2407 C C . LYS A 1 288 ? -6.482 -4.718 12.620 1.00 85.75 288 LYS A C 1
ATOM 2409 O O . LYS A 1 288 ? -5.518 -4.891 11.873 1.00 85.75 288 LYS A O 1
ATOM 2414 N N . GLU A 1 289 ? -7.432 -3.822 12.338 1.00 86.00 289 GLU A N 1
ATOM 2415 C CA . GLU A 1 289 ? -7.386 -2.987 11.121 1.00 86.00 289 GLU A CA 1
ATOM 2416 C C . GLU A 1 289 ? -6.236 -1.958 11.159 1.00 86.00 289 GLU A C 1
ATOM 2418 O O . GLU A 1 289 ? -5.627 -1.689 10.123 1.00 86.00 289 GLU A O 1
ATOM 2423 N N . MET A 1 290 ? -5.867 -1.434 12.338 1.00 89.56 290 MET A N 1
ATOM 2424 C CA . MET A 1 290 ? -4.689 -0.568 12.517 1.00 89.56 290 MET A CA 1
ATOM 2425 C C . MET A 1 290 ? -3.392 -1.277 12.115 1.00 89.56 290 MET A C 1
ATOM 2427 O O . MET A 1 290 ? -2.609 -0.699 11.364 1.00 89.56 290 MET A O 1
ATOM 2431 N N . ARG A 1 291 ? -3.179 -2.534 12.538 1.00 88.62 291 ARG A N 1
ATOM 2432 C CA . ARG A 1 291 ? -2.008 -3.334 12.120 1.00 88.62 291 ARG A CA 1
ATOM 2433 C C . ARG A 1 291 ? -1.955 -3.492 10.595 1.00 88.62 291 ARG A C 1
ATOM 2435 O O . ARG A 1 291 ? -0.912 -3.261 9.986 1.00 88.62 291 ARG A O 1
ATOM 2442 N N . ALA A 1 292 ? -3.090 -3.782 9.952 1.00 87.75 292 ALA A N 1
ATOM 2443 C CA . ALA A 1 292 ? -3.169 -3.853 8.490 1.00 87.75 292 ALA A CA 1
ATOM 2444 C C . ALA A 1 292 ? -2.887 -2.496 7.803 1.00 87.75 292 ALA A C 1
ATOM 2446 O O . ALA A 1 292 ? -2.243 -2.458 6.751 1.00 87.75 292 ALA A O 1
ATOM 2447 N N . ALA A 1 293 ? -3.326 -1.377 8.390 1.00 89.06 293 ALA A N 1
ATOM 2448 C CA . ALA A 1 293 ? -3.062 -0.028 7.884 1.00 89.06 293 ALA A CA 1
ATOM 2449 C C . ALA A 1 293 ? -1.598 0.407 8.061 1.00 89.06 293 ALA A C 1
ATOM 2451 O O . ALA A 1 293 ? -1.033 1.004 7.141 1.00 89.06 293 ALA A O 1
ATOM 2452 N N . ALA A 1 294 ? -0.966 0.057 9.184 1.00 90.12 294 ALA A N 1
ATOM 2453 C CA . ALA A 1 294 ? 0.455 0.286 9.440 1.00 90.12 294 ALA A CA 1
ATOM 2454 C C . ALA A 1 294 ? 1.341 -0.525 8.479 1.00 90.12 294 ALA A C 1
ATOM 2456 O O . ALA A 1 294 ? 2.233 0.037 7.844 1.00 90.12 294 ALA A O 1
ATOM 2457 N N . LEU A 1 295 ? 1.033 -1.812 8.272 1.00 89.94 295 LEU A N 1
ATOM 2458 C CA . LEU A 1 295 ? 1.723 -2.644 7.281 1.00 89.94 295 LEU A CA 1
ATOM 2459 C C . LEU A 1 295 ? 1.556 -2.099 5.857 1.00 89.94 295 LEU A C 1
ATOM 2461 O O . LEU A 1 295 ? 2.535 -2.032 5.115 1.00 89.94 295 LEU A O 1
ATOM 2465 N N . LEU A 1 296 ? 0.356 -1.646 5.468 1.00 89.25 296 LEU A N 1
ATOM 2466 C CA . LEU A 1 296 ? 0.160 -1.045 4.145 1.00 89.25 296 LEU A CA 1
ATOM 2467 C C . LEU A 1 296 ? 0.930 0.277 4.000 1.00 89.25 296 LEU A C 1
ATOM 2469 O O . LEU A 1 296 ? 1.469 0.539 2.927 1.00 89.25 296 LEU A O 1
ATOM 2473 N N . ALA A 1 297 ? 1.004 1.101 5.050 1.00 90.38 297 ALA A N 1
ATOM 2474 C CA . ALA A 1 297 ? 1.827 2.308 5.042 1.00 90.38 297 ALA A CA 1
ATOM 2475 C C . ALA A 1 297 ? 3.311 1.954 4.852 1.00 90.38 297 ALA A C 1
ATOM 2477 O O . ALA A 1 297 ? 3.926 2.449 3.910 1.00 90.38 297 ALA A O 1
ATOM 2478 N N . SER A 1 298 ? 3.846 1.026 5.651 1.00 90.44 298 SER A N 1
ATOM 2479 C CA . SER A 1 298 ? 5.234 0.549 5.559 1.00 90.44 298 SER A CA 1
ATOM 2480 C C . SER A 1 298 ? 5.586 0.022 4.158 1.00 90.44 298 SER A C 1
ATOM 2482 O O . SER A 1 298 ? 6.539 0.497 3.538 1.00 90.44 298 SER A O 1
ATOM 2484 N N . VAL A 1 299 ? 4.762 -0.864 3.580 1.00 89.94 299 VAL A N 1
ATOM 2485 C CA . VAL A 1 299 ? 4.952 -1.373 2.205 1.00 89.94 299 VAL A CA 1
ATOM 2486 C C . VAL A 1 299 ? 4.959 -0.242 1.176 1.00 89.94 299 VAL A C 1
ATOM 2488 O O . VAL A 1 299 ? 5.800 -0.236 0.275 1.00 89.94 299 VAL A O 1
ATOM 2491 N N . LEU A 1 300 ? 4.051 0.731 1.297 1.00 87.81 300 LEU A N 1
ATOM 2492 C CA . LEU A 1 300 ? 3.978 1.867 0.376 1.00 87.81 300 LEU A CA 1
ATOM 2493 C C . LEU A 1 300 ? 5.161 2.836 0.526 1.00 87.81 300 LEU A C 1
ATOM 2495 O O . LEU A 1 300 ? 5.576 3.424 -0.468 1.00 87.81 300 LEU A O 1
ATOM 2499 N N . GLU A 1 301 ? 5.740 2.970 1.718 1.00 89.38 301 GLU A N 1
ATOM 2500 C CA . GLU A 1 301 ? 6.944 3.774 1.977 1.00 89.38 301 GLU A CA 1
ATOM 2501 C C . GLU A 1 301 ? 8.213 3.091 1.445 1.00 89.38 301 GLU A C 1
ATOM 2503 O O . GLU A 1 301 ? 9.047 3.728 0.791 1.00 89.38 301 GLU A O 1
ATOM 2508 N N . VAL A 1 302 ? 8.325 1.770 1.619 1.00 88.44 302 VAL A N 1
ATOM 2509 C CA . VAL A 1 302 ? 9.377 0.953 0.992 1.00 88.44 302 VAL A CA 1
ATOM 2510 C C . VAL A 1 302 ? 9.257 0.994 -0.537 1.00 88.44 302 VAL A C 1
ATOM 2512 O O . VAL A 1 302 ? 10.270 1.090 -1.228 1.00 88.44 302 VAL A O 1
ATOM 2515 N N . GLN A 1 303 ? 8.041 0.994 -1.089 1.00 85.62 303 GLN A N 1
ATOM 2516 C CA . GLN A 1 303 ? 7.806 1.153 -2.528 1.00 85.62 303 GLN A CA 1
ATOM 2517 C C . GLN A 1 303 ? 8.125 2.567 -3.040 1.00 85.62 303 GLN A C 1
ATOM 2519 O O . GLN A 1 303 ? 8.788 2.701 -4.068 1.00 85.62 303 GLN A O 1
ATOM 2524 N N . GLU A 1 304 ? 7.712 3.631 -2.342 1.00 85.62 304 GLU A N 1
ATOM 2525 C CA . GLU A 1 304 ? 8.016 5.021 -2.724 1.00 85.62 304 GLU A CA 1
ATOM 2526 C C . GLU A 1 304 ? 9.536 5.257 -2.756 1.00 85.62 304 GLU A C 1
ATOM 2528 O O . GLU A 1 304 ? 10.082 5.664 -3.786 1.00 85.62 304 GLU A O 1
ATOM 2533 N N . THR A 1 305 ? 10.248 4.872 -1.693 1.00 87.00 305 THR A N 1
ATOM 2534 C CA . THR A 1 305 ? 11.714 5.000 -1.611 1.00 87.00 305 THR A CA 1
ATOM 2535 C C . THR A 1 305 ? 12.456 4.138 -2.642 1.00 87.00 305 THR A C 1
ATOM 2537 O O . THR A 1 305 ? 13.421 4.610 -3.253 1.00 87.00 305 THR A O 1
ATOM 2540 N N . ARG A 1 306 ? 12.000 2.905 -2.923 1.00 83.94 306 ARG A N 1
ATOM 2541 C CA . ARG A 1 306 ? 12.543 2.076 -4.021 1.00 83.94 306 ARG A CA 1
ATOM 2542 C C . ARG A 1 306 ? 12.335 2.716 -5.389 1.00 83.94 306 ARG A C 1
ATOM 2544 O O . ARG A 1 306 ? 13.240 2.662 -6.220 1.00 83.94 306 ARG A O 1
ATOM 2551 N N . ARG A 1 307 ? 11.190 3.358 -5.633 1.00 82.00 307 ARG A N 1
ATOM 2552 C CA . ARG A 1 307 ? 10.883 4.024 -6.911 1.00 82.00 307 ARG A CA 1
ATOM 2553 C C . ARG A 1 307 ? 11.747 5.257 -7.128 1.00 82.00 307 ARG A C 1
ATOM 2555 O O . ARG A 1 307 ? 12.306 5.402 -8.214 1.00 82.00 307 ARG A O 1
ATOM 2562 N N . GLU A 1 308 ? 11.956 6.078 -6.100 1.00 84.81 308 GLU A N 1
ATOM 2563 C CA . GLU A 1 308 ? 12.913 7.189 -6.162 1.00 84.81 308 GLU A CA 1
ATOM 2564 C C . GLU A 1 308 ? 14.334 6.697 -6.486 1.00 84.81 308 GLU A C 1
ATOM 2566 O O . GLU A 1 308 ? 14.973 7.207 -7.413 1.00 84.81 308 GLU A O 1
ATOM 2571 N N . GLN A 1 309 ? 14.805 5.646 -5.801 1.00 86.38 309 GLN A N 1
ATOM 2572 C CA . GLN A 1 309 ? 16.102 5.024 -6.089 1.00 86.38 309 GLN A CA 1
ATOM 2573 C C . GLN A 1 309 ? 16.169 4.449 -7.513 1.00 86.38 309 GLN A C 1
ATOM 2575 O O . GLN A 1 309 ? 17.144 4.698 -8.221 1.00 86.38 309 GLN A O 1
ATOM 2580 N N . SER A 1 310 ? 15.132 3.741 -7.973 1.00 83.50 310 SER A N 1
ATOM 2581 C CA . SER A 1 310 ? 15.050 3.168 -9.325 1.00 83.50 310 SER A CA 1
ATOM 2582 C C . SER A 1 310 ? 15.094 4.254 -10.405 1.00 83.50 310 SER A C 1
ATOM 2584 O O . SER A 1 310 ? 15.790 4.103 -11.407 1.00 83.50 310 SER A O 1
ATOM 2586 N N . ILE A 1 311 ? 14.433 5.397 -10.188 1.00 82.81 311 ILE A N 1
ATOM 2587 C CA . ILE A 1 311 ? 14.486 6.559 -11.087 1.00 82.81 311 ILE A CA 1
ATOM 2588 C C . ILE A 1 311 ? 15.902 7.158 -11.146 1.00 82.81 311 ILE A C 1
ATOM 2590 O O . ILE A 1 311 ? 16.332 7.597 -12.216 1.00 82.81 311 ILE A O 1
ATOM 2594 N N . VAL A 1 312 ? 16.644 7.182 -10.033 1.00 85.75 312 VAL A N 1
ATOM 2595 C CA . VAL A 1 312 ? 18.051 7.624 -10.011 1.00 85.75 312 VAL A CA 1
ATOM 2596 C C . VAL A 1 312 ? 18.961 6.610 -10.714 1.00 85.75 312 VAL A C 1
ATOM 2598 O O . VAL A 1 312 ? 19.714 7.012 -11.604 1.00 85.75 312 VAL A O 1
ATOM 2601 N N . ARG A 1 313 ? 18.837 5.309 -10.406 1.00 85.06 313 ARG A N 1
ATOM 2602 C CA . ARG A 1 313 ? 19.585 4.221 -11.066 1.00 85.06 313 ARG A CA 1
ATOM 2603 C C . ARG A 1 313 ? 19.354 4.231 -12.576 1.00 85.06 313 ARG A C 1
ATOM 2605 O O . ARG A 1 313 ? 20.315 4.337 -13.326 1.00 85.06 313 ARG A O 1
ATOM 2612 N N . LYS A 1 314 ? 18.100 4.255 -13.042 1.00 84.81 314 LYS A N 1
ATOM 2613 C CA . LYS A 1 314 ? 17.756 4.270 -14.478 1.00 84.81 314 LYS A CA 1
ATOM 2614 C C . LYS A 1 314 ? 18.327 5.482 -15.217 1.00 84.81 314 LYS A C 1
ATOM 2616 O O . LYS A 1 314 ? 18.744 5.348 -16.365 1.00 84.81 314 LYS A O 1
ATOM 2621 N N . LYS A 1 315 ? 18.426 6.652 -14.574 1.00 86.81 315 LYS A N 1
ATOM 2622 C CA . LYS A 1 315 ? 19.113 7.831 -15.143 1.00 86.81 315 LYS A CA 1
ATOM 2623 C C . LYS A 1 315 ? 20.628 7.629 -15.251 1.00 86.81 315 LYS A C 1
ATOM 2625 O O . LYS A 1 315 ? 21.203 8.010 -16.265 1.00 86.81 315 LYS A O 1
ATOM 2630 N N . GLN A 1 316 ? 21.260 7.023 -14.244 1.00 88.69 316 GLN A N 1
ATOM 2631 C CA . GLN A 1 316 ? 22.690 6.686 -14.267 1.00 88.69 316 GLN A CA 1
ATOM 2632 C C . GLN A 1 316 ? 22.995 5.630 -15.342 1.00 88.69 316 GLN A C 1
ATOM 2634 O O . GLN A 1 316 ? 23.833 5.876 -16.203 1.00 88.69 316 GLN A O 1
ATOM 2639 N N . GLN A 1 317 ? 22.233 4.532 -15.366 1.00 89.44 317 GLN A N 1
ATOM 2640 C CA . GLN A 1 317 ? 22.297 3.463 -16.371 1.00 89.44 317 GLN A CA 1
ATOM 2641 C C . GLN A 1 317 ? 22.127 4.009 -17.797 1.00 89.44 317 GLN A C 1
ATOM 2643 O O . GLN A 1 317 ? 22.899 3.677 -18.690 1.00 89.44 317 GLN A O 1
ATOM 2648 N N . THR A 1 318 ? 21.153 4.901 -18.014 1.00 87.50 318 THR A N 1
ATOM 2649 C CA . THR A 1 318 ? 20.921 5.524 -19.329 1.00 87.50 318 THR A CA 1
ATOM 2650 C C . THR A 1 318 ? 22.095 6.416 -19.749 1.00 87.50 318 THR A C 1
ATOM 2652 O O . THR A 1 318 ? 22.464 6.423 -20.920 1.00 87.50 318 THR A O 1
ATOM 2655 N N . ALA A 1 319 ? 22.711 7.154 -18.818 1.00 89.50 319 ALA A N 1
ATOM 2656 C CA . ALA A 1 319 ? 23.889 7.974 -19.107 1.00 89.50 319 ALA A CA 1
ATOM 2657 C C . ALA A 1 319 ? 25.137 7.119 -19.410 1.00 89.50 319 ALA A C 1
ATOM 2659 O O . ALA A 1 319 ? 25.888 7.437 -20.331 1.00 89.50 319 ALA A O 1
ATOM 2660 N N . GLU A 1 320 ? 25.328 6.017 -18.681 1.00 91.88 320 GLU A N 1
ATOM 2661 C CA . GLU A 1 320 ? 26.399 5.041 -18.912 1.00 91.88 320 GLU A CA 1
ATOM 2662 C C . GLU A 1 320 ? 26.258 4.384 -20.294 1.00 91.88 320 GLU A C 1
ATOM 2664 O O . GLU A 1 320 ? 27.169 4.495 -21.119 1.00 91.88 320 GLU A O 1
ATOM 2669 N N . LEU A 1 321 ? 25.086 3.812 -20.596 1.00 91.06 321 LEU A N 1
ATOM 2670 C CA . LEU A 1 321 ? 24.785 3.198 -21.893 1.00 91.06 321 LEU A CA 1
ATOM 2671 C C . LEU A 1 321 ? 24.861 4.207 -23.047 1.00 91.06 321 LEU A C 1
ATOM 2673 O O . LEU A 1 321 ? 25.395 3.867 -24.100 1.00 91.06 321 LEU A O 1
ATOM 2677 N N . SER A 1 322 ? 24.418 5.457 -22.855 1.00 91.12 322 SER A N 1
ATOM 2678 C CA . SER A 1 322 ? 24.616 6.526 -23.847 1.00 91.12 322 SER A CA 1
ATOM 2679 C C . SER A 1 322 ? 26.102 6.763 -24.113 1.00 91.12 322 SER A C 1
ATOM 2681 O O . SER A 1 322 ? 26.505 6.792 -25.268 1.00 91.12 322 SER A O 1
ATOM 2683 N N . SER A 1 323 ? 26.936 6.862 -23.071 1.00 92.31 323 SER A N 1
ATOM 2684 C CA . SER A 1 323 ? 28.374 7.116 -23.242 1.00 92.31 323 SER A CA 1
ATOM 2685 C C . SER A 1 323 ? 29.126 5.961 -23.921 1.00 92.31 323 SER A C 1
ATOM 2687 O O . SER A 1 323 ? 30.059 6.198 -24.690 1.00 92.31 323 SER A O 1
ATOM 2689 N N . LEU A 1 324 ? 28.699 4.715 -23.685 1.00 92.06 324 LEU A N 1
ATOM 2690 C CA . LEU A 1 324 ? 29.227 3.527 -24.360 1.00 92.06 324 LEU A CA 1
ATOM 2691 C C . LEU A 1 324 ? 28.733 3.430 -25.812 1.00 92.06 324 LEU A C 1
ATOM 2693 O O . LEU A 1 324 ? 29.523 3.104 -26.697 1.00 92.06 324 LEU A O 1
ATOM 2697 N N . SER A 1 325 ? 27.468 3.774 -26.069 1.00 92.00 325 SER A N 1
ATOM 2698 C CA . SER A 1 325 ? 26.886 3.861 -27.415 1.00 92.00 325 SER A CA 1
ATOM 2699 C C . SER A 1 325 ? 27.578 4.934 -28.263 1.00 92.00 325 SER A C 1
ATOM 2701 O O . SER A 1 325 ? 28.013 4.649 -29.377 1.00 92.00 325 SER A O 1
ATOM 2703 N N . ASP A 1 326 ? 27.798 6.130 -27.707 1.00 90.94 326 ASP A N 1
ATOM 2704 C CA . ASP A 1 326 ? 28.551 7.209 -28.356 1.00 90.94 326 ASP A CA 1
ATOM 2705 C C . ASP A 1 326 ? 29.992 6.766 -28.674 1.00 90.94 326 ASP A C 1
ATOM 2707 O O . ASP A 1 326 ? 30.496 7.004 -29.774 1.00 90.94 326 ASP A O 1
ATOM 2711 N N . ALA A 1 327 ? 30.659 6.066 -27.747 1.00 91.88 327 ALA A N 1
ATOM 2712 C CA . ALA A 1 327 ? 32.002 5.532 -27.969 1.00 91.88 327 ALA A CA 1
ATOM 2713 C C . ALA A 1 327 ? 32.042 4.461 -29.078 1.00 91.88 327 ALA A C 1
ATOM 2715 O O . ALA A 1 327 ? 32.950 4.484 -29.914 1.00 91.88 327 ALA A O 1
ATOM 2716 N N . ALA A 1 328 ? 31.060 3.556 -29.122 1.00 91.94 328 ALA A N 1
ATOM 2717 C CA . ALA A 1 328 ? 30.928 2.553 -30.178 1.00 91.94 328 ALA A CA 1
ATOM 2718 C C . ALA A 1 328 ? 30.626 3.198 -31.545 1.00 91.94 328 ALA A C 1
ATOM 2720 O O . ALA A 1 328 ? 31.259 2.845 -32.539 1.00 91.94 328 ALA A O 1
ATOM 2721 N N . ALA A 1 329 ? 29.743 4.200 -31.595 1.00 91.00 329 ALA A N 1
ATOM 2722 C CA . ALA A 1 329 ? 29.415 4.943 -32.811 1.00 91.00 329 ALA A CA 1
ATOM 2723 C C . ALA A 1 329 ? 30.613 5.746 -33.356 1.00 91.00 329 ALA A C 1
ATOM 2725 O O . ALA A 1 329 ? 30.839 5.779 -34.566 1.00 91.00 329 ALA A O 1
ATOM 2726 N N . ILE A 1 330 ? 31.429 6.347 -32.481 1.00 91.81 330 ILE A N 1
ATOM 2727 C CA . ILE A 1 330 ? 32.680 7.023 -32.867 1.00 91.81 330 ILE A CA 1
ATOM 2728 C C . ILE A 1 330 ? 33.700 6.014 -33.424 1.00 91.81 330 ILE A C 1
ATOM 2730 O O . ILE A 1 330 ? 34.360 6.300 -34.430 1.00 91.81 330 ILE A O 1
ATOM 2734 N N . ALA A 1 331 ? 33.817 4.828 -32.814 1.00 91.69 331 ALA A N 1
ATOM 2735 C CA . ALA A 1 331 ? 34.664 3.756 -33.332 1.00 91.69 331 ALA A CA 1
ATOM 2736 C C . ALA A 1 331 ? 34.194 3.310 -34.730 1.00 91.69 331 ALA A C 1
ATOM 2738 O O . ALA A 1 331 ? 34.993 3.352 -35.672 1.00 91.69 331 ALA A O 1
ATOM 2739 N N . GLU A 1 332 ? 32.897 3.016 -34.892 1.00 92.00 332 GLU A N 1
ATOM 2740 C CA . GLU A 1 332 ? 32.270 2.608 -36.158 1.00 92.00 332 GLU A CA 1
ATOM 2741 C C . GLU A 1 332 ? 32.472 3.653 -37.261 1.00 92.00 332 GLU A C 1
ATOM 2743 O O . GLU A 1 332 ? 32.970 3.335 -38.343 1.00 92.00 332 GLU A O 1
ATOM 2748 N N . GLN A 1 333 ? 32.173 4.926 -36.976 1.00 91.56 333 GLN A N 1
ATOM 2749 C CA . GLN A 1 333 ? 32.359 6.018 -37.930 1.00 91.56 333 GLN A CA 1
ATOM 2750 C C . GLN A 1 333 ? 33.823 6.109 -38.383 1.00 91.56 333 GLN A C 1
ATOM 2752 O O . GLN A 1 333 ? 34.097 6.340 -39.563 1.00 91.56 333 GLN A O 1
ATOM 2757 N N . SER A 1 334 ? 34.778 5.897 -37.471 1.00 91.25 334 SER A N 1
ATOM 2758 C CA . SER A 1 334 ? 36.202 5.929 -37.806 1.00 91.25 334 SER A CA 1
ATOM 2759 C C . SER A 1 334 ? 36.646 4.736 -38.664 1.00 91.25 334 SER A C 1
ATOM 2761 O O . SER A 1 334 ? 37.390 4.936 -39.624 1.00 91.25 334 SER A O 1
ATOM 2763 N N . PHE A 1 335 ? 36.137 3.530 -38.393 1.00 92.25 335 PHE A N 1
ATOM 2764 C CA . PHE A 1 335 ? 36.350 2.332 -39.212 1.00 92.25 335 PHE A CA 1
ATOM 2765 C C . PHE A 1 335 ? 35.774 2.518 -40.627 1.00 92.25 335 PHE A C 1
ATOM 2767 O O . PHE A 1 335 ? 36.487 2.347 -41.618 1.00 92.25 335 PHE A O 1
ATOM 2774 N N . VAL A 1 336 ? 34.525 2.985 -40.738 1.00 91.69 336 VAL A N 1
ATOM 2775 C CA . VAL A 1 336 ? 33.856 3.259 -42.022 1.00 91.69 336 VAL A CA 1
ATOM 2776 C C . VAL A 1 336 ? 34.584 4.343 -42.830 1.00 91.69 336 VAL A C 1
ATOM 2778 O O . VAL A 1 336 ? 34.692 4.222 -44.052 1.00 91.69 336 VAL A O 1
ATOM 2781 N N . MET A 1 337 ? 35.120 5.387 -42.187 1.00 92.44 337 MET A N 1
ATOM 2782 C CA . MET A 1 337 ? 35.923 6.408 -42.877 1.00 92.44 337 MET A CA 1
ATOM 2783 C C . MET A 1 337 ? 37.255 5.858 -43.404 1.00 92.44 337 MET A C 1
ATOM 2785 O O . MET A 1 337 ? 37.618 6.163 -44.540 1.00 92.44 337 MET A O 1
ATOM 2789 N N . LEU A 1 338 ? 37.966 5.028 -42.631 1.00 92.75 338 LEU A N 1
ATOM 2790 C CA . LEU A 1 338 ? 39.211 4.397 -43.091 1.00 92.75 338 LEU A CA 1
ATOM 2791 C C . LEU A 1 338 ? 38.959 3.421 -44.247 1.00 92.75 338 LEU A C 1
ATOM 2793 O O . LEU A 1 338 ? 39.718 3.415 -45.214 1.00 92.75 338 LEU A O 1
ATOM 2797 N N . ARG A 1 339 ? 37.864 2.652 -44.192 1.00 92.44 339 ARG A N 1
ATOM 2798 C CA . ARG A 1 339 ? 37.467 1.743 -45.274 1.00 92.44 339 ARG A CA 1
ATOM 2799 C C . ARG A 1 339 ? 37.191 2.496 -46.579 1.00 92.44 339 ARG A C 1
ATOM 2801 O O . ARG A 1 339 ? 37.722 2.120 -47.615 1.00 92.44 339 ARG A O 1
ATOM 2808 N N . LYS A 1 340 ? 36.484 3.632 -46.522 1.00 91.94 340 LYS A N 1
ATOM 2809 C CA . LYS A 1 340 ? 36.280 4.503 -47.697 1.00 91.94 340 LYS A CA 1
ATOM 2810 C C . LYS A 1 340 ? 37.597 5.041 -48.274 1.00 91.94 340 LYS A C 1
ATOM 2812 O O . LYS A 1 340 ? 37.756 5.045 -49.490 1.00 91.94 340 LYS A O 1
ATOM 2817 N N . GLN A 1 341 ? 38.556 5.429 -47.428 1.00 92.75 341 GLN A N 1
ATOM 2818 C CA . GLN A 1 341 ? 39.891 5.863 -47.878 1.00 92.75 341 GLN A CA 1
ATOM 2819 C C . GLN A 1 341 ? 40.675 4.731 -48.561 1.00 92.75 341 GLN A C 1
ATOM 2821 O O . GLN A 1 341 ? 41.336 4.965 -49.572 1.00 92.75 341 GLN A O 1
ATOM 2826 N N . HIS A 1 342 ? 40.568 3.499 -48.055 1.00 94.00 342 HIS A N 1
ATOM 2827 C CA . HIS A 1 342 ? 41.115 2.316 -48.717 1.00 94.00 342 HIS A CA 1
ATOM 2828 C C . HIS A 1 342 ? 40.471 2.096 -50.098 1.00 94.00 342 HIS A C 1
ATOM 2830 O O . HIS A 1 342 ? 41.186 1.964 -51.088 1.00 94.00 342 HIS A O 1
ATOM 2836 N N . ASP A 1 343 ? 39.139 2.134 -50.195 1.00 91.25 343 ASP A N 1
ATOM 2837 C CA . ASP A 1 343 ? 38.412 1.923 -51.455 1.00 91.25 343 ASP A CA 1
ATOM 2838 C C . ASP A 1 343 ? 38.713 3.015 -52.508 1.00 91.25 343 ASP A C 1
ATOM 2840 O O . ASP A 1 343 ? 38.705 2.756 -53.714 1.00 91.25 343 ASP A O 1
ATOM 2844 N N . GLU A 1 344 ? 38.992 4.249 -52.074 1.00 92.38 344 GLU A N 1
ATOM 2845 C CA . GLU A 1 344 ? 39.443 5.354 -52.932 1.00 92.38 344 GLU A CA 1
ATOM 2846 C C . GLU A 1 344 ? 40.878 5.146 -53.449 1.00 92.38 344 GLU A C 1
ATOM 2848 O O . GLU A 1 344 ? 41.140 5.339 -54.642 1.00 92.38 344 GLU A O 1
ATOM 2853 N N . LEU A 1 345 ? 41.801 4.690 -52.597 1.00 92.38 345 LEU A N 1
ATOM 2854 C CA . LEU A 1 345 ? 43.169 4.371 -53.014 1.00 92.38 345 LEU A CA 1
ATOM 2855 C C . LEU A 1 345 ? 43.253 3.100 -53.867 1.00 92.38 345 LEU A C 1
ATOM 2857 O O . LEU A 1 345 ? 44.048 3.063 -54.802 1.00 92.38 345 LEU A O 1
ATOM 2861 N N . GLU A 1 346 ? 42.410 2.092 -53.641 1.00 93.06 346 GLU A N 1
ATOM 2862 C CA . GLU A 1 346 ? 42.355 0.896 -54.490 1.00 93.06 346 GLU A CA 1
ATOM 2863 C C . GLU A 1 346 ? 41.864 1.239 -55.911 1.00 93.06 346 GLU A C 1
ATOM 2865 O O . GLU A 1 346 ? 42.413 0.747 -56.903 1.00 93.06 346 GLU A O 1
ATOM 2870 N N . LYS A 1 347 ? 40.924 2.190 -56.041 1.00 92.94 347 LYS A N 1
ATOM 2871 C CA . LYS A 1 347 ? 40.555 2.795 -57.336 1.00 92.94 347 LYS A CA 1
ATOM 2872 C C . LYS A 1 347 ? 41.731 3.554 -57.967 1.00 92.94 347 LYS A C 1
ATOM 2874 O O . LYS A 1 347 ? 41.975 3.391 -59.162 1.00 92.94 347 LYS A O 1
ATOM 2879 N N . SER A 1 348 ? 42.488 4.330 -57.187 1.00 92.50 348 SER A N 1
ATOM 2880 C CA . SER A 1 348 ? 43.689 5.044 -57.661 1.00 92.50 348 SER A CA 1
ATOM 2881 C C . SER A 1 348 ? 44.769 4.084 -58.188 1.00 92.50 348 SER A C 1
ATOM 2883 O O . SER A 1 348 ? 45.233 4.206 -59.324 1.00 92.50 348 SER A O 1
ATOM 2885 N N . LEU A 1 349 ? 45.100 3.049 -57.415 1.00 93.38 349 LEU A N 1
ATOM 2886 C CA . LEU A 1 349 ? 46.023 1.978 -57.792 1.00 93.38 349 LEU A CA 1
ATOM 2887 C C . LEU A 1 349 ? 45.548 1.227 -59.044 1.00 93.38 349 LEU A C 1
ATOM 2889 O O . LEU A 1 349 ? 46.364 0.909 -59.910 1.00 93.38 349 LEU A O 1
ATOM 2893 N N . SER A 1 350 ? 44.241 0.994 -59.194 1.00 93.81 350 SER A N 1
ATOM 2894 C CA . SER A 1 350 ? 43.671 0.422 -60.420 1.00 93.81 350 SER A CA 1
ATOM 2895 C C . SER A 1 350 ? 43.916 1.331 -61.632 1.00 93.81 350 SER A C 1
ATOM 2897 O O . SER A 1 350 ? 44.363 0.856 -62.678 1.00 93.81 350 SER A O 1
ATOM 2899 N N . ILE A 1 351 ? 43.720 2.648 -61.502 1.00 93.19 351 ILE A N 1
ATOM 2900 C CA . ILE A 1 351 ? 44.017 3.624 -62.567 1.00 93.19 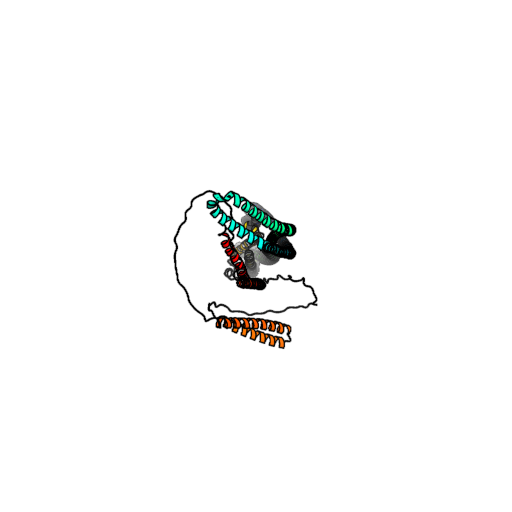351 ILE A CA 1
ATOM 2901 C C . ILE A 1 351 ? 45.508 3.594 -62.940 1.00 93.19 351 ILE A C 1
ATOM 2903 O O . ILE A 1 351 ? 45.836 3.509 -64.127 1.00 93.19 351 ILE A O 1
ATOM 2907 N N . HIS A 1 352 ? 46.417 3.594 -61.961 1.00 92.44 352 HIS A N 1
ATOM 2908 C CA . HIS A 1 352 ? 47.859 3.555 -62.225 1.00 92.44 352 HIS A CA 1
ATOM 2909 C C . HIS A 1 352 ? 48.315 2.227 -62.858 1.00 92.44 352 HIS A C 1
ATOM 2911 O O . HIS A 1 352 ? 49.031 2.251 -63.861 1.00 92.44 352 HIS A O 1
ATOM 2917 N N . ARG A 1 353 ? 47.840 1.069 -62.375 1.00 93.56 353 ARG A N 1
ATOM 2918 C CA . ARG A 1 353 ? 48.122 -0.241 -62.999 1.00 93.56 353 ARG A CA 1
ATOM 2919 C C . ARG A 1 353 ? 47.585 -0.328 -64.435 1.00 93.56 353 ARG A C 1
ATOM 2921 O O . ARG A 1 353 ? 48.278 -0.839 -65.314 1.00 93.56 353 ARG A O 1
ATOM 2928 N N . ASN A 1 354 ? 46.402 0.230 -64.710 1.00 92.81 354 ASN A N 1
ATOM 2929 C CA . ASN A 1 354 ? 45.860 0.325 -66.070 1.00 92.81 354 ASN A CA 1
ATOM 2930 C C . ASN A 1 354 ? 46.698 1.250 -66.975 1.00 92.81 354 ASN A C 1
ATOM 2932 O O . ASN A 1 354 ? 46.880 0.951 -68.158 1.00 92.81 354 ASN A O 1
ATOM 2936 N N . ALA A 1 355 ? 47.259 2.340 -66.439 1.00 91.50 355 ALA A N 1
ATOM 2937 C CA . ALA A 1 355 ? 48.180 3.208 -67.175 1.00 91.50 355 ALA A CA 1
ATOM 2938 C C . ALA A 1 355 ? 49.497 2.490 -67.533 1.00 91.50 355 ALA A C 1
ATOM 2940 O O . ALA A 1 355 ? 49.949 2.597 -68.676 1.00 91.50 355 ALA A O 1
ATOM 2941 N N . ILE A 1 356 ? 50.061 1.700 -66.606 1.00 92.75 356 ILE A N 1
ATOM 2942 C CA . ILE A 1 356 ? 51.234 0.847 -66.865 1.00 92.75 356 ILE A CA 1
ATOM 2943 C C . ILE A 1 356 ? 50.916 -0.155 -67.981 1.00 92.75 356 ILE A C 1
ATOM 2945 O O . ILE A 1 356 ? 51.578 -0.133 -69.016 1.00 92.75 356 ILE A O 1
ATOM 2949 N N . ALA A 1 357 ? 49.861 -0.963 -67.832 1.00 92.31 357 ALA A N 1
ATOM 2950 C CA . ALA A 1 357 ? 49.476 -1.975 -68.822 1.00 92.31 357 ALA A CA 1
ATOM 2951 C C . ALA A 1 357 ? 49.195 -1.372 -70.216 1.00 92.31 357 ALA A C 1
ATOM 2953 O O . ALA A 1 357 ? 49.565 -1.945 -71.245 1.00 92.31 357 ALA A O 1
ATOM 2954 N N . SER A 1 358 ? 48.595 -0.178 -70.264 1.00 92.94 358 SER A N 1
ATOM 2955 C CA . SER A 1 358 ? 48.405 0.587 -71.501 1.00 92.94 358 SER A CA 1
ATOM 2956 C C . SER A 1 358 ? 49.747 0.945 -72.152 1.00 92.94 358 SER A C 1
ATOM 2958 O O . SER A 1 358 ? 49.972 0.605 -73.319 1.00 92.94 358 SER A O 1
ATOM 2960 N N . ALA A 1 359 ? 50.680 1.541 -71.399 1.00 90.94 359 ALA A N 1
ATOM 2961 C CA . ALA A 1 359 ? 52.013 1.887 -71.893 1.00 90.94 359 ALA A CA 1
ATOM 2962 C C . ALA A 1 359 ? 52.815 0.649 -72.339 1.00 90.94 359 ALA A C 1
ATOM 2964 O O . ALA A 1 359 ? 53.421 0.670 -73.412 1.00 90.94 359 ALA A O 1
ATOM 2965 N N . GLU A 1 360 ? 52.760 -0.452 -71.587 1.00 92.38 360 GLU A N 1
ATOM 2966 C CA . GLU A 1 360 ? 53.407 -1.724 -71.936 1.00 92.38 360 GLU A CA 1
ATOM 2967 C C . GLU A 1 360 ? 52.836 -2.364 -73.205 1.00 92.38 360 GLU A C 1
ATOM 2969 O O . GLU A 1 360 ? 53.582 -2.965 -73.976 1.00 92.38 360 GLU A O 1
ATOM 2974 N N . SER A 1 361 ? 51.541 -2.189 -73.486 1.00 91.81 361 SER A N 1
ATOM 2975 C CA . SER A 1 361 ? 50.947 -2.614 -74.760 1.00 91.81 361 SER A CA 1
ATOM 2976 C C . SER A 1 361 ? 51.343 -1.702 -75.934 1.00 91.81 361 SER A C 1
ATOM 2978 O O . SER A 1 361 ? 51.502 -2.159 -77.072 1.00 91.81 361 SER A O 1
ATOM 2980 N N . MET A 1 362 ? 51.523 -0.402 -75.673 1.00 90.69 362 MET A N 1
ATOM 2981 C CA . MET A 1 362 ? 51.675 0.618 -76.709 1.00 90.69 362 MET A CA 1
ATOM 2982 C C . MET A 1 362 ? 53.134 0.843 -77.125 1.00 90.69 362 MET A C 1
ATOM 2984 O O . MET A 1 362 ? 53.397 1.024 -78.317 1.00 90.69 362 MET A O 1
ATOM 2988 N N . ILE A 1 363 ? 54.090 0.772 -76.193 1.00 91.94 363 ILE A N 1
ATOM 2989 C CA . ILE A 1 363 ? 55.527 0.941 -76.467 1.00 91.94 363 ILE A CA 1
ATOM 2990 C C . ILE A 1 363 ? 56.034 -0.075 -77.515 1.00 91.94 363 ILE A C 1
ATOM 2992 O O . ILE A 1 363 ? 56.610 0.372 -78.510 1.00 91.94 363 ILE A O 1
ATOM 2996 N N . PRO A 1 364 ? 55.773 -1.399 -77.422 1.00 92.56 364 PRO A N 1
ATOM 2997 C CA . PRO A 1 364 ? 56.195 -2.369 -78.440 1.00 92.56 364 PRO A CA 1
ATOM 2998 C C . PRO A 1 364 ? 55.541 -2.139 -79.810 1.00 92.56 364 PRO A C 1
ATOM 3000 O O . PRO A 1 364 ? 56.159 -2.384 -80.851 1.00 92.56 364 PRO A O 1
ATOM 3003 N N . ARG A 1 365 ? 54.300 -1.633 -79.833 1.00 91.12 365 ARG A N 1
ATOM 3004 C CA . ARG A 1 365 ? 53.597 -1.294 -81.079 1.00 91.12 365 ARG A CA 1
ATOM 3005 C C . ARG A 1 365 ? 54.254 -0.095 -81.762 1.00 91.12 365 ARG A C 1
ATOM 3007 O O . ARG A 1 365 ? 54.592 -0.168 -82.943 1.00 91.12 365 ARG A O 1
ATOM 3014 N N . LEU A 1 366 ? 54.521 0.967 -81.002 1.00 91.19 366 LEU A N 1
ATOM 3015 C CA . LEU A 1 366 ? 55.224 2.159 -81.475 1.00 91.19 366 LEU A CA 1
ATOM 3016 C C . LEU A 1 366 ? 56.681 1.856 -81.848 1.00 91.19 366 LEU A C 1
ATOM 3018 O O . LEU A 1 366 ? 57.178 2.392 -82.835 1.00 91.19 366 LEU A O 1
ATOM 3022 N N . GLU A 1 367 ? 57.367 0.949 -81.147 1.00 91.75 367 GLU A N 1
ATOM 3023 C CA . GLU A 1 367 ? 58.672 0.437 -81.574 1.00 91.75 367 GLU A CA 1
ATOM 3024 C C . GLU A 1 367 ? 58.610 -0.184 -82.975 1.00 91.75 367 GLU A C 1
ATOM 3026 O O . GLU A 1 367 ? 59.504 0.044 -83.794 1.00 91.75 367 GLU A O 1
ATOM 3031 N N . GLN A 1 368 ? 57.577 -0.981 -83.257 1.00 90.38 368 GLN A N 1
ATOM 3032 C CA . GLN A 1 368 ? 57.402 -1.632 -84.551 1.00 90.38 368 GLN A CA 1
ATOM 3033 C C . GLN A 1 368 ? 57.036 -0.621 -85.650 1.00 90.38 368 GLN A C 1
ATOM 3035 O O . GLN A 1 368 ? 57.607 -0.677 -86.740 1.00 90.38 368 GLN A O 1
ATOM 3040 N N . GLU A 1 369 ? 56.177 0.357 -85.355 1.00 89.94 369 GLU A N 1
ATOM 3041 C CA . GLU A 1 369 ? 55.875 1.490 -86.248 1.00 89.94 369 GLU A CA 1
ATOM 3042 C C . GLU A 1 369 ? 57.121 2.354 -86.532 1.00 89.94 369 GLU A C 1
ATOM 3044 O O . GLU A 1 369 ? 57.380 2.746 -87.669 1.00 89.94 369 GLU A O 1
ATOM 3049 N N . LYS A 1 370 ? 57.971 2.589 -85.527 1.00 92.75 370 LYS A N 1
ATOM 3050 C CA . LYS A 1 370 ? 59.276 3.256 -85.664 1.00 92.75 370 LYS A CA 1
ATOM 3051 C C . LYS A 1 370 ? 60.235 2.458 -86.550 1.00 92.75 370 LYS A C 1
ATOM 3053 O O . LYS A 1 370 ? 60.902 3.048 -87.403 1.00 92.75 370 LYS A O 1
ATOM 3058 N N . LYS A 1 371 ? 60.295 1.129 -86.387 1.00 89.81 371 LYS A N 1
ATOM 3059 C CA . LYS A 1 371 ? 61.109 0.225 -87.222 1.00 89.81 371 LYS A CA 1
ATOM 3060 C C . LYS A 1 371 ? 60.643 0.262 -88.688 1.00 89.81 371 LYS A C 1
ATOM 3062 O O . LYS A 1 371 ? 61.487 0.368 -89.580 1.00 89.81 371 LYS A O 1
ATOM 3067 N N . THR A 1 372 ? 59.334 0.268 -88.961 1.00 88.12 372 THR A N 1
ATOM 3068 C CA . THR A 1 372 ? 58.811 0.369 -90.339 1.00 88.12 372 THR A CA 1
ATOM 3069 C C . THR A 1 372 ? 58.979 1.768 -90.941 1.00 88.12 372 THR A C 1
ATOM 3071 O O . THR A 1 372 ? 59.431 1.870 -92.082 1.00 88.12 372 THR A O 1
ATOM 3074 N N . ALA A 1 373 ? 58.734 2.847 -90.191 1.00 86.88 373 ALA A N 1
ATOM 3075 C CA . ALA A 1 373 ? 58.966 4.223 -90.649 1.00 86.88 373 ALA A CA 1
ATOM 3076 C C . ALA A 1 373 ? 60.448 4.483 -90.990 1.00 86.88 373 ALA A C 1
ATOM 3078 O O . ALA A 1 373 ? 60.757 5.108 -92.008 1.00 86.88 373 ALA A O 1
ATOM 3079 N N . ALA A 1 374 ? 61.377 3.943 -90.191 1.00 85.06 374 ALA A N 1
ATOM 3080 C CA . ALA A 1 374 ? 62.809 3.992 -90.478 1.00 85.06 374 ALA A CA 1
ATOM 3081 C C . ALA A 1 374 ? 63.179 3.190 -91.741 1.00 85.06 374 ALA A C 1
ATOM 3083 O O . ALA A 1 374 ? 63.929 3.689 -92.582 1.00 85.06 374 ALA A O 1
ATOM 3084 N N . ALA A 1 375 ? 62.612 1.990 -91.929 1.00 85.88 375 ALA A N 1
ATOM 3085 C CA . ALA A 1 375 ? 62.809 1.188 -93.142 1.00 85.88 375 ALA A CA 1
ATOM 3086 C C . ALA A 1 375 ? 62.269 1.887 -94.408 1.00 85.88 375 ALA A C 1
ATOM 3088 O O . ALA A 1 375 ? 62.903 1.842 -95.462 1.00 85.88 375 ALA A O 1
ATOM 3089 N N . GLN A 1 376 ? 61.155 2.616 -94.289 1.00 87.25 376 GLN A N 1
ATOM 3090 C CA . GLN A 1 376 ? 60.594 3.480 -95.338 1.00 87.25 376 GLN A CA 1
ATOM 3091 C C . GLN A 1 376 ? 61.388 4.786 -95.559 1.00 87.25 376 GLN A C 1
ATOM 3093 O O . GLN A 1 376 ? 61.001 5.603 -96.393 1.00 87.25 376 GLN A O 1
ATOM 3098 N N . ARG A 1 377 ? 62.503 5.001 -94.838 1.00 83.56 377 ARG A N 1
ATOM 3099 C CA . ARG A 1 377 ? 63.325 6.231 -94.844 1.00 83.56 377 ARG A CA 1
ATOM 3100 C C . ARG A 1 377 ? 62.573 7.496 -94.405 1.00 83.56 377 ARG A C 1
ATOM 3102 O O . ARG A 1 377 ? 63.047 8.610 -94.631 1.00 83.56 377 ARG A O 1
ATOM 3109 N N . ASN A 1 378 ? 61.434 7.351 -93.730 1.00 84.50 378 ASN A N 1
ATOM 3110 C CA . ASN A 1 378 ? 60.676 8.467 -93.178 1.00 84.50 378 ASN A CA 1
ATOM 3111 C C . ASN A 1 378 ? 61.203 8.836 -91.781 1.00 84.50 378 ASN A C 1
ATOM 3113 O O . ASN A 1 378 ? 60.580 8.604 -90.743 1.00 84.50 378 ASN A O 1
ATOM 3117 N N . PHE A 1 379 ? 62.405 9.414 -91.763 1.00 85.75 379 PHE A N 1
ATOM 3118 C CA . PHE A 1 379 ? 63.128 9.731 -90.530 1.00 85.75 379 PHE A CA 1
ATOM 3119 C C . PHE A 1 379 ? 62.424 10.772 -89.644 1.00 85.75 379 PHE A C 1
ATOM 3121 O O . PHE A 1 379 ? 62.691 10.812 -88.447 1.00 85.75 379 PHE A O 1
ATOM 3128 N N . LYS A 1 380 ? 61.515 11.593 -90.194 1.00 87.69 380 LYS A N 1
ATOM 3129 C CA . LYS A 1 380 ? 60.734 12.563 -89.407 1.00 87.69 380 LYS A CA 1
ATOM 3130 C C . LYS A 1 380 ? 59.685 11.869 -88.543 1.00 87.69 380 LYS A C 1
ATOM 3132 O O . LYS A 1 380 ? 59.635 12.130 -87.344 1.00 87.69 380 LYS A O 1
ATOM 3137 N N . ASP A 1 381 ? 58.904 10.958 -89.120 1.00 85.25 381 ASP A N 1
ATOM 3138 C CA . ASP A 1 381 ? 57.915 10.199 -88.350 1.00 85.25 381 ASP A CA 1
ATOM 3139 C C . ASP A 1 381 ? 58.594 9.200 -87.402 1.00 85.25 381 ASP A C 1
ATOM 3141 O O . ASP A 1 381 ? 58.211 9.121 -86.239 1.00 85.25 381 ASP A O 1
ATOM 3145 N N . ALA A 1 382 ? 59.685 8.545 -87.820 1.00 83.19 382 ALA A N 1
ATOM 3146 C CA . ALA A 1 382 ? 60.481 7.701 -86.921 1.00 83.19 382 ALA A CA 1
ATOM 3147 C C . ALA A 1 382 ? 61.075 8.486 -85.727 1.00 83.19 382 ALA A C 1
ATOM 3149 O O . ALA A 1 382 ? 61.182 7.943 -84.624 1.00 83.19 382 ALA A O 1
ATOM 3150 N N . ALA A 1 383 ? 61.432 9.764 -85.913 1.00 85.94 383 ALA A N 1
ATOM 3151 C CA . ALA A 1 383 ? 61.875 10.646 -84.832 1.00 85.94 383 ALA A CA 1
ATOM 3152 C C . ALA A 1 383 ? 60.720 11.110 -83.927 1.00 85.94 383 ALA A C 1
ATOM 3154 O O . ALA A 1 383 ? 60.915 11.166 -82.713 1.00 85.94 383 ALA A O 1
ATOM 3155 N N . ARG A 1 384 ? 59.523 11.384 -84.478 1.00 92.25 384 ARG A N 1
ATOM 3156 C CA . ARG A 1 384 ? 58.317 11.670 -83.677 1.00 92.25 384 ARG A CA 1
ATOM 3157 C C . ARG A 1 384 ? 57.970 10.472 -82.794 1.00 92.25 384 ARG A C 1
ATOM 3159 O O . ARG A 1 384 ? 58.006 10.604 -81.579 1.00 92.25 384 ARG A O 1
ATOM 3166 N N . ILE A 1 385 ? 57.814 9.288 -83.386 1.00 90.88 385 ILE A N 1
ATOM 3167 C CA . ILE A 1 385 ? 57.499 8.051 -82.655 1.00 90.88 385 ILE A CA 1
ATOM 3168 C C . ILE A 1 385 ? 58.586 7.734 -81.607 1.00 90.88 385 ILE A C 1
ATOM 3170 O O . ILE A 1 385 ? 58.284 7.268 -80.516 1.00 90.88 385 ILE A O 1
ATOM 3174 N N . SER A 1 386 ? 59.860 8.058 -81.872 1.00 90.19 386 SER A N 1
ATOM 3175 C CA . SER A 1 386 ? 60.938 7.931 -80.872 1.00 90.19 386 SER A CA 1
ATOM 3176 C C . SER A 1 386 ? 60.836 8.906 -79.692 1.00 90.19 386 SER A C 1
ATOM 3178 O O . SER A 1 386 ? 61.413 8.626 -78.643 1.00 90.19 386 SER A O 1
ATOM 3180 N N . LYS A 1 387 ? 60.152 10.044 -79.848 1.00 92.56 387 LYS A N 1
ATOM 3181 C CA . LYS A 1 387 ? 59.808 10.956 -78.750 1.00 92.56 387 LYS A CA 1
ATOM 3182 C C . LYS A 1 387 ? 58.573 10.451 -78.003 1.00 92.56 387 LYS A C 1
ATOM 3184 O O . LYS A 1 387 ? 58.567 10.493 -76.780 1.00 92.56 387 LYS A O 1
ATOM 3189 N N . ASP A 1 388 ? 57.580 9.949 -78.730 1.00 91.38 388 ASP A N 1
ATOM 3190 C CA . ASP A 1 388 ? 56.320 9.450 -78.170 1.00 91.38 388 ASP A CA 1
ATOM 3191 C C . ASP A 1 388 ? 56.561 8.196 -77.302 1.00 91.38 388 ASP A C 1
ATOM 3193 O O . ASP A 1 388 ? 56.064 8.118 -76.183 1.00 91.38 388 ASP A O 1
ATOM 3197 N N . ILE A 1 389 ? 57.438 7.281 -77.746 1.00 91.25 389 ILE A N 1
ATOM 3198 C CA . ILE A 1 389 ? 57.951 6.165 -76.928 1.00 91.25 389 ILE A CA 1
ATOM 3199 C C . ILE A 1 389 ? 58.608 6.687 -75.644 1.00 91.25 389 ILE A C 1
ATOM 3201 O O . ILE A 1 389 ? 58.265 6.223 -74.568 1.00 91.25 389 ILE A O 1
ATOM 3205 N N . LYS A 1 390 ? 59.496 7.687 -75.732 1.00 92.50 390 LYS A N 1
ATOM 3206 C CA . LYS A 1 390 ? 60.186 8.254 -74.558 1.00 92.50 390 LYS A CA 1
ATOM 3207 C C . LYS A 1 390 ? 59.274 9.001 -73.587 1.00 92.50 390 LYS A C 1
ATOM 3209 O O . LYS A 1 390 ? 59.638 9.152 -72.424 1.00 92.50 390 LYS A O 1
ATOM 3214 N N . ALA A 1 391 ? 58.133 9.501 -74.057 1.00 90.81 391 ALA A N 1
ATOM 3215 C CA . ALA A 1 391 ? 57.093 10.025 -73.182 1.00 90.81 391 ALA A CA 1
ATOM 3216 C C . ALA A 1 391 ? 56.442 8.866 -72.419 1.00 90.81 391 ALA A C 1
ATOM 3218 O O . ALA A 1 391 ? 56.519 8.844 -71.199 1.00 90.81 391 ALA A O 1
ATOM 3219 N N . LEU A 1 392 ? 55.955 7.840 -73.126 1.00 90.81 392 LEU A N 1
ATOM 3220 C CA . LEU A 1 392 ? 55.333 6.662 -72.511 1.00 90.81 392 LEU A CA 1
ATOM 3221 C C . LEU A 1 392 ? 56.279 5.878 -71.585 1.00 90.81 392 LEU A C 1
ATOM 3223 O O . LEU A 1 392 ? 55.837 5.419 -70.543 1.00 90.81 392 LEU A O 1
ATOM 3227 N N . GLU A 1 393 ? 57.570 5.751 -71.910 1.00 91.69 393 GLU A N 1
ATOM 3228 C CA . GLU A 1 393 ? 58.592 5.160 -71.026 1.00 91.69 393 GLU A CA 1
ATOM 3229 C C . GLU A 1 393 ? 58.679 5.920 -69.692 1.00 91.69 393 GLU A C 1
ATOM 3231 O O . GLU A 1 393 ? 58.746 5.309 -68.626 1.00 91.69 393 GLU A O 1
ATOM 3236 N N . LYS A 1 394 ? 58.645 7.258 -69.744 1.00 93.12 394 LYS A N 1
ATOM 3237 C CA . LYS A 1 394 ? 58.706 8.120 -68.561 1.00 93.12 394 LYS A CA 1
ATOM 3238 C C . LYS A 1 394 ? 57.385 8.113 -67.786 1.00 93.12 394 LYS A C 1
ATOM 3240 O O . LYS A 1 394 ? 57.403 8.005 -66.566 1.00 93.12 394 LYS A O 1
ATOM 3245 N N . ASP A 1 395 ? 56.258 8.203 -68.481 1.00 91.25 395 ASP A N 1
ATOM 3246 C CA . ASP A 1 395 ? 54.927 8.212 -67.872 1.00 91.25 395 ASP A CA 1
ATOM 3247 C C . ASP A 1 395 ? 54.615 6.847 -67.228 1.00 91.25 395 ASP A C 1
ATOM 3249 O O . ASP A 1 395 ? 54.035 6.805 -66.145 1.00 91.25 395 ASP A O 1
ATOM 3253 N N . ARG A 1 396 ? 55.103 5.741 -67.817 1.00 93.25 396 ARG A N 1
ATOM 3254 C CA . ARG A 1 396 ? 55.114 4.408 -67.194 1.00 93.25 396 ARG A CA 1
ATOM 3255 C C . ARG A 1 396 ? 55.995 4.380 -65.947 1.00 93.25 396 ARG A C 1
ATOM 3257 O O . ARG A 1 396 ? 55.507 3.947 -64.918 1.00 93.25 396 ARG A O 1
ATOM 3264 N N . SER A 1 397 ? 57.228 4.895 -66.002 1.00 92.69 397 SER A N 1
ATOM 3265 C CA . SER A 1 397 ? 58.124 4.962 -64.830 1.00 92.69 397 SER A CA 1
ATOM 3266 C C . SER A 1 397 ? 57.509 5.747 -63.666 1.00 92.69 397 SER A C 1
ATOM 3268 O O . SER A 1 397 ? 57.605 5.322 -62.523 1.00 92.69 397 SER A O 1
ATOM 3270 N N . THR A 1 398 ? 56.828 6.863 -63.943 1.00 92.50 398 THR A N 1
ATOM 3271 C CA . THR A 1 398 ? 56.108 7.627 -62.912 1.00 92.50 398 THR A CA 1
ATOM 3272 C C . THR A 1 398 ? 54.844 6.902 -62.430 1.00 92.50 398 THR A C 1
ATOM 3274 O O . THR A 1 398 ? 54.488 7.020 -61.264 1.00 92.50 398 THR A O 1
ATOM 3277 N N . ALA A 1 399 ? 54.166 6.118 -63.275 1.00 92.19 399 ALA A N 1
ATOM 3278 C CA . ALA A 1 399 ? 53.072 5.258 -62.823 1.00 92.19 399 ALA A CA 1
ATOM 3279 C C . ALA A 1 399 ? 53.570 4.073 -61.971 1.00 92.19 399 ALA A C 1
ATOM 3281 O O . ALA A 1 399 ? 52.898 3.713 -61.013 1.00 92.19 399 ALA A O 1
ATOM 3282 N N . GLU A 1 400 ? 54.744 3.510 -62.274 1.00 92.75 400 GLU A N 1
ATOM 3283 C CA . GLU A 1 400 ? 55.424 2.475 -61.480 1.00 92.75 400 GLU A CA 1
ATOM 3284 C C . GLU A 1 400 ? 55.780 3.013 -60.079 1.00 92.75 400 GLU A C 1
ATOM 3286 O O . GLU A 1 400 ? 55.394 2.405 -59.084 1.00 92.75 400 GLU A O 1
ATOM 3291 N N . GLU A 1 401 ? 56.389 4.205 -59.996 1.00 93.19 401 GLU A N 1
ATOM 3292 C CA . GLU A 1 401 ? 56.647 4.925 -58.732 1.00 93.19 401 GLU A CA 1
ATOM 3293 C C . GLU A 1 401 ? 55.354 5.186 -57.928 1.00 93.19 401 GLU A C 1
ATOM 3295 O O . GLU A 1 401 ? 55.316 4.981 -56.716 1.00 93.19 401 GLU A O 1
ATOM 3300 N N . MET A 1 402 ? 54.268 5.606 -58.591 1.00 92.50 402 MET A N 1
ATOM 3301 C CA . MET A 1 402 ? 52.976 5.847 -57.930 1.00 92.50 402 MET A CA 1
ATOM 3302 C C . MET A 1 402 ? 52.291 4.560 -57.445 1.00 92.50 402 MET A C 1
ATOM 3304 O O . MET A 1 402 ? 51.599 4.603 -56.430 1.00 92.50 402 MET A O 1
ATOM 3308 N N . VAL A 1 403 ? 52.469 3.423 -58.129 1.00 93.44 403 VAL A N 1
ATOM 3309 C CA . VAL A 1 403 ? 51.951 2.130 -57.651 1.00 93.44 403 VAL A CA 1
ATOM 3310 C C . VAL A 1 403 ? 52.675 1.700 -56.378 1.00 93.44 403 VAL A C 1
ATOM 3312 O O . VAL A 1 403 ? 51.996 1.323 -55.431 1.00 93.44 403 VAL A O 1
ATOM 3315 N N . GLU A 1 404 ? 54.005 1.819 -56.305 1.00 93.56 404 GLU A N 1
ATOM 3316 C CA . GLU A 1 404 ? 54.768 1.476 -55.090 1.00 93.56 404 GLU A CA 1
ATOM 3317 C C . GLU A 1 404 ? 54.312 2.312 -53.878 1.00 93.56 404 GLU A C 1
ATOM 3319 O O . GLU A 1 404 ? 54.044 1.761 -52.810 1.00 93.56 404 GLU A O 1
ATOM 3324 N N . VAL A 1 405 ? 54.122 3.626 -54.058 1.00 94.00 405 VAL A N 1
ATOM 3325 C CA . VAL A 1 405 ? 53.621 4.518 -52.995 1.00 94.00 405 VAL A CA 1
ATOM 3326 C C . VAL A 1 405 ? 52.203 4.142 -52.552 1.00 94.00 405 VAL A C 1
ATOM 3328 O O . VAL A 1 405 ? 51.965 3.990 -51.355 1.00 94.00 405 VAL A O 1
ATOM 3331 N N . VAL A 1 406 ? 51.261 3.949 -53.483 1.00 93.69 406 VAL A N 1
ATOM 3332 C CA . VAL A 1 406 ? 49.865 3.635 -53.122 1.00 93.69 406 VAL A CA 1
ATOM 3333 C C . VAL A 1 406 ? 49.728 2.214 -52.555 1.00 93.69 406 VAL A C 1
ATOM 3335 O O . VAL A 1 406 ? 48.882 1.984 -51.695 1.00 93.69 406 VAL A O 1
ATOM 3338 N N . GLU A 1 407 ? 50.572 1.259 -52.959 1.00 92.56 407 GLU A N 1
ATOM 3339 C CA . GLU A 1 407 ? 50.624 -0.075 -52.340 1.00 92.56 407 GLU A CA 1
ATOM 3340 C C . GLU A 1 407 ? 51.104 -0.013 -50.881 1.00 92.56 407 GLU A C 1
ATOM 3342 O O . GLU A 1 407 ? 50.520 -0.689 -50.030 1.00 92.56 407 GLU A O 1
ATOM 3347 N N . MET A 1 408 ? 52.080 0.849 -50.560 1.00 93.06 408 MET A N 1
ATOM 3348 C CA . MET A 1 408 ? 52.470 1.122 -49.170 1.00 93.06 408 MET A CA 1
ATOM 3349 C C . MET A 1 408 ? 51.349 1.812 -48.377 1.00 93.06 408 MET A C 1
ATOM 3351 O O . MET A 1 408 ? 51.008 1.352 -47.288 1.00 93.06 408 MET A O 1
ATOM 3355 N N . GLU A 1 409 ? 50.726 2.865 -48.919 1.00 93.75 409 GLU A N 1
ATOM 3356 C CA . GLU A 1 409 ? 49.624 3.577 -48.247 1.00 93.75 409 GLU A CA 1
ATOM 3357 C C . GLU A 1 409 ? 48.410 2.665 -47.985 1.00 93.75 409 GLU A C 1
ATOM 3359 O O . GLU A 1 409 ? 47.787 2.747 -46.924 1.00 93.75 409 GLU A O 1
ATOM 3364 N N . LEU A 1 410 ? 48.098 1.748 -48.909 1.00 93.31 410 LEU A N 1
ATOM 3365 C CA . LEU A 1 410 ? 47.055 0.733 -48.731 1.00 93.31 410 LEU A CA 1
ATOM 3366 C C . LEU A 1 410 ? 47.413 -0.308 -47.663 1.00 93.31 410 LEU A C 1
ATOM 3368 O O . LEU A 1 410 ? 46.511 -0.785 -46.973 1.00 93.31 410 LEU A O 1
ATOM 3372 N N . GLN A 1 411 ? 48.689 -0.671 -47.504 1.00 93.81 411 GLN A N 1
ATOM 3373 C CA . GLN A 1 411 ? 49.116 -1.571 -46.430 1.00 93.81 411 GLN A CA 1
ATOM 3374 C C . GLN A 1 411 ? 49.029 -0.884 -45.057 1.00 93.81 411 GLN A C 1
ATOM 3376 O O . GLN A 1 411 ? 48.433 -1.450 -44.139 1.00 93.81 411 GLN A O 1
ATOM 3381 N N . ASP A 1 412 ? 49.513 0.356 -44.941 1.00 93.56 412 ASP A N 1
ATOM 3382 C CA . ASP A 1 412 ? 49.380 1.182 -43.731 1.00 93.56 412 ASP A CA 1
ATOM 3383 C C . ASP A 1 412 ? 47.904 1.421 -43.357 1.00 93.56 412 ASP A C 1
ATOM 3385 O O . ASP A 1 412 ? 47.551 1.457 -42.175 1.00 93.56 412 ASP A O 1
ATOM 3389 N N . LEU A 1 413 ? 47.014 1.574 -44.346 1.00 93.31 413 LEU A N 1
ATOM 3390 C CA . LEU A 1 413 ? 45.575 1.705 -44.111 1.00 93.31 413 LEU A CA 1
ATOM 3391 C C . LEU A 1 413 ? 44.912 0.395 -43.691 1.00 93.31 413 LEU A C 1
ATOM 3393 O O . LEU A 1 413 ? 44.096 0.445 -42.775 1.00 93.31 413 LEU A O 1
ATOM 3397 N N . LYS A 1 414 ? 45.274 -0.760 -44.264 1.00 93.69 414 LYS A N 1
ATOM 3398 C CA . LYS A 1 414 ? 44.788 -2.074 -43.789 1.00 93.69 414 LYS A CA 1
ATOM 3399 C C . LYS A 1 414 ? 45.146 -2.283 -42.325 1.00 93.69 414 LYS A C 1
ATOM 3401 O O . LYS A 1 414 ? 44.262 -2.454 -41.495 1.00 93.69 414 LYS A O 1
ATOM 3406 N N . GLU A 1 415 ? 46.411 -2.060 -41.976 1.00 94.00 415 GLU A N 1
ATOM 3407 C CA . GLU A 1 415 ? 46.879 -2.101 -40.591 1.00 94.00 415 GLU A CA 1
ATOM 3408 C C . GLU A 1 415 ? 46.151 -1.128 -39.643 1.00 94.00 415 GLU A C 1
ATOM 3410 O O . GLU A 1 415 ? 46.205 -1.317 -38.427 1.00 94.00 415 GLU A O 1
ATOM 3415 N N . ARG A 1 416 ? 45.516 -0.065 -40.150 1.00 94.06 416 ARG A N 1
ATOM 3416 C CA . ARG A 1 416 ? 44.701 0.879 -39.363 1.00 94.06 416 ARG A CA 1
ATOM 3417 C C . ARG A 1 416 ? 43.219 0.503 -39.335 1.00 94.06 416 ARG A C 1
ATOM 3419 O O . ARG A 1 416 ? 42.566 0.804 -38.340 1.00 94.06 416 ARG A O 1
ATOM 3426 N N . ILE A 1 417 ? 42.710 -0.136 -40.387 1.00 93.75 417 ILE A N 1
ATOM 3427 C CA . ILE A 1 417 ? 41.359 -0.704 -40.460 1.00 93.75 417 ILE A CA 1
ATOM 3428 C C . ILE A 1 417 ? 41.259 -1.875 -39.484 1.00 93.75 417 ILE A C 1
ATOM 3430 O O . ILE A 1 417 ? 40.422 -1.808 -38.594 1.00 93.75 417 ILE A O 1
ATOM 3434 N N . ASP A 1 418 ? 42.172 -2.849 -39.548 1.00 93.75 418 ASP A N 1
ATOM 3435 C CA . ASP A 1 418 ? 42.188 -4.032 -38.673 1.00 93.75 418 ASP A CA 1
ATOM 3436 C C . ASP A 1 418 ? 42.168 -3.629 -37.184 1.00 93.75 418 ASP A C 1
ATOM 3438 O O . ASP A 1 418 ? 41.367 -4.117 -36.387 1.00 93.75 418 ASP A O 1
ATOM 3442 N N . LYS A 1 419 ? 43.011 -2.654 -36.809 1.00 93.94 419 LYS A N 1
ATOM 3443 C CA . LYS A 1 419 ? 43.085 -2.116 -35.438 1.00 93.94 419 LYS A CA 1
ATOM 3444 C C . LYS A 1 419 ? 41.795 -1.403 -35.009 1.00 93.94 419 LYS A C 1
ATOM 3446 O O . LYS A 1 419 ? 41.502 -1.365 -33.818 1.00 93.94 419 LYS A O 1
ATOM 3451 N N . ARG A 1 420 ? 41.027 -0.845 -35.953 1.00 91.06 420 ARG A N 1
ATOM 3452 C CA . ARG A 1 420 ? 39.759 -0.145 -35.690 1.00 91.06 420 ARG A CA 1
ATOM 3453 C C . ARG A 1 420 ? 38.525 -1.032 -35.762 1.00 91.06 420 ARG A C 1
ATOM 3455 O O . ARG A 1 420 ? 37.548 -0.723 -35.093 1.00 91.06 420 ARG A O 1
ATOM 3462 N N . GLU A 1 421 ? 38.586 -2.130 -36.503 1.00 93.00 421 GLU A N 1
ATOM 3463 C CA . GLU A 1 421 ? 37.580 -3.191 -36.482 1.00 93.00 421 GLU A CA 1
ATOM 3464 C C . GLU A 1 421 ? 37.582 -3.897 -35.119 1.00 93.00 421 GLU A C 1
ATOM 3466 O O . GLU A 1 421 ? 36.529 -4.051 -34.505 1.00 93.00 421 GLU A O 1
ATOM 3471 N N . VAL A 1 422 ? 38.775 -4.197 -34.584 1.00 94.38 422 VAL A N 1
ATOM 3472 C CA . VAL A 1 422 ? 38.940 -4.712 -33.213 1.00 94.38 422 VAL A CA 1
ATOM 3473 C C . VAL A 1 422 ? 38.456 -3.697 -32.170 1.00 94.38 422 VAL A C 1
ATOM 3475 O O . VAL A 1 422 ? 37.635 -4.057 -31.334 1.00 94.38 422 VAL A O 1
ATOM 3478 N N . GLU A 1 423 ? 38.877 -2.424 -32.240 1.00 93.06 423 GLU A N 1
ATOM 3479 C CA . GLU A 1 423 ? 38.410 -1.380 -31.302 1.00 93.06 423 GLU A CA 1
ATOM 3480 C C . GLU A 1 423 ? 36.875 -1.207 -31.342 1.00 93.06 423 GLU A C 1
ATOM 3482 O O . GLU A 1 423 ? 36.251 -0.976 -30.308 1.00 93.06 423 GLU A O 1
ATOM 3487 N N . TYR A 1 424 ? 36.247 -1.352 -32.513 1.00 92.56 424 TYR A N 1
ATOM 3488 C CA . TYR A 1 424 ? 34.792 -1.288 -32.666 1.00 92.56 424 TYR A CA 1
ATOM 3489 C C . TYR A 1 424 ? 34.069 -2.488 -32.037 1.00 92.56 424 TYR A C 1
ATOM 3491 O O . TYR A 1 424 ? 33.168 -2.277 -31.221 1.00 92.56 424 TYR A O 1
ATOM 3499 N N . GLU A 1 425 ? 34.455 -3.729 -32.359 1.00 93.31 425 GLU A N 1
ATOM 3500 C CA . GLU A 1 425 ? 33.799 -4.905 -31.768 1.00 93.31 425 GLU A CA 1
ATOM 3501 C C . GLU A 1 425 ? 34.080 -5.017 -30.257 1.00 93.31 425 GLU A C 1
ATOM 3503 O O . GLU A 1 425 ? 33.165 -5.347 -29.507 1.00 93.31 425 GLU A O 1
ATOM 3508 N N . GLU A 1 426 ? 35.263 -4.617 -29.766 1.00 94.19 426 GLU A N 1
ATOM 3509 C CA . GLU A 1 426 ? 35.533 -4.492 -28.321 1.00 94.19 426 GLU A CA 1
ATOM 3510 C C . GLU A 1 426 ? 34.550 -3.528 -27.632 1.00 94.19 426 GLU A C 1
ATOM 3512 O O . GLU A 1 426 ? 33.996 -3.855 -26.581 1.00 94.19 426 GLU A O 1
ATOM 3517 N N . LYS A 1 427 ? 34.284 -2.346 -28.212 1.00 92.06 427 LYS A N 1
ATOM 3518 C CA . LYS A 1 427 ? 33.317 -1.380 -27.648 1.00 92.06 427 LYS A CA 1
ATOM 3519 C C . LYS A 1 427 ? 31.875 -1.874 -27.716 1.00 92.06 427 LYS A C 1
ATOM 3521 O O . LYS A 1 427 ? 31.085 -1.595 -26.817 1.00 92.06 427 LYS A O 1
ATOM 3526 N N . LYS A 1 428 ? 31.541 -2.610 -28.769 1.00 92.44 428 LYS A N 1
ATOM 3527 C CA . LYS A 1 428 ? 30.212 -3.160 -29.040 1.00 92.44 428 LYS A CA 1
ATOM 3528 C C . LYS A 1 428 ? 29.887 -4.369 -28.163 1.00 92.44 428 LYS A C 1
ATOM 3530 O O . LYS A 1 428 ? 28.750 -4.487 -27.714 1.00 92.44 428 LYS A O 1
ATOM 3535 N N . ASP A 1 429 ? 30.859 -5.226 -27.862 1.00 93.44 429 ASP A N 1
ATOM 3536 C CA . ASP A 1 429 ? 30.704 -6.293 -26.868 1.00 93.44 429 ASP A CA 1
ATOM 3537 C C . ASP A 1 429 ? 30.735 -5.751 -25.433 1.00 93.44 429 ASP A C 1
ATOM 3539 O O . ASP A 1 429 ? 29.950 -6.213 -24.605 1.00 93.44 429 ASP A O 1
ATOM 3543 N N . GLU A 1 430 ? 31.533 -4.718 -25.140 1.00 93.06 430 GLU A N 1
ATOM 3544 C CA . GLU A 1 430 ? 31.489 -4.025 -23.844 1.00 93.06 430 GLU A CA 1
ATOM 3545 C C . GLU A 1 430 ? 30.114 -3.387 -23.581 1.00 93.06 430 GLU A C 1
ATOM 3547 O O . GLU A 1 430 ? 29.562 -3.554 -22.493 1.00 93.06 430 GLU A O 1
ATOM 3552 N N . LEU A 1 431 ? 29.509 -2.737 -24.585 1.00 91.56 431 LEU A N 1
ATOM 3553 C CA . LEU A 1 431 ? 28.148 -2.192 -24.499 1.00 91.56 431 LEU A CA 1
ATOM 3554 C C . LEU A 1 431 ? 27.121 -3.285 -24.146 1.00 91.56 431 LEU A C 1
ATOM 3556 O O . LEU A 1 431 ? 26.409 -3.141 -23.153 1.00 91.56 431 LEU A O 1
ATOM 3560 N N . LYS A 1 432 ? 27.100 -4.407 -24.885 1.00 91.75 432 LYS A N 1
ATOM 3561 C CA . LYS A 1 432 ? 26.214 -5.562 -24.603 1.00 91.75 432 LYS A CA 1
ATOM 3562 C C . LYS A 1 432 ? 26.461 -6.157 -23.212 1.00 91.75 432 LYS A C 1
ATOM 3564 O O . LYS A 1 432 ? 25.527 -6.601 -22.543 1.00 91.75 432 LYS A O 1
ATOM 3569 N N . ARG A 1 433 ? 27.728 -6.218 -22.779 1.00 93.31 433 ARG A N 1
ATOM 3570 C CA . ARG A 1 433 ? 28.133 -6.770 -21.478 1.00 93.31 433 ARG A CA 1
ATOM 3571 C C . ARG A 1 433 ? 27.625 -5.899 -20.331 1.00 93.31 433 ARG A C 1
ATOM 3573 O O . ARG A 1 433 ? 27.121 -6.441 -19.349 1.00 93.31 433 ARG A O 1
ATOM 3580 N N . VAL A 1 434 ? 27.739 -4.577 -20.460 1.00 92.62 434 VAL A N 1
ATOM 3581 C CA . VAL A 1 434 ? 27.221 -3.615 -19.479 1.00 92.62 434 VAL A CA 1
ATOM 3582 C C . VAL A 1 434 ? 25.691 -3.616 -19.482 1.00 92.62 434 VAL A C 1
ATOM 3584 O O . VAL A 1 434 ? 25.108 -3.776 -18.417 1.00 92.62 434 VAL A O 1
ATOM 3587 N N . GLU A 1 435 ? 25.036 -3.571 -20.646 1.00 91.06 435 GLU A N 1
ATOM 3588 C CA . GLU A 1 435 ? 23.573 -3.699 -20.782 1.00 91.06 435 GLU A CA 1
ATOM 3589 C C . GLU A 1 435 ? 23.041 -4.943 -20.044 1.00 91.06 435 GLU A C 1
ATOM 3591 O O . GLU A 1 435 ? 22.225 -4.825 -19.127 1.00 91.06 435 GLU A O 1
ATOM 3596 N N . LYS A 1 436 ? 23.597 -6.129 -20.341 1.00 92.06 436 LYS A N 1
ATOM 3597 C CA . LYS A 1 436 ? 23.248 -7.376 -19.643 1.00 92.06 436 LYS A CA 1
ATOM 3598 C C . LYS A 1 436 ? 23.511 -7.308 -18.135 1.00 92.06 436 LYS A C 1
ATOM 3600 O O . LYS A 1 436 ? 22.706 -7.821 -17.362 1.00 92.06 436 LYS A O 1
ATOM 3605 N N . GLN A 1 437 ? 24.618 -6.709 -17.697 1.00 92.75 437 GLN A N 1
ATOM 3606 C CA . GLN A 1 437 ? 24.924 -6.602 -16.269 1.00 92.75 437 GLN A CA 1
ATOM 3607 C C . GLN A 1 437 ? 23.928 -5.694 -15.534 1.00 92.75 437 GLN A C 1
ATOM 3609 O O . GLN A 1 437 ? 23.511 -6.026 -14.426 1.00 92.75 437 GLN A O 1
ATOM 3614 N N . LEU A 1 438 ? 23.528 -4.575 -16.139 1.00 90.44 438 LEU A N 1
ATOM 3615 C CA . LEU A 1 438 ? 22.579 -3.631 -15.548 1.00 90.44 438 LEU A CA 1
ATOM 3616 C C . LEU A 1 438 ? 21.166 -4.227 -15.453 1.00 90.44 438 LEU A C 1
ATOM 3618 O O . LEU A 1 438 ? 20.488 -4.036 -14.439 1.00 90.44 438 LEU A O 1
ATOM 3622 N N . GLU A 1 439 ? 20.740 -5.002 -16.451 1.00 91.00 439 GLU A N 1
ATOM 3623 C CA . GLU A 1 439 ? 19.467 -5.731 -16.400 1.00 91.00 439 GLU A CA 1
ATOM 3624 C C . GLU A 1 439 ? 19.483 -6.886 -15.388 1.00 91.00 439 GLU A C 1
ATOM 3626 O O . GLU A 1 439 ? 18.527 -7.028 -14.629 1.00 91.00 439 GLU A O 1
ATOM 3631 N N . LEU A 1 440 ? 20.576 -7.652 -15.279 1.00 91.12 440 LEU A N 1
ATOM 3632 C CA . LEU A 1 440 ? 20.701 -8.699 -14.253 1.00 91.12 440 LEU A CA 1
ATOM 3633 C C . LEU A 1 440 ? 20.723 -8.132 -12.825 1.00 91.12 440 LEU A C 1
ATOM 3635 O O . LEU A 1 440 ? 20.106 -8.708 -11.932 1.00 91.12 440 LEU A O 1
ATOM 3639 N N . THR A 1 441 ? 21.365 -6.981 -12.598 1.00 90.75 441 THR A N 1
ATOM 3640 C CA . THR A 1 441 ? 21.265 -6.273 -11.308 1.00 90.75 441 THR A CA 1
ATOM 3641 C C . THR A 1 441 ? 19.827 -5.809 -11.041 1.00 90.75 441 THR A C 1
ATOM 3643 O O . THR A 1 441 ? 19.363 -5.875 -9.907 1.00 90.75 441 THR A O 1
ATOM 3646 N N . THR A 1 442 ? 19.089 -5.395 -12.077 1.00 89.75 442 THR A N 1
ATOM 3647 C CA . THR A 1 442 ? 17.673 -5.002 -11.949 1.00 89.75 442 THR A CA 1
ATOM 3648 C C . THR A 1 442 ? 16.785 -6.203 -11.592 1.00 89.75 442 THR A C 1
ATOM 3650 O O . THR A 1 442 ? 15.939 -6.090 -10.709 1.00 89.75 442 THR A O 1
ATOM 3653 N N . LEU A 1 443 ? 17.020 -7.372 -12.198 1.00 91.25 443 LEU A N 1
ATOM 3654 C CA . LEU A 1 443 ? 16.348 -8.632 -11.856 1.00 91.25 443 LEU A CA 1
ATOM 3655 C C . LEU A 1 443 ? 16.584 -9.030 -10.385 1.00 91.25 443 LEU A C 1
ATOM 3657 O O . LEU A 1 443 ? 15.638 -9.367 -9.679 1.00 91.25 443 LEU A O 1
ATOM 3661 N N . GLN A 1 444 ? 17.814 -8.883 -9.879 1.00 90.31 444 GLN A N 1
ATOM 3662 C CA . GLN A 1 444 ? 18.134 -9.128 -8.464 1.00 90.31 444 GLN A CA 1
ATOM 3663 C C . GLN A 1 444 ? 17.452 -8.156 -7.485 1.00 90.31 444 GLN A C 1
ATOM 3665 O O . GLN A 1 444 ? 17.223 -8.516 -6.327 1.00 90.31 444 GLN A O 1
ATOM 3670 N N . GLU A 1 445 ? 17.140 -6.926 -7.905 1.00 88.88 445 GLU A N 1
ATOM 3671 C CA . GLU A 1 445 ? 16.326 -5.998 -7.106 1.00 88.88 445 GLU A CA 1
ATOM 3672 C C . GLU A 1 445 ? 14.841 -6.406 -7.117 1.00 88.88 445 GLU A C 1
ATOM 3674 O O . GLU A 1 445 ? 14.192 -6.347 -6.069 1.00 88.88 445 GLU A O 1
ATOM 3679 N N . LEU A 1 446 ? 14.330 -6.893 -8.256 1.00 89.50 446 LEU A N 1
ATOM 3680 C CA . LEU A 1 446 ? 12.949 -7.361 -8.414 1.00 89.50 446 LEU A CA 1
ATOM 3681 C C . LEU A 1 446 ? 12.655 -8.654 -7.635 1.00 89.50 446 LEU A C 1
ATOM 3683 O O . LEU A 1 446 ? 11.648 -8.694 -6.939 1.00 89.50 446 LEU A O 1
ATOM 3687 N N . TRP A 1 447 ? 13.532 -9.668 -7.649 1.00 91.12 447 TRP A N 1
ATOM 3688 C CA . TRP A 1 447 ? 13.354 -10.879 -6.820 1.00 91.12 447 TRP A CA 1
ATOM 3689 C C . TRP A 1 447 ? 13.215 -10.537 -5.327 1.00 91.12 447 TRP A C 1
ATOM 3691 O O . TRP A 1 447 ? 12.304 -11.005 -4.642 1.00 91.12 447 TRP A O 1
ATOM 3701 N N . LYS A 1 448 ? 14.062 -9.628 -4.822 1.00 89.81 448 LYS A N 1
ATOM 3702 C CA . LYS A 1 448 ? 13.960 -9.126 -3.442 1.00 89.81 448 LYS A CA 1
ATOM 3703 C C . LYS A 1 448 ? 12.631 -8.416 -3.204 1.00 89.81 448 LYS A C 1
ATOM 3705 O O . LYS A 1 448 ? 12.011 -8.612 -2.165 1.00 89.81 448 LYS A O 1
ATOM 3710 N N . GLU A 1 449 ? 12.195 -7.575 -4.138 1.00 88.50 449 GLU A N 1
ATOM 3711 C CA . GLU A 1 449 ? 10.909 -6.878 -4.053 1.00 88.50 449 GLU A CA 1
ATOM 3712 C C . GLU A 1 449 ? 9.718 -7.845 -4.023 1.00 88.50 449 GLU A C 1
ATOM 3714 O O . GLU A 1 449 ? 8.873 -7.719 -3.137 1.00 88.50 449 GLU A O 1
ATOM 3719 N N . ALA A 1 450 ? 9.706 -8.860 -4.890 1.00 90.31 450 ALA A N 1
ATOM 3720 C CA . ALA A 1 450 ? 8.718 -9.932 -4.880 1.00 90.31 450 ALA A CA 1
ATOM 3721 C C . ALA A 1 450 ? 8.698 -10.674 -3.531 1.00 90.31 450 ALA A C 1
ATOM 3723 O O . ALA A 1 450 ? 7.619 -10.850 -2.962 1.00 90.31 450 ALA A O 1
ATOM 3724 N N . LYS A 1 451 ? 9.866 -11.018 -2.957 1.00 89.81 451 LYS A N 1
ATOM 3725 C CA . LYS A 1 451 ? 9.963 -11.627 -1.615 1.00 89.81 451 LYS A CA 1
ATOM 3726 C C . LYS A 1 451 ? 9.358 -10.729 -0.528 1.00 89.81 451 LYS A C 1
ATOM 3728 O O . LYS A 1 451 ? 8.517 -11.201 0.232 1.00 89.81 451 LYS A O 1
ATOM 3733 N N . HIS A 1 452 ? 9.702 -9.438 -0.469 1.00 89.56 452 HIS A N 1
ATOM 3734 C CA . HIS A 1 452 ? 9.124 -8.528 0.537 1.00 89.56 452 HIS A CA 1
ATOM 3735 C C . HIS A 1 452 ? 7.611 -8.330 0.366 1.00 89.56 452 HIS A C 1
ATOM 3737 O O . HIS A 1 452 ? 6.889 -8.305 1.360 1.00 89.56 452 HIS A O 1
ATOM 3743 N N . LEU A 1 453 ? 7.117 -8.201 -0.871 1.00 90.00 453 LEU A N 1
ATOM 3744 C CA . LEU A 1 453 ? 5.682 -8.076 -1.143 1.00 90.00 453 LEU A CA 1
ATOM 3745 C C . LEU A 1 453 ? 4.932 -9.353 -0.730 1.00 90.00 453 LEU A C 1
ATOM 3747 O O . LEU A 1 453 ? 3.886 -9.261 -0.091 1.00 90.00 453 LEU A O 1
ATOM 3751 N N . ARG A 1 454 ? 5.496 -10.539 -1.003 1.00 90.50 454 ARG A N 1
ATOM 3752 C CA . ARG A 1 454 ? 4.936 -11.834 -0.585 1.00 90.50 454 ARG A CA 1
ATOM 3753 C C . ARG A 1 454 ? 4.917 -11.996 0.940 1.00 90.50 454 ARG A C 1
ATOM 3755 O O . ARG A 1 454 ? 3.902 -12.420 1.485 1.00 90.50 454 ARG A O 1
ATOM 3762 N N . VAL A 1 455 ? 5.989 -11.606 1.638 1.00 89.62 455 VAL A N 1
ATOM 3763 C CA . VAL A 1 455 ? 6.036 -11.587 3.116 1.00 89.62 455 VAL A CA 1
ATOM 3764 C C . VAL A 1 455 ? 5.010 -10.606 3.688 1.00 89.62 455 VAL A C 1
ATOM 3766 O O . VAL A 1 455 ? 4.303 -10.948 4.632 1.00 89.62 455 VAL A O 1
ATOM 3769 N N . ALA A 1 456 ? 4.851 -9.420 3.093 1.00 88.62 456 ALA A N 1
ATOM 3770 C CA . ALA A 1 456 ? 3.838 -8.461 3.526 1.00 88.62 456 ALA A CA 1
ATOM 3771 C C . ALA A 1 456 ? 2.403 -8.980 3.322 1.00 88.62 456 ALA A C 1
ATOM 3773 O O . ALA A 1 456 ? 1.558 -8.757 4.186 1.00 88.62 456 ALA A O 1
ATOM 3774 N N . ILE A 1 457 ? 2.134 -9.715 2.235 1.00 89.12 457 ILE A N 1
ATOM 3775 C CA . ILE A 1 457 ? 0.861 -10.425 2.034 1.00 89.12 457 ILE A CA 1
ATOM 3776 C C . ILE A 1 457 ? 0.665 -11.471 3.141 1.00 89.12 457 ILE A C 1
ATOM 3778 O O . ILE A 1 457 ? -0.348 -11.401 3.832 1.00 89.12 457 ILE A O 1
ATOM 3782 N N . ARG A 1 458 ? 1.651 -12.351 3.397 1.00 88.50 458 ARG A N 1
ATOM 3783 C CA . ARG A 1 458 ? 1.596 -13.354 4.485 1.00 88.50 458 ARG A CA 1
ATOM 3784 C C . ARG A 1 458 ? 1.330 -12.703 5.859 1.00 88.50 458 ARG A C 1
ATOM 3786 O O . ARG A 1 458 ? 0.388 -13.105 6.542 1.00 88.50 458 ARG A O 1
ATOM 3793 N N . LYS A 1 459 ? 2.077 -11.655 6.255 1.00 88.38 459 LYS A N 1
ATOM 3794 C CA . LYS A 1 459 ? 1.839 -10.945 7.534 1.00 88.38 459 LYS A CA 1
ATOM 3795 C C . LYS A 1 459 ? 0.452 -10.272 7.556 1.00 88.38 459 LYS A C 1
ATOM 3797 O O . LYS A 1 459 ? -0.260 -10.420 8.543 1.00 88.38 459 LYS A O 1
ATOM 3802 N N . MET A 1 460 ? -0.017 -9.632 6.475 1.00 85.81 460 MET A N 1
ATOM 3803 C CA . MET A 1 460 ? -1.402 -9.113 6.402 1.00 85.81 460 MET A CA 1
ATOM 3804 C C . MET A 1 460 ? -2.468 -10.220 6.496 1.00 85.81 460 MET A C 1
ATOM 3806 O O . MET A 1 460 ? -3.546 -9.994 7.054 1.00 85.81 460 MET A O 1
ATOM 3810 N N . GLU A 1 461 ? -2.196 -11.417 5.977 1.00 85.44 461 GLU A N 1
ATOM 3811 C CA . GLU A 1 461 ? -3.102 -12.560 6.067 1.00 85.44 461 GLU A CA 1
ATOM 3812 C C . GLU A 1 461 ? -3.229 -13.100 7.500 1.00 85.44 461 GLU A C 1
ATOM 3814 O O . GLU A 1 461 ? -4.366 -13.418 7.877 1.00 85.44 461 GLU A O 1
ATOM 3819 N N . LYS A 1 462 ? -2.156 -13.093 8.320 1.00 83.81 462 LYS A N 1
ATOM 3820 C CA . LYS A 1 462 ? -2.203 -13.470 9.756 1.00 83.81 462 LYS A CA 1
ATOM 3821 C C . LYS A 1 462 ? -3.297 -12.691 10.521 1.00 83.81 462 LYS A C 1
ATOM 3823 O O . LYS A 1 462 ? -4.068 -13.290 11.269 1.00 83.81 462 LYS A O 1
ATOM 3828 N N . PHE A 1 463 ? -3.450 -11.379 10.291 1.00 77.00 463 PHE A N 1
ATOM 3829 C CA . PHE A 1 463 ? -4.357 -10.493 11.056 1.00 77.00 463 PHE A CA 1
ATOM 3830 C C . PHE A 1 463 ? -5.856 -10.610 10.709 1.00 77.00 463 PHE A C 1
ATOM 3832 O O . PHE A 1 463 ? -6.499 -9.613 10.385 1.00 77.00 463 PHE A O 1
ATOM 3839 N N . LYS A 1 464 ? -6.447 -11.810 10.764 1.00 70.12 464 LYS A N 1
ATOM 3840 C CA . LYS A 1 464 ? -7.870 -12.027 10.435 1.00 70.12 464 LYS A CA 1
ATOM 3841 C C . LYS A 1 464 ? -8.817 -11.116 11.233 1.00 70.12 464 LYS A C 1
ATOM 3843 O O . LYS A 1 464 ? -8.906 -11.173 12.462 1.00 70.12 464 LYS A O 1
ATOM 3848 N N . SER A 1 465 ? -9.524 -10.290 10.472 1.00 63.47 465 SER A N 1
ATOM 3849 C CA . SER A 1 465 ? -10.676 -9.477 10.847 1.00 63.47 465 SER A CA 1
ATOM 3850 C C . SER A 1 465 ? -11.885 -10.363 11.168 1.00 63.47 465 SER A C 1
ATOM 3852 O O . SER A 1 465 ? -12.034 -11.452 10.613 1.00 63.47 465 SER A O 1
ATOM 3854 N N . GLU A 1 466 ? -12.747 -9.900 12.073 1.00 60.56 466 GLU A N 1
ATOM 3855 C CA . GLU A 1 466 ? -13.892 -10.654 12.601 1.00 60.56 466 GLU A CA 1
ATOM 3856 C C . GLU A 1 466 ? -15.157 -9.786 12.630 1.00 60.56 466 GLU A C 1
ATOM 3858 O O . GLU A 1 466 ? -15.097 -8.578 12.871 1.00 60.56 466 GLU A O 1
ATOM 3863 N N . GLY A 1 467 ? -16.313 -10.422 12.424 1.00 59.47 467 GLY A N 1
ATOM 3864 C CA . GLY A 1 467 ? -17.627 -9.780 12.418 1.00 59.47 467 GLY A CA 1
ATOM 3865 C C . GLY A 1 467 ? -18.054 -9.235 11.050 1.00 59.47 467 GLY A C 1
ATOM 3866 O O . GLY A 1 467 ? -17.343 -9.352 10.054 1.00 59.47 467 GLY A O 1
ATOM 3867 N N . ALA A 1 468 ? -19.226 -8.593 11.017 1.00 54.41 468 ALA A N 1
ATOM 3868 C CA . ALA A 1 468 ? -19.996 -8.357 9.791 1.00 54.41 468 ALA A CA 1
ATOM 3869 C C . ALA A 1 468 ? -19.244 -7.656 8.636 1.00 54.41 468 ALA A C 1
ATOM 3871 O O . ALA A 1 468 ? -19.533 -7.922 7.475 1.00 54.41 468 ALA A O 1
ATOM 3872 N N . ALA A 1 469 ? -18.264 -6.787 8.916 1.00 53.47 469 ALA A N 1
ATOM 3873 C CA . ALA A 1 469 ? -17.463 -6.136 7.870 1.00 53.47 469 ALA A CA 1
ATOM 3874 C C . ALA A 1 469 ? -16.476 -7.095 7.165 1.00 53.47 469 ALA A C 1
ATOM 3876 O O . ALA A 1 469 ? -16.145 -6.890 5.991 1.00 53.47 469 ALA A O 1
ATOM 3877 N N . ALA A 1 470 ? -16.029 -8.142 7.866 1.00 56.75 470 ALA A N 1
ATOM 3878 C CA . ALA A 1 470 ? -15.276 -9.253 7.297 1.00 56.75 470 ALA A CA 1
ATOM 3879 C C . ALA A 1 470 ? -16.212 -10.214 6.541 1.00 56.75 470 ALA A C 1
ATOM 3881 O O . ALA A 1 470 ? -15.893 -10.591 5.413 1.00 56.75 470 ALA A O 1
ATOM 3882 N N . ASP A 1 471 ? -17.389 -10.521 7.103 1.00 56.41 471 ASP A N 1
ATOM 3883 C CA . ASP A 1 471 ? -18.401 -11.397 6.484 1.00 56.41 471 ASP A CA 1
ATOM 3884 C C . ASP A 1 471 ? -18.936 -10.836 5.148 1.00 56.41 471 ASP A C 1
ATOM 3886 O O . ASP A 1 471 ? -19.016 -11.560 4.155 1.00 56.41 471 ASP A O 1
ATOM 3890 N N . ASP A 1 472 ? -19.229 -9.529 5.084 1.00 55.91 472 ASP A N 1
ATOM 3891 C CA . ASP A 1 472 ? -19.608 -8.821 3.847 1.00 55.91 472 ASP A CA 1
ATOM 3892 C C . ASP A 1 472 ? -18.423 -8.637 2.870 1.00 55.91 472 ASP A C 1
ATOM 3894 O O . ASP A 1 472 ? -18.606 -8.209 1.724 1.00 55.91 472 ASP A O 1
ATOM 3898 N N . GLY A 1 473 ? -17.187 -8.917 3.302 1.00 54.69 473 GLY A N 1
ATOM 3899 C CA . GLY A 1 473 ? -15.981 -8.749 2.492 1.00 54.69 473 GLY A CA 1
ATOM 3900 C C . GLY A 1 473 ? -15.690 -7.289 2.121 1.00 54.69 473 GLY A C 1
ATOM 3901 O O . GLY A 1 473 ? -15.342 -7.004 0.968 1.00 54.69 473 GLY A O 1
ATOM 3902 N N . ILE A 1 474 ? -15.843 -6.355 3.069 1.00 62.59 474 ILE A N 1
ATOM 3903 C CA . ILE A 1 474 ? -15.595 -4.910 2.870 1.00 62.59 474 ILE A CA 1
ATOM 3904 C C . ILE A 1 474 ? -14.721 -4.298 3.987 1.00 62.59 474 ILE A C 1
ATOM 3906 O O . ILE A 1 474 ? -14.736 -3.086 4.196 1.00 62.59 474 ILE A O 1
ATOM 3910 N N . ASP A 1 475 ? -13.905 -5.108 4.666 1.00 74.25 475 ASP A N 1
ATOM 3911 C CA . ASP A 1 475 ? -12.858 -4.614 5.573 1.00 74.25 475 ASP A CA 1
ATOM 3912 C C . ASP A 1 475 ? -11.767 -3.786 4.843 1.00 74.25 475 ASP A C 1
ATOM 3914 O O . ASP A 1 475 ? -11.649 -3.784 3.600 1.00 74.25 475 ASP A O 1
ATOM 3918 N N . PHE A 1 476 ? -10.961 -3.048 5.610 1.00 80.31 476 PHE A N 1
ATOM 3919 C CA . PHE A 1 476 ? -9.810 -2.336 5.059 1.00 80.31 476 PHE A CA 1
ATOM 3920 C C . PHE A 1 476 ? -8.692 -3.342 4.743 1.00 80.31 476 PHE A C 1
ATOM 3922 O O . PHE A 1 476 ? -8.153 -3.316 3.634 1.00 80.31 476 PHE A O 1
ATOM 3929 N N . ARG A 1 477 ? -8.417 -4.296 5.644 1.00 84.56 477 ARG A N 1
ATOM 3930 C CA . ARG A 1 477 ? -7.377 -5.329 5.504 1.00 84.56 477 ARG A CA 1
ATOM 3931 C C . ARG A 1 477 ? -7.349 -6.040 4.149 1.00 84.56 477 ARG A C 1
ATOM 3933 O O . ARG A 1 477 ? -6.331 -6.000 3.468 1.00 84.56 477 ARG A O 1
ATOM 3940 N N . SER A 1 478 ? -8.427 -6.680 3.702 1.00 82.81 478 SER A N 1
ATOM 3941 C CA . SER A 1 478 ? -8.421 -7.387 2.409 1.00 82.81 478 SER A CA 1
ATOM 3942 C C . SER A 1 478 ? -8.616 -6.458 1.199 1.00 82.81 478 SER A C 1
ATOM 3944 O O . SER A 1 478 ? -8.458 -6.886 0.057 1.00 82.81 478 SER A O 1
ATOM 3946 N N . SER A 1 479 ? -8.818 -5.154 1.428 1.00 81.31 479 SER A N 1
ATOM 3947 C CA . SER A 1 479 ? -8.570 -4.110 0.421 1.00 81.31 479 SER A CA 1
ATOM 3948 C C . SER A 1 479 ? -7.072 -3.745 0.332 1.00 81.31 479 SER A C 1
ATOM 3950 O O . SER A 1 479 ? -6.584 -3.473 -0.764 1.00 81.31 479 SER A O 1
ATOM 3952 N N . ALA A 1 480 ? -6.329 -3.807 1.446 1.00 85.62 480 ALA A N 1
ATOM 3953 C CA . ALA A 1 480 ? -4.870 -3.667 1.492 1.00 85.62 480 ALA A CA 1
ATOM 3954 C C . ALA A 1 480 ? -4.141 -4.876 0.873 1.00 85.62 480 ALA A C 1
ATOM 3956 O O . ALA A 1 480 ? -3.225 -4.687 0.077 1.00 85.62 480 ALA A O 1
ATOM 3957 N N . ILE A 1 481 ? -4.596 -6.106 1.139 1.00 86.69 481 ILE A N 1
ATOM 3958 C CA . ILE A 1 481 ? -4.036 -7.325 0.521 1.00 86.69 481 ILE A CA 1
ATOM 3959 C C . ILE A 1 481 ? -4.163 -7.266 -1.010 1.00 86.69 481 ILE A C 1
ATOM 3961 O O . ILE A 1 481 ? -3.177 -7.468 -1.711 1.00 86.69 481 ILE A O 1
ATOM 3965 N N . LEU A 1 482 ? -5.338 -6.897 -1.543 1.00 84.00 482 LEU A N 1
ATOM 3966 C CA . LEU A 1 482 ? -5.546 -6.716 -2.992 1.00 84.00 482 LEU A CA 1
ATOM 3967 C C . LEU A 1 482 ? -4.624 -5.655 -3.618 1.00 84.00 482 LEU A C 1
ATOM 3969 O O . LEU A 1 482 ? -4.334 -5.728 -4.811 1.00 84.00 482 LEU A O 1
ATOM 3973 N N . LEU A 1 483 ? -4.184 -4.673 -2.830 1.00 83.56 483 LEU A N 1
ATOM 3974 C CA . LEU A 1 483 ? -3.229 -3.653 -3.245 1.00 83.56 483 LEU A CA 1
ATOM 3975 C C . LEU A 1 483 ? -1.810 -4.219 -3.345 1.00 83.56 483 LEU A C 1
ATOM 3977 O O . LEU A 1 483 ? -1.191 -4.107 -4.399 1.00 83.56 483 LEU A O 1
ATOM 3981 N N . VAL A 1 484 ? -1.314 -4.869 -2.288 1.00 87.94 484 VAL A N 1
ATOM 3982 C CA . VAL A 1 484 ? 0.035 -5.470 -2.281 1.00 87.94 484 VAL A CA 1
ATOM 3983 C C . VAL A 1 484 ? 0.143 -6.601 -3.314 1.00 87.94 484 VAL A C 1
ATOM 3985 O O . VAL A 1 484 ? 1.148 -6.696 -4.015 1.00 87.94 484 VAL A O 1
ATOM 3988 N N . GLN A 1 485 ? -0.923 -7.389 -3.488 1.00 88.56 485 GLN A N 1
ATOM 3989 C CA . GLN A 1 485 ? -1.033 -8.433 -4.512 1.00 88.56 485 GLN A CA 1
ATOM 3990 C C . GLN A 1 485 ? -0.894 -7.880 -5.940 1.00 88.56 485 GLN A C 1
ATOM 3992 O O . GLN A 1 485 ? -0.211 -8.485 -6.761 1.00 88.56 485 GLN A O 1
ATOM 3997 N N . ALA A 1 486 ? -1.493 -6.726 -6.251 1.00 82.25 486 ALA A N 1
ATOM 3998 C CA . ALA A 1 486 ? -1.398 -6.139 -7.589 1.00 82.25 486 ALA A CA 1
ATOM 3999 C C . ALA A 1 486 ? 0.009 -5.588 -7.901 1.00 82.25 486 ALA A C 1
ATOM 4001 O O . ALA A 1 486 ? 0.466 -5.671 -9.043 1.00 82.25 486 ALA A O 1
ATOM 4002 N N . GLU A 1 487 ? 0.720 -5.074 -6.890 1.00 83.00 487 GLU A N 1
ATOM 4003 C CA . GLU A 1 487 ? 2.137 -4.709 -7.024 1.00 83.00 487 GLU A CA 1
ATOM 4004 C C . GLU A 1 487 ? 3.025 -5.957 -7.172 1.00 83.00 487 GLU A C 1
ATOM 4006 O O . GLU A 1 487 ? 3.946 -5.953 -7.987 1.00 83.00 487 GLU A O 1
ATOM 4011 N N . TYR A 1 488 ? 2.725 -7.044 -6.448 1.00 89.06 488 TYR A N 1
ATOM 4012 C CA . TYR A 1 488 ? 3.419 -8.331 -6.583 1.00 89.06 488 TYR A CA 1
ATOM 4013 C C . TYR A 1 488 ? 3.246 -8.923 -7.990 1.00 89.06 488 TYR A C 1
ATOM 4015 O O . TYR A 1 488 ? 4.235 -9.285 -8.621 1.00 89.06 488 TYR A O 1
ATOM 4023 N N . GLU A 1 489 ? 2.023 -8.945 -8.527 1.00 85.00 489 GLU A N 1
ATOM 4024 C CA . GLU A 1 489 ? 1.737 -9.394 -9.899 1.00 85.00 489 GLU A CA 1
ATOM 4025 C C . GLU A 1 489 ? 2.502 -8.555 -10.945 1.00 85.00 489 GLU A C 1
ATOM 4027 O O . GLU A 1 489 ? 3.116 -9.112 -11.856 1.00 85.00 489 GLU A O 1
ATOM 4032 N N . ALA A 1 490 ? 2.555 -7.226 -10.791 1.00 81.19 490 ALA A N 1
ATOM 4033 C CA . ALA A 1 490 ? 3.330 -6.350 -11.680 1.00 81.19 490 ALA A CA 1
ATOM 4034 C C . ALA A 1 490 ? 4.859 -6.546 -11.555 1.00 81.19 490 ALA A C 1
ATOM 4036 O O . ALA A 1 490 ? 5.590 -6.447 -12.548 1.00 81.19 490 ALA A O 1
ATOM 4037 N N . CYS A 1 491 ? 5.344 -6.851 -10.348 1.00 86.81 491 CYS A N 1
ATOM 4038 C CA . CYS A 1 491 ? 6.737 -7.203 -10.090 1.00 86.81 491 CYS A CA 1
ATOM 4039 C C . CYS A 1 491 ? 7.100 -8.530 -10.778 1.00 86.81 491 CYS A C 1
ATOM 4041 O O . CYS A 1 491 ? 8.067 -8.577 -11.538 1.00 86.81 491 CYS A O 1
ATOM 4043 N N . MET A 1 492 ? 6.274 -9.571 -10.613 1.00 87.81 492 MET A N 1
ATOM 4044 C CA . MET A 1 492 ? 6.487 -10.891 -11.218 1.00 87.81 492 MET A CA 1
ATOM 4045 C C . MET A 1 492 ? 6.484 -10.853 -12.751 1.00 87.81 492 MET A C 1
ATOM 4047 O O . MET A 1 492 ? 7.379 -11.427 -13.360 1.00 87.81 492 MET A O 1
ATOM 4051 N N . ILE A 1 493 ? 5.587 -10.092 -13.392 1.00 84.25 493 ILE A N 1
ATOM 4052 C CA . ILE A 1 493 ? 5.616 -9.889 -14.858 1.00 84.25 493 ILE A CA 1
ATOM 4053 C C . ILE A 1 493 ? 6.961 -9.286 -15.318 1.00 84.25 493 ILE A C 1
ATOM 4055 O O . ILE A 1 493 ? 7.475 -9.620 -16.387 1.00 84.25 493 ILE A O 1
ATOM 4059 N N . SER A 1 494 ? 7.557 -8.410 -14.501 1.00 84.25 494 SER A N 1
ATOM 4060 C CA . SER A 1 494 ? 8.865 -7.801 -14.783 1.00 84.25 494 SER A CA 1
ATOM 4061 C C . SER A 1 494 ? 10.032 -8.773 -14.549 1.00 84.25 494 SER A C 1
ATOM 4063 O O . SER A 1 494 ? 11.029 -8.705 -15.269 1.00 84.25 494 SER A O 1
ATOM 4065 N N . VAL A 1 495 ? 9.901 -9.683 -13.576 1.00 89.31 495 VAL A N 1
ATOM 4066 C CA . VAL A 1 495 ? 10.826 -10.805 -13.337 1.00 89.31 495 VAL A CA 1
ATOM 4067 C C . VAL A 1 495 ? 10.794 -11.769 -14.524 1.00 89.31 495 VAL A C 1
ATOM 4069 O O . VAL A 1 495 ? 11.812 -11.923 -15.195 1.00 89.31 495 VAL A O 1
ATOM 4072 N N . GLU A 1 496 ? 9.624 -12.326 -14.856 1.00 88.81 496 GLU A N 1
ATOM 4073 C CA . GLU A 1 496 ? 9.427 -13.310 -15.933 1.00 88.81 496 GLU A CA 1
ATOM 4074 C C . GLU A 1 496 ? 10.000 -12.832 -17.278 1.00 88.81 496 GLU A C 1
ATOM 4076 O O . GLU A 1 496 ? 10.639 -13.599 -18.003 1.00 88.81 496 GLU A O 1
ATOM 4081 N N . ALA A 1 497 ? 9.833 -11.546 -17.606 1.00 85.38 497 ALA A N 1
ATOM 4082 C CA . ALA A 1 497 ? 10.373 -10.954 -18.828 1.00 85.38 497 ALA A CA 1
ATOM 4083 C C . ALA A 1 497 ? 11.917 -10.956 -18.876 1.00 85.38 497 ALA A C 1
ATOM 4085 O O . ALA A 1 497 ? 12.502 -11.215 -19.932 1.00 85.38 497 ALA A O 1
ATOM 4086 N N . LEU A 1 498 ? 12.589 -10.687 -17.751 1.00 88.00 498 LEU A N 1
ATOM 4087 C CA . LEU A 1 498 ? 14.054 -10.676 -17.653 1.00 88.00 498 LEU A CA 1
ATOM 4088 C C . LEU A 1 498 ? 14.634 -12.091 -17.513 1.00 88.00 498 LEU A C 1
ATOM 4090 O O . LEU A 1 498 ? 15.646 -12.401 -18.146 1.00 88.00 498 LEU A O 1
ATOM 4094 N N . GLU A 1 499 ? 13.971 -12.966 -16.757 1.00 90.88 499 GLU A N 1
ATOM 4095 C CA . GLU A 1 499 ? 14.298 -14.392 -16.661 1.00 90.88 499 GLU A CA 1
ATOM 4096 C C . GLU A 1 499 ? 14.228 -15.062 -18.040 1.00 90.88 499 GLU A C 1
ATOM 4098 O O . GLU A 1 499 ? 15.188 -15.707 -18.471 1.00 90.88 499 GLU A O 1
ATOM 4103 N N . SER A 1 500 ? 13.152 -14.812 -18.797 1.00 91.12 500 SER A N 1
ATOM 4104 C CA . SER A 1 500 ? 12.984 -15.299 -20.172 1.00 91.12 500 SER A CA 1
ATOM 4105 C C . SER A 1 500 ? 14.036 -14.730 -21.136 1.00 91.12 500 SER A C 1
ATOM 4107 O O . SER A 1 500 ? 14.567 -15.465 -21.972 1.00 91.12 500 SER A O 1
ATOM 4109 N N . LYS A 1 501 ? 14.405 -13.445 -20.997 1.00 91.12 501 LYS A N 1
ATOM 4110 C CA . LYS A 1 501 ? 15.440 -12.794 -21.823 1.00 91.12 501 LYS A CA 1
ATOM 4111 C C . LYS A 1 501 ? 16.841 -13.380 -21.606 1.00 91.12 501 LYS A C 1
ATOM 4113 O O . LYS A 1 501 ? 17.633 -13.405 -22.551 1.00 91.12 501 LYS A O 1
ATOM 4118 N N . TYR A 1 502 ? 17.167 -13.833 -20.391 1.00 90.94 502 TYR A N 1
ATOM 4119 C CA . TYR A 1 502 ? 18.533 -14.243 -20.034 1.00 90.94 502 TYR A CA 1
ATOM 4120 C C . TYR A 1 502 ? 18.730 -15.727 -19.699 1.00 90.94 502 TYR A C 1
ATOM 4122 O O . TYR A 1 502 ? 19.886 -16.156 -19.650 1.00 90.94 502 TYR A O 1
ATOM 4130 N N . GLY A 1 503 ? 17.661 -16.507 -19.520 1.00 88.50 503 GLY A N 1
ATOM 4131 C CA . GLY A 1 503 ? 17.734 -17.925 -19.157 1.00 88.50 503 GLY A CA 1
ATOM 4132 C C . GLY A 1 503 ? 18.233 -18.146 -17.727 1.00 88.50 503 GLY A C 1
ATOM 4133 O O . GLY A 1 503 ? 19.100 -18.990 -17.505 1.00 88.50 503 GLY A O 1
ATOM 4134 N N . VAL A 1 504 ? 17.734 -17.346 -16.782 1.00 89.31 504 VAL A N 1
ATOM 4135 C CA . VAL A 1 504 ? 18.101 -17.364 -15.355 1.00 89.31 504 VAL A CA 1
ATOM 4136 C C . VAL A 1 504 ? 16.817 -17.431 -14.527 1.00 89.31 504 VAL A C 1
ATOM 4138 O O . VAL A 1 504 ? 15.821 -16.855 -14.945 1.00 89.31 504 VAL A O 1
ATOM 4141 N N . THR A 1 505 ? 16.848 -18.105 -13.379 1.00 85.94 505 THR A N 1
ATOM 4142 C CA . THR A 1 505 ? 15.755 -18.194 -12.390 1.00 85.94 505 THR A CA 1
ATOM 4143 C C . THR A 1 505 ? 16.244 -17.712 -11.022 1.00 85.94 505 THR A C 1
ATOM 4145 O O . THR A 1 505 ? 17.459 -17.670 -10.797 1.00 85.94 505 THR A O 1
ATOM 4148 N N . ASP A 1 506 ? 15.330 -17.360 -10.112 1.00 80.81 506 ASP A N 1
ATOM 4149 C CA . ASP A 1 506 ? 15.673 -16.933 -8.746 1.00 80.81 506 ASP A CA 1
ATOM 4150 C C . ASP A 1 506 ? 16.505 -18.007 -7.997 1.00 80.81 506 ASP A C 1
ATOM 4152 O O . ASP A 1 506 ? 16.014 -19.117 -7.774 1.00 80.81 506 ASP A O 1
ATOM 4156 N N . PRO A 1 507 ? 17.750 -17.710 -7.563 1.00 74.81 507 PRO A N 1
ATOM 4157 C CA . PRO A 1 507 ? 18.575 -18.639 -6.786 1.00 74.81 507 PRO A CA 1
ATOM 4158 C C . PRO A 1 507 ? 18.005 -19.023 -5.413 1.00 74.81 507 PRO A C 1
ATOM 4160 O O . PRO A 1 507 ? 18.539 -19.929 -4.780 1.00 74.81 507 PRO A O 1
ATOM 4163 N N . ASN A 1 508 ? 16.983 -18.311 -4.931 1.00 70.12 508 ASN A N 1
ATOM 4164 C CA . ASN A 1 508 ? 16.386 -18.487 -3.606 1.00 70.12 508 ASN A CA 1
ATOM 4165 C C . ASN A 1 508 ? 15.025 -19.212 -3.666 1.00 70.12 508 ASN A C 1
ATOM 4167 O O . ASN A 1 508 ? 14.378 -19.368 -2.634 1.00 70.12 508 ASN A O 1
ATOM 4171 N N . GLN A 1 509 ? 14.582 -19.647 -4.854 1.00 67.00 509 GLN A N 1
ATOM 4172 C CA . GLN A 1 509 ? 13.265 -20.267 -5.065 1.00 67.00 509 GLN A CA 1
ATOM 4173 C C . GLN A 1 509 ? 13.102 -21.617 -4.340 1.00 67.00 509 GLN A C 1
ATOM 4175 O O . GLN A 1 509 ? 11.994 -21.986 -3.965 1.00 67.00 509 GLN A O 1
ATOM 4180 N N . ASP A 1 510 ? 14.213 -22.314 -4.083 1.00 52.41 510 ASP A N 1
ATOM 4181 C CA . ASP A 1 510 ? 14.264 -23.554 -3.294 1.00 52.41 510 ASP A CA 1
ATOM 4182 C C . ASP A 1 510 ? 14.411 -23.296 -1.769 1.00 52.41 510 ASP A C 1
ATOM 4184 O O . ASP A 1 510 ? 14.630 -24.232 -1.006 1.00 52.41 510 ASP A O 1
ATOM 4188 N N . GLN A 1 511 ? 14.322 -22.035 -1.313 1.00 57.28 511 GLN A N 1
ATOM 4189 C CA . GLN A 1 511 ? 14.372 -21.612 0.103 1.00 57.28 511 GLN A CA 1
ATOM 4190 C C . GLN A 1 511 ? 13.071 -20.898 0.539 1.00 57.28 511 GLN A C 1
ATOM 4192 O O . GLN A 1 511 ? 13.096 -19.983 1.365 1.00 57.28 511 GLN A O 1
ATOM 4197 N N . GLU A 1 512 ? 11.932 -21.226 -0.080 1.00 53.34 512 GLU A N 1
ATOM 4198 C CA . GLU A 1 512 ? 10.660 -20.504 0.128 1.00 53.34 512 GLU A CA 1
ATOM 4199 C C . GLU A 1 512 ? 9.765 -21.054 1.257 1.00 53.34 512 GLU A C 1
ATOM 4201 O O . GLU A 1 512 ? 8.822 -20.355 1.669 1.00 53.34 512 GLU A O 1
ATOM 4206 N N . ASP A 1 513 ? 10.079 -22.257 1.749 1.00 52.09 513 ASP A N 1
ATOM 4207 C CA . ASP A 1 513 ? 9.377 -22.946 2.841 1.00 52.09 513 ASP A CA 1
ATOM 4208 C C . ASP A 1 513 ? 10.070 -22.724 4.204 1.00 52.09 513 ASP A C 1
ATOM 4210 O O . ASP A 1 513 ? 9.391 -22.382 5.169 1.00 52.09 513 ASP A O 1
ATOM 4214 N N . ASP A 1 514 ? 11.408 -22.793 4.261 1.00 48.19 514 ASP A N 1
ATOM 4215 C CA . ASP A 1 514 ? 12.225 -22.609 5.479 1.00 48.19 514 ASP A CA 1
ATOM 4216 C C . ASP A 1 514 ? 12.537 -21.116 5.750 1.00 48.19 514 ASP A C 1
ATOM 4218 O O . ASP A 1 514 ? 13.689 -20.673 5.770 1.00 48.19 514 ASP A O 1
ATOM 4222 N N . ILE A 1 515 ? 11.488 -20.303 5.896 1.00 52.38 515 ILE A N 1
ATOM 4223 C CA . ILE A 1 515 ? 11.578 -19.017 6.602 1.00 52.38 515 ILE A CA 1
ATOM 4224 C C . ILE A 1 515 ? 10.696 -19.165 7.830 1.00 52.38 515 ILE A C 1
ATOM 4226 O O . ILE A 1 515 ? 9.494 -18.893 7.761 1.00 52.38 515 ILE A O 1
ATOM 4230 N N . ASP A 1 516 ? 11.309 -19.638 8.910 1.00 48.75 516 ASP A N 1
ATOM 4231 C CA . ASP A 1 516 ? 10.689 -19.701 10.225 1.00 48.75 516 ASP A CA 1
ATOM 4232 C C . ASP A 1 516 ? 10.161 -18.317 10.635 1.00 48.75 516 ASP A C 1
ATOM 4234 O O . ASP A 1 516 ? 10.690 -17.272 10.239 1.00 48.75 516 ASP A O 1
ATOM 4238 N N . ASP A 1 517 ? 9.083 -18.307 11.417 1.00 51.16 517 ASP A N 1
ATOM 4239 C CA . ASP A 1 517 ? 8.438 -17.081 11.904 1.00 51.16 517 ASP A CA 1
ATOM 4240 C C . ASP A 1 517 ? 9.234 -16.421 13.066 1.00 51.16 517 ASP A C 1
ATOM 4242 O O . ASP A 1 517 ? 8.714 -15.541 13.741 1.00 51.16 517 ASP A O 1
ATOM 4246 N N . ASP A 1 518 ? 10.503 -16.798 13.270 1.00 45.69 518 ASP A N 1
ATOM 4247 C CA . ASP A 1 518 ? 11.391 -16.364 14.367 1.00 45.69 518 ASP A CA 1
ATOM 4248 C C . ASP A 1 518 ? 11.723 -14.852 14.346 1.00 45.69 518 ASP A C 1
ATOM 4250 O O . ASP A 1 518 ? 12.071 -14.269 15.369 1.00 45.69 518 ASP A O 1
ATOM 4254 N N . ASP A 1 519 ? 11.521 -14.175 13.207 1.00 48.19 519 ASP A N 1
ATOM 4255 C CA . ASP A 1 519 ? 11.513 -12.700 13.087 1.00 48.19 519 ASP A CA 1
ATOM 4256 C C . ASP A 1 519 ? 10.286 -12.045 13.799 1.00 48.19 519 ASP A C 1
ATOM 4258 O O . ASP A 1 519 ? 10.058 -10.840 13.651 1.00 48.19 519 ASP A O 1
ATOM 4262 N N . ASP A 1 520 ? 9.449 -12.812 14.517 1.00 50.53 520 ASP A N 1
ATOM 4263 C CA . ASP A 1 520 ? 8.357 -12.316 15.375 1.00 50.53 520 ASP A CA 1
ATOM 4264 C C . ASP A 1 520 ? 8.802 -12.089 16.860 1.00 50.53 520 ASP A C 1
ATOM 4266 O O . ASP A 1 520 ? 7.978 -11.634 17.651 1.00 50.53 520 ASP A O 1
ATOM 4270 N N . GLU A 1 521 ? 10.077 -12.310 17.256 1.00 45.25 521 GLU A N 1
ATOM 4271 C CA . GLU A 1 521 ? 10.592 -11.959 18.614 1.00 45.25 521 GLU A CA 1
ATOM 4272 C C . GLU A 1 521 ? 10.826 -10.444 18.844 1.00 45.25 521 GLU A C 1
ATOM 4274 O O . GLU A 1 521 ? 10.755 -9.979 19.980 1.00 45.25 521 GLU A O 1
ATOM 4279 N N . ASP A 1 522 ? 11.080 -9.656 17.790 1.00 43.28 522 ASP A N 1
ATOM 4280 C CA . ASP A 1 522 ? 11.417 -8.215 17.890 1.00 43.28 522 ASP A CA 1
ATOM 4281 C C . ASP A 1 522 ? 10.164 -7.300 17.999 1.00 43.28 522 ASP A C 1
ATOM 4283 O O . ASP A 1 522 ? 10.283 -6.090 18.206 1.00 43.28 522 ASP A O 1
ATOM 4287 N N . ASP A 1 523 ? 8.950 -7.862 17.888 1.00 42.91 523 ASP A N 1
ATOM 4288 C CA . ASP A 1 523 ? 7.666 -7.193 18.184 1.00 42.91 523 ASP A CA 1
ATOM 4289 C C . ASP A 1 523 ? 7.352 -7.309 19.706 1.00 42.91 523 ASP A C 1
ATOM 4291 O O . ASP A 1 523 ? 6.259 -7.724 20.110 1.00 42.91 523 ASP A O 1
ATOM 4295 N N . GLU A 1 524 ? 8.317 -6.931 20.566 1.00 39.47 524 GLU A N 1
ATOM 4296 C CA . GLU A 1 524 ? 8.108 -6.767 22.018 1.00 39.47 524 GLU A CA 1
ATOM 4297 C C . GLU A 1 524 ? 6.825 -5.955 22.278 1.00 39.47 524 GLU A C 1
ATOM 4299 O O . GLU A 1 524 ? 6.555 -4.940 21.623 1.00 39.47 524 GLU A O 1
ATOM 4304 N N . ILE A 1 525 ? 6.026 -6.371 23.268 1.00 40.41 525 ILE A N 1
ATOM 4305 C CA . ILE A 1 525 ? 4.767 -5.698 23.615 1.00 40.41 525 ILE A CA 1
ATOM 4306 C C . ILE A 1 525 ? 5.072 -4.404 24.385 1.00 40.41 525 ILE A C 1
ATOM 4308 O O . ILE A 1 525 ? 4.935 -4.319 25.604 1.00 40.41 525 ILE A O 1
ATOM 4312 N N . ILE A 1 526 ? 5.459 -3.362 23.647 1.00 37.44 526 ILE A N 1
ATOM 4313 C CA . ILE A 1 526 ? 5.611 -1.989 24.145 1.00 37.44 526 ILE A CA 1
ATOM 4314 C C . ILE A 1 526 ? 4.214 -1.346 24.304 1.00 37.44 526 ILE A C 1
ATOM 4316 O O . ILE A 1 526 ? 3.870 -0.382 23.618 1.00 37.44 526 ILE A O 1
ATOM 4320 N N . ASP A 1 527 ? 3.398 -1.882 25.219 1.00 35.09 527 ASP A N 1
ATOM 4321 C CA . ASP A 1 527 ? 2.305 -1.138 25.874 1.00 35.09 527 ASP A CA 1
ATOM 4322 C C . ASP A 1 527 ? 2.922 -0.370 27.073 1.00 35.09 527 ASP A C 1
ATOM 4324 O O . ASP A 1 527 ? 2.692 -0.669 28.245 1.00 35.09 527 ASP A O 1
ATOM 4328 N N . ASP A 1 528 ? 3.774 0.613 26.754 1.00 37.41 528 ASP A N 1
ATOM 4329 C CA . ASP A 1 528 ? 4.331 1.581 27.712 1.00 37.41 528 ASP A CA 1
ATOM 4330 C C . ASP A 1 528 ? 3.239 2.592 28.153 1.00 37.41 528 ASP A C 1
ATOM 4332 O O . ASP A 1 528 ? 2.280 2.842 27.418 1.00 37.41 528 ASP A O 1
ATOM 4336 N N . ASP A 1 529 ? 3.389 3.195 29.338 1.00 38.00 529 ASP A N 1
ATOM 4337 C CA . ASP A 1 529 ? 2.460 4.174 29.953 1.00 38.00 529 ASP A CA 1
ATOM 4338 C C . ASP A 1 529 ? 1.013 3.703 30.307 1.00 38.00 529 ASP A C 1
ATOM 4340 O O . ASP A 1 529 ? 0.020 4.282 29.851 1.00 38.00 529 ASP A O 1
ATOM 4344 N N . VAL A 1 530 ? 0.849 2.771 31.270 1.00 40.47 530 VAL A N 1
ATOM 4345 C CA . VAL A 1 530 ? -0.413 2.662 32.061 1.00 40.47 530 VAL A CA 1
ATOM 4346 C C . VAL A 1 530 ? -0.247 2.501 33.590 1.00 40.47 530 VAL A C 1
ATOM 4348 O O . VAL A 1 530 ? -1.051 1.824 34.225 1.00 40.47 530 VAL A O 1
ATOM 4351 N N . ASP A 1 531 ? 0.692 3.206 34.239 1.00 35.78 531 ASP A N 1
ATOM 4352 C CA . ASP A 1 531 ? 0.387 3.726 35.592 1.00 35.78 531 ASP A CA 1
ATOM 4353 C C . ASP A 1 531 ? 1.132 5.028 35.945 1.00 35.78 531 ASP A C 1
ATOM 4355 O O . ASP A 1 531 ? 2.304 5.042 36.321 1.00 35.78 531 ASP A O 1
ATOM 4359 N N . ALA A 1 532 ? 0.423 6.157 35.829 1.00 35.72 532 ALA A N 1
ATOM 4360 C CA . ALA A 1 532 ? 0.971 7.496 36.056 1.00 35.72 532 ALA A CA 1
ATOM 4361 C C . ALA A 1 532 ? 0.047 8.424 36.874 1.00 35.72 532 ALA A C 1
ATOM 4363 O O . ALA A 1 532 ? 0.160 9.649 36.778 1.00 35.72 532 ALA A O 1
ATOM 4364 N N . VAL A 1 533 ? -0.857 7.883 37.712 1.00 35.69 533 VAL A N 1
ATOM 4365 C CA . VAL A 1 533 ? -1.654 8.698 38.664 1.00 35.69 533 VAL A CA 1
ATOM 4366 C C . VAL A 1 533 ? -1.678 8.115 40.086 1.00 35.69 533 VAL A C 1
ATOM 4368 O O . VAL A 1 533 ? -2.732 7.923 40.694 1.00 35.69 533 VAL A O 1
ATOM 4371 N N . ARG A 1 534 ? -0.493 7.949 40.688 1.00 35.31 534 ARG A N 1
ATOM 4372 C CA . ARG A 1 534 ? -0.329 7.942 42.157 1.00 35.31 534 ARG A CA 1
ATOM 4373 C C . ARG A 1 534 ? 0.889 8.759 42.601 1.00 35.31 534 ARG A C 1
ATOM 4375 O O . ARG A 1 534 ? 1.931 8.247 42.992 1.00 35.31 534 ARG A O 1
ATOM 4382 N N . GLU A 1 535 ? 0.737 10.080 42.542 1.00 32.91 535 GLU A N 1
ATOM 4383 C CA . GLU A 1 535 ? 1.759 11.034 42.983 1.00 32.91 535 GLU A CA 1
ATOM 4384 C C . GLU A 1 535 ? 1.924 11.044 44.516 1.00 32.91 535 GLU A C 1
ATOM 4386 O O . GLU A 1 535 ? 1.054 11.544 45.228 1.00 32.91 535 GLU A O 1
ATOM 4391 N N . SER A 1 536 ? 3.100 10.638 45.019 1.00 29.81 536 SER A N 1
ATOM 4392 C CA . SER A 1 536 ? 3.783 11.403 46.081 1.00 29.81 536 SER A CA 1
ATOM 4393 C C . SER A 1 536 ? 5.301 11.129 46.183 1.00 29.81 536 SER A C 1
ATOM 4395 O O . SER A 1 536 ? 5.696 10.087 46.690 1.00 29.81 536 SER A O 1
ATOM 4397 N N . VAL A 1 537 ? 6.130 12.138 45.852 1.00 29.47 537 VAL A N 1
ATOM 4398 C CA . VAL A 1 537 ? 7.543 12.340 46.294 1.00 29.47 537 VAL A CA 1
ATOM 4399 C C . VAL A 1 537 ? 8.612 11.318 45.820 1.00 29.47 537 VAL A C 1
ATOM 4401 O O . VAL A 1 537 ? 8.608 10.177 46.256 1.00 29.47 537 VAL A O 1
ATOM 4404 N N . GLY A 1 538 ? 9.628 11.752 45.038 1.00 26.48 538 GLY A N 1
ATOM 4405 C CA . GLY A 1 538 ? 10.729 10.855 44.590 1.00 26.48 538 GLY A CA 1
ATOM 4406 C C . GLY A 1 538 ? 12.102 11.460 44.202 1.00 26.48 538 GLY A C 1
ATOM 4407 O O . GLY A 1 538 ? 13.092 11.101 44.822 1.00 26.48 538 GLY A O 1
ATOM 4408 N N . ILE A 1 539 ? 12.174 12.410 43.250 1.00 28.81 539 ILE A N 1
ATOM 4409 C CA . ILE A 1 539 ? 13.405 13.108 42.757 1.00 28.81 539 ILE A CA 1
ATOM 4410 C C . ILE A 1 539 ? 14.346 12.325 41.785 1.00 28.81 539 ILE A C 1
ATOM 4412 O O . ILE A 1 539 ? 15.157 11.509 42.193 1.00 28.81 539 ILE A O 1
ATOM 4416 N N . ALA A 1 540 ? 14.346 12.782 40.518 1.00 28.75 540 ALA A N 1
ATOM 4417 C CA . ALA A 1 540 ? 15.459 12.887 39.540 1.00 28.75 540 ALA A CA 1
ATOM 4418 C C . ALA A 1 540 ? 16.144 11.655 38.873 1.00 28.75 540 ALA A C 1
ATOM 4420 O O . ALA A 1 540 ? 17.110 11.100 39.378 1.00 28.75 540 ALA A O 1
ATOM 4421 N N . HIS A 1 541 ? 15.761 11.429 37.605 1.00 28.20 541 HIS A N 1
ATOM 4422 C CA . HIS A 1 541 ? 16.602 11.294 36.388 1.00 28.20 541 HIS A CA 1
ATOM 4423 C C . HIS A 1 541 ? 18.095 10.871 36.461 1.00 28.20 541 HIS A C 1
ATOM 4425 O O . HIS A 1 541 ? 18.921 11.612 36.992 1.00 28.20 541 HIS A O 1
ATOM 4431 N N . ILE A 1 542 ? 18.416 9.825 35.672 1.00 28.05 542 ILE A N 1
ATOM 4432 C CA . ILE A 1 542 ? 19.590 9.524 34.791 1.00 28.05 542 ILE A CA 1
ATOM 4433 C C . ILE A 1 542 ? 19.789 7.987 34.844 1.00 28.05 542 ILE A C 1
ATOM 4435 O O . ILE A 1 542 ? 19.831 7.445 35.937 1.00 28.05 542 ILE A O 1
ATOM 4439 N N . GLY A 1 543 ? 19.916 7.193 33.772 1.00 28.97 543 GLY A N 1
ATOM 4440 C CA . GLY A 1 543 ? 19.975 7.462 32.329 1.00 28.97 543 GLY A CA 1
ATOM 4441 C C . GLY A 1 543 ? 21.245 6.872 31.683 1.00 28.97 543 GLY A C 1
ATOM 4442 O O . GLY A 1 543 ? 22.337 7.271 32.077 1.00 28.97 543 GLY A O 1
ATOM 4443 N N . THR A 1 544 ? 21.091 6.036 30.637 1.00 26.62 544 THR A N 1
ATOM 4444 C CA . THR A 1 544 ? 22.107 5.471 29.688 1.00 26.62 544 THR A CA 1
ATOM 4445 C C . THR A 1 544 ? 22.323 3.940 29.745 1.00 26.62 544 THR A C 1
ATOM 4447 O O . THR A 1 544 ? 22.779 3.388 30.736 1.00 26.62 544 THR A O 1
ATOM 4450 N N . SER A 1 545 ? 22.050 3.312 28.596 1.00 26.77 545 SER A N 1
ATOM 4451 C CA . SER A 1 545 ? 22.242 1.925 28.113 1.00 26.77 545 SER A CA 1
ATOM 4452 C C . SER A 1 545 ? 23.630 1.264 28.259 1.00 26.77 545 SER A C 1
ATOM 4454 O O . SER A 1 545 ? 24.623 1.987 28.186 1.00 26.77 545 SER A O 1
ATOM 4456 N N . TYR A 1 546 ? 23.707 -0.087 28.220 1.00 26.17 546 TYR A N 1
ATOM 4457 C CA . TYR A 1 546 ? 24.306 -0.883 27.102 1.00 26.17 546 TYR A CA 1
ATOM 4458 C C . TYR A 1 546 ? 24.399 -2.414 27.361 1.00 26.17 546 TYR A C 1
ATOM 4460 O O . TYR A 1 546 ? 24.861 -2.815 28.421 1.00 26.17 546 TYR A O 1
ATOM 4468 N N . GLY A 1 547 ? 24.146 -3.229 26.318 1.00 28.11 547 GLY A N 1
ATOM 4469 C CA . GLY A 1 547 ? 24.611 -4.630 26.148 1.00 28.11 547 GLY A CA 1
ATOM 4470 C C . GLY A 1 547 ? 23.741 -5.734 26.798 1.00 28.11 547 GLY A C 1
ATOM 4471 O O . GLY A 1 547 ? 23.350 -5.548 27.940 1.00 28.11 547 GLY A O 1
ATOM 4472 N N . SER A 1 548 ? 23.337 -6.870 26.194 1.00 27.58 548 SER A N 1
ATOM 4473 C CA . SER A 1 548 ? 23.712 -7.677 24.995 1.00 27.58 548 SER A CA 1
ATOM 4474 C C . SER A 1 548 ? 24.518 -8.964 25.290 1.00 27.58 548 SER A C 1
ATOM 4476 O O . SER A 1 548 ? 25.523 -8.901 25.995 1.00 27.58 548 SER A O 1
ATOM 4478 N N . ALA A 1 549 ? 24.105 -10.059 24.620 1.00 29.64 549 ALA A N 1
ATOM 4479 C CA . ALA A 1 549 ? 24.819 -11.310 24.280 1.00 29.64 549 ALA A CA 1
ATOM 4480 C C . ALA A 1 549 ? 24.536 -12.622 25.072 1.00 29.64 549 ALA A C 1
ATOM 4482 O O . ALA A 1 549 ? 25.151 -12.892 26.098 1.00 29.64 549 ALA A O 1
ATOM 4483 N N . GLU A 1 550 ? 23.724 -13.475 24.424 1.00 29.12 550 GLU A N 1
ATOM 4484 C CA . GLU A 1 550 ? 24.006 -14.881 24.034 1.00 29.12 550 GLU A CA 1
ATOM 4485 C C . GLU A 1 550 ? 23.929 -16.079 25.023 1.00 29.12 550 GLU A C 1
ATOM 4487 O O . GLU A 1 550 ? 24.547 -16.104 26.084 1.00 29.12 550 GLU A O 1
ATOM 4492 N N . ALA A 1 551 ? 23.315 -17.151 24.477 1.00 31.45 551 ALA A N 1
ATOM 4493 C CA . ALA A 1 551 ? 23.326 -18.589 24.820 1.00 31.45 551 ALA A CA 1
ATOM 4494 C C . ALA A 1 551 ? 22.218 -19.141 25.760 1.00 31.45 551 ALA A C 1
ATOM 4496 O O . ALA A 1 551 ? 22.028 -18.635 26.858 1.00 31.45 551 ALA A O 1
ATOM 4497 N N . GLY A 1 552 ? 21.504 -20.235 25.434 1.00 31.58 552 GLY A N 1
ATOM 4498 C CA . GLY A 1 552 ? 21.379 -20.963 24.151 1.00 31.58 552 GLY A CA 1
ATOM 4499 C C . GLY A 1 552 ? 21.381 -22.503 24.255 1.00 31.58 552 GLY A C 1
ATOM 4500 O O . GLY A 1 552 ? 22.267 -23.065 24.886 1.00 31.58 552 GLY A O 1
ATOM 4501 N N . ASP A 1 553 ? 20.444 -23.137 23.533 1.00 32.72 553 ASP A N 1
ATOM 4502 C CA . ASP A 1 553 ? 20.380 -24.562 23.126 1.00 32.72 553 ASP A CA 1
ATOM 4503 C C . ASP A 1 553 ? 20.277 -25.667 24.209 1.00 32.72 553 ASP A C 1
ATOM 4505 O O . ASP A 1 553 ? 21.260 -26.055 24.843 1.00 32.72 553 ASP A O 1
ATOM 4509 N N . SER A 1 554 ? 19.083 -26.263 24.351 1.00 32.41 554 SER A N 1
ATOM 4510 C CA . SER A 1 554 ? 18.782 -27.677 23.988 1.00 32.41 554 SER A CA 1
ATOM 4511 C C . SER A 1 554 ? 17.516 -28.198 24.699 1.00 32.41 554 SER A C 1
ATOM 4513 O O . SER A 1 554 ? 17.219 -27.791 25.820 1.00 32.41 554 SER A O 1
ATOM 4515 N N . GLY A 1 555 ? 16.734 -29.074 24.047 1.00 35.25 555 GLY A N 1
ATOM 4516 C CA . GLY A 1 555 ? 15.378 -29.442 24.498 1.00 35.25 555 GLY A CA 1
ATOM 4517 C C . GLY A 1 555 ? 14.995 -30.929 24.409 1.00 35.25 555 GLY A C 1
ATOM 4518 O O . GLY A 1 555 ? 15.839 -31.790 24.183 1.00 35.25 555 GLY A O 1
ATOM 4519 N N . GLU A 1 556 ? 13.689 -31.171 24.586 1.00 33.44 556 GLU A N 1
ATOM 4520 C CA . GLU A 1 556 ? 12.922 -32.428 24.440 1.00 33.44 556 GLU A CA 1
ATOM 4521 C C . GLU A 1 556 ? 13.335 -33.685 25.242 1.00 33.44 556 GLU A C 1
ATOM 4523 O O . GLU A 1 556 ? 14.279 -34.397 24.902 1.00 33.44 556 GLU A O 1
ATOM 4528 N N . ALA A 1 557 ? 12.467 -34.078 26.187 1.00 31.27 557 ALA A N 1
ATOM 4529 C CA . ALA A 1 557 ? 12.026 -35.471 26.357 1.00 31.27 557 ALA A CA 1
ATOM 4530 C C . ALA A 1 557 ? 10.719 -35.541 27.178 1.00 31.27 557 ALA A C 1
ATOM 4532 O O . ALA A 1 557 ? 10.735 -35.300 28.383 1.00 31.27 557 ALA A O 1
ATOM 4533 N N . ASP A 1 558 ? 9.603 -35.913 26.544 1.00 41.50 558 ASP A N 1
ATOM 4534 C CA . ASP A 1 558 ? 8.330 -36.215 27.222 1.00 41.50 558 ASP A CA 1
ATOM 4535 C C . ASP A 1 558 ? 8.291 -37.681 27.700 1.00 41.50 558 ASP A C 1
ATOM 4537 O O . ASP A 1 558 ? 8.435 -38.602 26.890 1.00 41.50 558 ASP A O 1
ATOM 4541 N N . VAL A 1 559 ? 8.104 -37.896 29.010 1.00 35.41 559 VAL A N 1
ATOM 4542 C CA . VAL A 1 559 ? 7.774 -39.196 29.625 1.00 35.41 559 VAL A CA 1
ATOM 4543 C C . VAL A 1 559 ? 6.957 -38.983 30.907 1.00 35.41 559 VAL A C 1
ATOM 4545 O O . VAL A 1 559 ? 7.466 -38.465 31.901 1.00 35.41 559 VAL A O 1
ATOM 4548 N N . GLU A 1 560 ? 5.727 -39.499 30.943 1.00 44.53 560 GLU A N 1
ATOM 4549 C CA . GLU A 1 560 ? 4.928 -39.616 32.171 1.00 44.53 560 GLU A CA 1
ATOM 4550 C C . GLU A 1 560 ? 5.647 -40.464 33.244 1.00 44.53 560 GLU A C 1
ATOM 4552 O O . GLU A 1 560 ? 5.860 -41.665 33.047 1.00 44.53 560 GLU A O 1
ATOM 4557 N N . THR A 1 561 ? 5.938 -39.933 34.439 1.00 36.09 561 THR A N 1
ATOM 4558 C CA . THR A 1 561 ? 5.979 -40.773 35.657 1.00 36.09 561 THR A CA 1
ATOM 4559 C C . THR A 1 561 ? 5.712 -39.987 36.944 1.00 36.09 561 THR A C 1
ATOM 4561 O O . THR A 1 561 ? 6.297 -38.939 37.200 1.00 36.09 561 THR A O 1
ATOM 4564 N N . ILE A 1 562 ? 4.865 -40.545 37.811 1.00 49.53 562 ILE A N 1
ATOM 4565 C CA . ILE A 1 562 ? 4.529 -39.998 39.133 1.00 49.53 562 ILE A CA 1
ATOM 4566 C C . ILE A 1 562 ? 5.751 -40.104 40.071 1.00 49.53 562 ILE A C 1
ATOM 4568 O O . ILE A 1 562 ? 6.042 -41.179 40.597 1.00 49.53 562 ILE A O 1
ATOM 4572 N N . GLY A 1 563 ? 6.462 -38.990 40.283 1.00 46.12 563 GLY A N 1
ATOM 4573 C CA . GLY A 1 563 ? 7.626 -38.907 41.189 1.00 46.12 563 GLY A CA 1
ATOM 4574 C C . GLY A 1 563 ? 8.115 -37.486 41.529 1.00 46.12 563 GLY A C 1
ATOM 4575 O O . GLY A 1 563 ? 9.179 -37.321 42.133 1.00 46.12 563 GLY A O 1
ATOM 4576 N N . ASP A 1 564 ? 7.352 -36.462 41.142 1.00 57.44 564 ASP A N 1
ATOM 4577 C CA . ASP A 1 564 ? 7.824 -35.077 40.998 1.00 57.44 564 ASP A CA 1
ATOM 4578 C C . ASP A 1 564 ? 8.245 -34.390 42.313 1.00 57.44 564 ASP A C 1
ATOM 4580 O O . ASP A 1 564 ? 9.239 -33.667 42.353 1.00 57.44 564 ASP A O 1
ATOM 4584 N N . GLY A 1 565 ? 7.579 -34.692 43.436 1.00 60.44 565 GLY A N 1
ATOM 4585 C CA . GLY A 1 565 ? 7.860 -34.051 44.730 1.00 60.44 565 GLY A CA 1
ATOM 4586 C C . GLY A 1 565 ? 9.320 -34.152 45.201 1.00 60.44 565 GLY A C 1
ATOM 4587 O O . GLY A 1 565 ? 9.779 -33.294 45.952 1.00 60.44 565 GLY A O 1
ATOM 4588 N N . THR A 1 566 ? 10.073 -35.159 44.746 1.00 68.69 566 THR A N 1
ATOM 4589 C CA . THR A 1 566 ? 11.520 -35.274 44.999 1.00 68.69 566 THR A CA 1
ATOM 4590 C C . THR A 1 566 ? 12.380 -34.459 44.034 1.00 68.69 566 THR A C 1
ATOM 4592 O O . THR A 1 566 ? 13.328 -33.820 44.487 1.00 68.69 566 THR A O 1
ATOM 4595 N N . MET A 1 567 ? 12.054 -34.436 42.737 1.00 73.94 567 MET A N 1
ATOM 4596 C CA . MET A 1 567 ? 12.825 -33.677 41.743 1.00 73.94 567 MET A CA 1
ATOM 4597 C C . MET A 1 567 ? 12.625 -32.173 41.934 1.00 73.94 567 MET A C 1
ATOM 4599 O O . MET A 1 567 ? 13.608 -31.445 42.037 1.00 73.94 567 MET A O 1
ATOM 4603 N N . ALA A 1 568 ? 11.387 -31.718 42.147 1.00 77.12 568 ALA A N 1
ATOM 4604 C CA . ALA A 1 568 ? 11.086 -30.325 42.476 1.00 77.12 568 ALA A CA 1
ATOM 4605 C C . ALA A 1 568 ? 11.841 -29.812 43.724 1.00 77.12 568 ALA A C 1
ATOM 4607 O O . ALA A 1 568 ? 12.184 -28.631 43.798 1.00 77.12 568 ALA A O 1
ATOM 4608 N N . LEU A 1 569 ? 12.143 -30.675 44.706 1.00 83.88 569 LEU A N 1
ATOM 4609 C CA . LEU A 1 569 ? 12.947 -30.303 45.879 1.00 83.88 569 LEU A CA 1
ATOM 4610 C C . LEU A 1 569 ? 14.451 -30.190 45.580 1.00 83.88 569 LEU A C 1
ATOM 4612 O O . LEU A 1 569 ? 15.105 -29.327 46.169 1.00 83.88 569 LEU A O 1
ATOM 4616 N N . GLU A 1 570 ? 14.993 -31.019 44.686 1.00 85.31 570 GLU A N 1
ATOM 4617 C CA . GLU A 1 570 ? 16.395 -30.955 44.239 1.00 85.31 570 GLU A CA 1
ATOM 4618 C C . GLU A 1 570 ? 16.634 -29.747 43.312 1.00 85.31 570 GLU A C 1
ATOM 4620 O O . GLU A 1 570 ? 17.624 -29.024 43.459 1.00 85.31 570 GLU A O 1
ATOM 4625 N N . ASP A 1 571 ? 15.655 -29.430 42.464 1.00 84.25 571 ASP A N 1
ATOM 4626 C CA . ASP A 1 571 ? 15.611 -28.227 41.630 1.00 84.25 571 ASP A CA 1
ATOM 4627 C C . ASP A 1 571 ? 15.565 -26.939 42.467 1.00 84.25 571 ASP A C 1
ATOM 4629 O O . ASP A 1 571 ? 16.338 -26.003 42.241 1.00 84.25 571 ASP A O 1
ATOM 4633 N N . ILE A 1 572 ? 14.689 -26.890 43.479 1.00 87.25 572 ILE A N 1
ATOM 4634 C CA . ILE A 1 572 ? 14.603 -25.747 44.400 1.00 87.25 572 ILE A CA 1
ATOM 4635 C C . ILE A 1 572 ? 15.883 -25.628 45.238 1.00 87.25 572 ILE A C 1
ATOM 4637 O O . ILE A 1 572 ? 16.347 -24.512 45.463 1.00 87.25 572 ILE A O 1
ATOM 4641 N N . ALA A 1 573 ? 16.493 -26.737 45.670 1.00 88.12 573 ALA A N 1
ATOM 4642 C CA . ALA A 1 573 ? 17.773 -26.701 46.380 1.00 88.12 573 ALA A CA 1
ATOM 4643 C C . ALA A 1 573 ? 18.911 -26.151 45.498 1.00 88.12 573 ALA A C 1
ATOM 4645 O O . ALA A 1 573 ? 19.715 -25.345 45.968 1.00 88.12 573 ALA A O 1
ATOM 4646 N N . SER A 1 574 ? 18.937 -26.526 44.217 1.00 87.94 574 SER A N 1
ATOM 4647 C CA . SER A 1 574 ? 19.915 -26.034 43.240 1.00 87.94 574 SER A CA 1
ATOM 4648 C C . SER A 1 574 ? 19.751 -24.531 42.987 1.00 87.94 574 SER A C 1
ATOM 4650 O O . SER A 1 574 ? 20.705 -23.771 43.153 1.00 87.94 574 SER A O 1
ATOM 4652 N N . LYS A 1 575 ? 18.520 -24.081 42.706 1.00 89.25 575 LYS A N 1
ATOM 4653 C CA . LYS A 1 575 ? 18.176 -22.660 42.498 1.00 89.25 575 LYS A CA 1
ATOM 4654 C C . LYS A 1 575 ? 18.421 -21.807 43.752 1.00 89.25 575 LYS A C 1
ATOM 4656 O O . LYS A 1 575 ? 18.834 -20.656 43.640 1.00 89.25 575 LYS A O 1
ATOM 4661 N N . LEU A 1 576 ? 18.242 -22.364 44.954 1.00 90.81 576 LEU A N 1
ATOM 4662 C CA . LEU A 1 576 ? 18.626 -21.699 46.204 1.00 90.81 576 LEU A CA 1
ATOM 4663 C C . LEU A 1 576 ? 20.146 -21.527 46.323 1.00 90.81 576 LEU A C 1
ATOM 4665 O O . LEU A 1 576 ? 20.595 -20.428 46.632 1.00 90.81 576 LEU A O 1
ATOM 4669 N N . SER A 1 577 ? 20.941 -22.564 46.037 1.00 90.88 577 SER A N 1
ATOM 4670 C CA . SER A 1 577 ? 22.408 -22.468 46.094 1.00 90.88 577 SER A CA 1
ATOM 4671 C C . SER A 1 577 ? 22.984 -21.507 45.048 1.00 90.88 577 SER A C 1
ATOM 4673 O O . SER A 1 577 ? 24.013 -20.882 45.302 1.00 90.88 577 SER A O 1
ATOM 4675 N N . GLU A 1 578 ? 22.344 -21.385 43.885 1.00 92.38 578 GLU A N 1
ATOM 4676 C CA . GLU A 1 578 ? 22.708 -20.404 42.862 1.00 92.38 578 GLU A CA 1
ATOM 4677 C C . GLU A 1 578 ? 22.403 -18.970 43.320 1.00 92.38 578 GLU A C 1
ATOM 4679 O O . GLU A 1 578 ? 23.279 -18.108 43.251 1.00 92.38 578 GLU A O 1
ATOM 4684 N N . LEU A 1 579 ? 21.207 -18.715 43.863 1.00 92.81 579 LEU A N 1
ATOM 4685 C CA . LEU A 1 579 ? 20.851 -17.397 44.398 1.00 92.81 579 LEU A CA 1
ATOM 4686 C C . LEU A 1 579 ? 21.723 -16.999 45.599 1.00 92.81 579 LEU A C 1
ATOM 4688 O O . LEU A 1 579 ? 22.105 -15.835 45.698 1.00 92.81 579 LEU A O 1
ATOM 4692 N N . GLU A 1 580 ? 22.094 -17.937 46.477 1.00 91.62 580 GLU A N 1
ATOM 4693 C CA . GLU A 1 580 ? 23.019 -17.670 47.592 1.00 91.62 580 GLU A CA 1
ATOM 4694 C C . GLU A 1 580 ? 24.412 -17.250 47.072 1.00 91.62 580 GLU A C 1
ATOM 4696 O O . GLU A 1 580 ? 24.992 -16.289 47.582 1.00 91.62 580 GLU A O 1
ATOM 4701 N N . ALA A 1 581 ? 24.902 -17.858 45.983 1.00 91.69 581 ALA A N 1
ATOM 4702 C CA . ALA A 1 581 ? 26.137 -17.434 45.312 1.00 91.69 581 ALA A CA 1
ATOM 4703 C C . ALA A 1 581 ? 25.998 -16.091 44.559 1.00 91.69 581 ALA A C 1
ATOM 4705 O O . ALA A 1 581 ? 26.943 -15.298 44.521 1.00 91.69 581 ALA A O 1
ATOM 4706 N N . MET A 1 582 ? 24.826 -15.794 43.981 1.00 88.12 582 MET A N 1
ATOM 4707 C CA . MET A 1 582 ? 24.546 -14.483 43.379 1.00 88.12 582 MET A CA 1
ATOM 4708 C C . MET A 1 582 ? 24.479 -13.368 44.433 1.00 88.12 582 MET A C 1
ATOM 4710 O O . MET A 1 582 ? 24.945 -12.265 44.157 1.00 88.12 582 MET A O 1
ATOM 4714 N N . ILE A 1 583 ? 23.971 -13.645 45.640 1.00 88.81 583 ILE A N 1
ATOM 4715 C CA . ILE A 1 583 ? 24.009 -12.705 46.773 1.00 88.81 583 ILE A CA 1
ATOM 4716 C C . ILE A 1 583 ? 25.442 -12.456 47.221 1.00 88.81 583 ILE A C 1
ATOM 4718 O O . ILE A 1 583 ? 25.819 -11.294 47.350 1.00 88.81 583 ILE A O 1
ATOM 4722 N N . GLU A 1 584 ? 26.250 -13.503 47.425 1.00 91.62 584 GLU A N 1
ATOM 4723 C CA . GLU A 1 584 ? 27.654 -13.343 47.828 1.00 91.62 584 GLU A CA 1
ATOM 4724 C C . GLU A 1 584 ? 28.383 -12.422 46.835 1.00 91.62 584 GLU A C 1
ATOM 4726 O O . GLU A 1 584 ? 28.894 -11.370 47.227 1.00 91.62 584 GLU A O 1
ATOM 4731 N N . LYS A 1 585 ? 28.265 -12.709 45.532 1.00 88.94 585 LYS A N 1
ATOM 4732 C CA . LYS A 1 585 ? 28.806 -11.889 44.438 1.00 88.94 585 LYS A CA 1
ATOM 4733 C C . LYS A 1 585 ? 28.256 -10.452 44.404 1.00 88.94 585 LYS A C 1
ATOM 4735 O O . LYS A 1 585 ? 29.027 -9.515 44.212 1.00 88.94 585 LYS A O 1
ATOM 4740 N N . ALA A 1 586 ? 26.952 -10.249 44.610 1.00 86.00 586 ALA A N 1
ATOM 4741 C CA . ALA A 1 586 ? 26.359 -8.910 44.678 1.00 86.00 586 ALA A CA 1
ATOM 4742 C C . ALA A 1 586 ? 26.879 -8.121 45.895 1.00 86.00 586 ALA A C 1
ATOM 4744 O O . ALA A 1 586 ? 27.144 -6.926 45.790 1.00 86.00 586 ALA A O 1
ATOM 4745 N N . THR A 1 587 ? 27.096 -8.780 47.039 1.00 85.56 587 THR A N 1
ATOM 4746 C CA . THR A 1 587 ? 27.678 -8.134 48.227 1.00 85.56 587 THR A CA 1
ATOM 4747 C C . THR A 1 587 ? 29.177 -7.853 48.097 1.00 85.56 587 THR A C 1
ATOM 4749 O O . THR A 1 587 ? 29.623 -6.829 48.615 1.00 85.56 587 THR A O 1
ATOM 4752 N N . GLU A 1 588 ? 29.944 -8.676 47.368 1.00 88.75 588 GLU A N 1
ATOM 4753 C CA . GLU A 1 588 ? 31.338 -8.369 46.998 1.00 88.75 588 GLU A CA 1
ATOM 4754 C C . GLU A 1 588 ? 31.436 -7.156 46.054 1.00 88.75 588 GLU A C 1
ATOM 4756 O O . GLU A 1 588 ? 32.387 -6.380 46.152 1.00 88.75 588 GLU A O 1
ATOM 4761 N N . ASN A 1 589 ? 30.436 -6.954 45.189 1.00 82.12 589 ASN A N 1
ATOM 4762 C CA . ASN A 1 589 ? 30.326 -5.798 44.293 1.00 82.12 589 ASN A CA 1
ATOM 4763 C C . ASN A 1 589 ? 29.751 -4.521 44.957 1.00 82.12 589 ASN A C 1
ATOM 4765 O O . ASN A 1 589 ? 29.612 -3.503 44.282 1.00 82.12 589 ASN A O 1
ATOM 4769 N N . GLU A 1 590 ? 29.395 -4.555 46.248 1.00 86.38 590 GLU A N 1
ATOM 4770 C CA . GLU A 1 590 ? 28.656 -3.490 46.963 1.00 86.38 590 GLU A CA 1
ATOM 4771 C C . GLU A 1 590 ? 27.230 -3.202 46.405 1.00 86.38 590 GLU A C 1
ATOM 4773 O O . GLU A 1 590 ? 26.603 -2.193 46.736 1.00 86.38 590 GLU A O 1
ATOM 4778 N N . GLU A 1 591 ? 26.656 -4.118 45.616 1.00 82.31 591 GLU A N 1
ATOM 4779 C CA . GLU A 1 591 ? 25.321 -4.030 44.993 1.00 82.31 591 GLU A CA 1
ATOM 4780 C C . GLU A 1 591 ? 24.195 -4.443 45.971 1.00 82.31 591 GLU A C 1
ATOM 4782 O O . GLU A 1 591 ? 23.386 -5.340 45.713 1.00 82.31 591 GLU A O 1
ATOM 4787 N N . TYR A 1 592 ? 24.132 -3.790 47.135 1.00 83.75 592 TYR A N 1
ATOM 4788 C CA . TYR A 1 592 ? 23.270 -4.201 48.256 1.00 83.75 592 TYR A CA 1
ATOM 4789 C C . TYR A 1 592 ? 21.761 -4.243 47.941 1.00 83.75 592 TYR A C 1
ATOM 4791 O O . TYR A 1 592 ? 21.045 -5.057 48.523 1.00 83.75 592 TYR A O 1
ATOM 4799 N N . GLU A 1 593 ? 21.264 -3.417 47.014 1.00 82.69 593 GLU A N 1
ATOM 4800 C CA . GLU A 1 593 ? 19.859 -3.478 46.575 1.00 82.69 593 GLU A CA 1
ATOM 4801 C C . GLU A 1 593 ? 19.555 -4.719 45.725 1.00 82.69 593 GLU A C 1
ATOM 4803 O O . GLU A 1 593 ? 18.459 -5.272 45.824 1.00 82.69 593 GLU A O 1
ATOM 4808 N N . LEU A 1 594 ? 20.515 -5.193 44.923 1.00 81.31 594 LEU A N 1
ATOM 4809 C CA . LEU A 1 594 ? 20.372 -6.441 44.173 1.00 81.31 594 LEU A CA 1
ATOM 4810 C C . LEU A 1 594 ? 20.426 -7.637 45.128 1.00 81.31 594 LEU A C 1
ATOM 4812 O O . LEU A 1 594 ? 19.562 -8.509 45.061 1.00 81.31 594 LEU A O 1
ATOM 4816 N N . ALA A 1 595 ? 21.376 -7.630 46.070 1.00 83.69 595 ALA A N 1
ATOM 4817 C CA . ALA A 1 595 ? 21.473 -8.643 47.120 1.00 83.69 595 ALA A CA 1
ATOM 4818 C C . ALA A 1 595 ? 20.159 -8.779 47.918 1.00 83.69 595 ALA A C 1
ATOM 4820 O O . ALA A 1 595 ? 19.688 -9.893 48.130 1.00 83.69 595 ALA A O 1
ATOM 4821 N N . ALA A 1 596 ? 19.516 -7.663 48.285 1.00 84.50 596 ALA A N 1
ATOM 4822 C CA . ALA A 1 596 ? 18.232 -7.676 48.990 1.00 84.50 596 ALA A CA 1
ATOM 4823 C C . ALA A 1 596 ? 17.088 -8.306 48.164 1.00 84.50 596 ALA A C 1
ATOM 4825 O O . ALA A 1 596 ? 16.328 -9.116 48.692 1.00 84.50 596 ALA A O 1
ATOM 4826 N N . ARG A 1 597 ? 16.986 -7.995 46.861 1.00 82.44 597 ARG A N 1
ATOM 4827 C CA . ARG A 1 597 ? 15.974 -8.601 45.966 1.00 82.44 597 ARG A CA 1
ATOM 4828 C C . ARG A 1 597 ? 16.208 -10.099 45.745 1.00 82.44 597 ARG A C 1
ATOM 4830 O O . ARG A 1 597 ? 15.255 -10.854 45.563 1.00 82.44 597 ARG A O 1
ATOM 4837 N N . LEU A 1 598 ? 17.466 -10.540 45.742 1.00 88.50 598 LEU A N 1
ATOM 4838 C CA . LEU A 1 598 ? 17.819 -11.957 45.640 1.00 88.50 598 LEU A CA 1
ATOM 4839 C C . LEU A 1 598 ? 17.490 -12.716 46.942 1.00 88.50 598 LEU A C 1
ATOM 4841 O O . LEU A 1 598 ? 16.971 -13.829 46.870 1.00 88.50 598 LEU A O 1
ATOM 4845 N N . ASP A 1 599 ? 17.703 -12.107 48.114 1.00 88.56 599 ASP A N 1
ATOM 4846 C CA . ASP A 1 599 ? 17.359 -12.699 49.421 1.00 88.56 599 ASP A CA 1
ATOM 4847 C C . ASP A 1 599 ? 15.830 -12.840 49.605 1.00 88.56 599 ASP A C 1
ATOM 4849 O O . ASP A 1 599 ? 15.327 -13.838 50.126 1.00 88.56 599 ASP A O 1
ATOM 4853 N N . GLU A 1 600 ? 15.051 -11.900 49.060 1.00 87.75 600 GLU A N 1
ATOM 4854 C CA . GLU A 1 600 ? 13.590 -12.017 48.997 1.00 87.75 600 GLU A CA 1
ATOM 4855 C C . GLU A 1 600 ? 13.131 -13.195 48.113 1.00 87.75 600 GLU A C 1
ATOM 4857 O O . GLU A 1 600 ? 12.287 -13.995 48.537 1.00 87.75 600 GLU A O 1
ATOM 4862 N N . LYS A 1 601 ? 13.742 -13.380 46.929 1.00 86.69 601 LYS A N 1
ATOM 4863 C CA . LYS A 1 601 ? 13.506 -14.562 46.071 1.00 86.69 601 LYS A CA 1
ATOM 4864 C C . LYS A 1 601 ? 13.877 -15.870 46.778 1.00 86.69 601 LYS A C 1
ATOM 4866 O O . LYS A 1 601 ? 13.167 -16.869 46.641 1.00 86.69 601 LYS A O 1
ATOM 4871 N N . ILE A 1 602 ? 14.937 -15.860 47.586 1.00 90.38 602 ILE A N 1
ATOM 4872 C CA . ILE A 1 602 ? 15.324 -16.987 48.438 1.00 90.38 602 ILE A CA 1
ATOM 4873 C C . ILE A 1 602 ? 14.237 -17.326 49.462 1.00 90.38 602 ILE A C 1
ATOM 4875 O O . ILE A 1 602 ? 13.900 -18.502 49.601 1.00 90.38 602 ILE A O 1
ATOM 4879 N N . GLU A 1 603 ? 13.641 -16.353 50.158 1.00 88.50 603 GLU A N 1
ATOM 4880 C CA . GLU A 1 603 ? 12.563 -16.656 51.110 1.00 88.50 603 GLU A CA 1
ATOM 4881 C C . GLU A 1 603 ? 11.259 -17.099 50.429 1.00 88.50 603 GLU A C 1
ATOM 4883 O O . GLU A 1 603 ? 10.481 -17.838 51.038 1.00 88.50 603 GLU A O 1
ATOM 4888 N N . VAL A 1 604 ? 11.007 -16.715 49.172 1.00 85.25 604 VAL A N 1
ATOM 4889 C CA . VAL A 1 604 ? 9.911 -17.282 48.359 1.00 85.25 604 VAL A CA 1
ATOM 4890 C C . VAL A 1 604 ? 10.187 -18.754 48.028 1.00 85.25 604 VAL A C 1
ATOM 4892 O O . VAL A 1 604 ? 9.345 -19.615 48.294 1.00 85.25 604 VAL A O 1
ATOM 4895 N N . LEU A 1 605 ? 11.387 -19.091 47.547 1.00 87.75 605 LEU A N 1
ATOM 4896 C CA . LEU A 1 605 ? 11.763 -20.482 47.264 1.00 87.75 605 LEU A CA 1
ATOM 4897 C C . LEU A 1 605 ? 11.827 -21.346 48.534 1.00 87.75 605 LEU A C 1
ATOM 4899 O O . LEU A 1 605 ? 11.315 -22.465 48.533 1.00 87.75 605 LEU A O 1
ATOM 4903 N N . LYS A 1 606 ? 12.340 -20.821 49.655 1.00 89.31 606 LYS A N 1
ATOM 4904 C CA . LYS A 1 606 ? 12.313 -21.500 50.964 1.00 89.31 606 LYS A CA 1
ATOM 4905 C C . LYS A 1 606 ? 10.881 -21.676 51.491 1.00 89.31 606 LYS A C 1
ATOM 4907 O O . LYS A 1 606 ? 10.647 -22.620 52.246 1.00 89.31 606 LYS A O 1
ATOM 4912 N N . ARG A 1 607 ? 9.910 -20.835 51.103 1.00 85.62 607 ARG A N 1
ATOM 4913 C CA . ARG A 1 607 ? 8.469 -21.064 51.353 1.00 85.62 607 ARG A CA 1
ATOM 4914 C C . ARG A 1 607 ? 7.903 -22.178 50.462 1.00 85.62 607 ARG A C 1
ATOM 4916 O O . ARG A 1 607 ? 7.277 -23.091 50.999 1.00 85.62 607 ARG A O 1
ATOM 4923 N N . ARG A 1 608 ? 8.191 -22.184 49.152 1.00 85.75 608 ARG A N 1
ATOM 4924 C CA . ARG A 1 608 ? 7.786 -23.267 48.224 1.00 85.75 608 ARG A CA 1
ATOM 4925 C C . ARG A 1 608 ? 8.343 -24.629 48.665 1.00 85.75 608 ARG A C 1
ATOM 4927 O O . ARG A 1 608 ? 7.591 -25.596 48.749 1.00 85.75 608 ARG A O 1
ATOM 4934 N N . GLN A 1 609 ? 9.615 -24.681 49.068 1.00 88.56 609 GLN A N 1
ATOM 4935 C CA . GLN A 1 609 ? 10.265 -25.876 49.623 1.00 88.56 609 GLN A CA 1
ATOM 4936 C C . GLN A 1 609 ? 9.555 -26.390 50.889 1.00 88.56 609 GLN A C 1
ATOM 4938 O O . GLN A 1 609 ? 9.256 -27.578 50.997 1.00 88.56 609 GLN A O 1
ATOM 4943 N N . ARG A 1 610 ? 9.236 -25.489 51.835 1.00 84.19 610 ARG A N 1
ATOM 4944 C CA . ARG A 1 610 ? 8.470 -25.812 53.053 1.00 84.19 610 ARG A CA 1
ATOM 4945 C C . ARG A 1 610 ? 7.072 -26.358 52.729 1.00 84.19 610 ARG A C 1
ATOM 4947 O O . ARG A 1 610 ? 6.641 -27.293 53.396 1.00 84.19 610 ARG A O 1
ATOM 4954 N N . SER A 1 611 ? 6.401 -25.827 51.703 1.00 81.06 611 SER A N 1
ATOM 4955 C CA . SER A 1 611 ? 5.086 -26.309 51.253 1.00 81.06 611 SER A CA 1
ATOM 4956 C C . SER A 1 611 ? 5.147 -27.736 50.690 1.00 81.06 611 SER A C 1
ATOM 4958 O O . SER A 1 611 ? 4.411 -28.609 51.144 1.00 81.06 611 SER A O 1
ATOM 4960 N N . ILE A 1 612 ? 6.094 -28.022 49.788 1.00 81.81 612 ILE A N 1
ATOM 4961 C CA . ILE A 1 612 ? 6.261 -29.365 49.197 1.00 81.81 612 ILE A CA 1
ATOM 4962 C C . ILE A 1 612 ? 6.605 -30.408 50.279 1.00 81.81 612 ILE A C 1
ATOM 4964 O O . ILE A 1 612 ? 6.051 -31.506 50.281 1.00 81.81 612 ILE A O 1
ATOM 4968 N N . ILE A 1 613 ? 7.440 -30.051 51.263 1.00 81.25 613 ILE A N 1
ATOM 4969 C CA . ILE A 1 613 ? 7.742 -30.916 52.420 1.00 81.25 613 ILE A CA 1
ATOM 4970 C C . ILE A 1 613 ? 6.502 -31.133 53.310 1.00 81.25 613 ILE A C 1
ATOM 4972 O O . ILE A 1 613 ? 6.313 -32.231 53.842 1.00 81.25 613 ILE A O 1
ATOM 4976 N N . ALA A 1 614 ? 5.637 -30.127 53.473 1.00 76.00 614 ALA A N 1
ATOM 4977 C CA . ALA A 1 614 ? 4.386 -30.255 54.225 1.00 76.00 614 ALA A CA 1
ATOM 4978 C C . ALA A 1 614 ? 3.357 -31.160 53.519 1.00 76.00 614 ALA A C 1
ATOM 4980 O O . ALA A 1 614 ? 2.670 -31.929 54.189 1.00 76.00 614 ALA A O 1
ATOM 4981 N N . LEU A 1 615 ? 3.291 -31.132 52.184 1.00 75.38 615 LEU A N 1
ATOM 4982 C CA . LEU A 1 615 ? 2.470 -32.056 51.392 1.00 75.38 615 LEU A CA 1
ATOM 4983 C C . LEU A 1 615 ? 3.007 -33.494 51.495 1.00 75.38 615 LEU A C 1
ATOM 4985 O O . LEU A 1 615 ? 2.298 -34.382 51.965 1.00 75.38 615 LEU A O 1
ATOM 4989 N N . ALA A 1 616 ? 4.299 -33.703 51.223 1.00 71.88 616 ALA A N 1
ATOM 4990 C CA . ALA A 1 616 ? 4.934 -35.024 51.294 1.00 71.88 616 ALA A CA 1
ATOM 4991 C C . ALA A 1 616 ? 4.876 -35.677 52.696 1.00 71.88 616 ALA A C 1
ATOM 4993 O O . ALA A 1 616 ? 4.929 -36.900 52.820 1.00 71.88 616 ALA A O 1
ATOM 4994 N N . SER A 1 617 ? 4.758 -34.879 53.766 1.00 65.56 617 SER A N 1
ATOM 4995 C CA . SER A 1 617 ? 4.560 -35.381 55.138 1.00 65.56 617 SER A CA 1
ATOM 4996 C C . SER A 1 617 ? 3.088 -35.559 55.540 1.00 65.56 617 SER A C 1
ATOM 4998 O O . SER A 1 617 ? 2.817 -36.286 56.496 1.00 65.56 617 SER A O 1
ATOM 5000 N N . ARG A 1 618 ? 2.136 -34.973 54.800 1.00 58.88 618 ARG A N 1
ATOM 5001 C CA . ARG A 1 618 ? 0.694 -35.227 54.944 1.00 58.88 618 ARG A CA 1
ATOM 5002 C C . ARG A 1 618 ? 0.318 -36.578 54.336 1.00 58.88 618 ARG A C 1
ATOM 5004 O O . ARG A 1 618 ? -0.337 -37.374 55.009 1.00 58.88 618 ARG A O 1
ATOM 5011 N N . ASP A 1 619 ? 0.805 -36.883 53.138 1.00 52.16 619 ASP A N 1
ATOM 5012 C CA . ASP A 1 619 ? 0.486 -38.138 52.438 1.00 52.16 619 ASP A CA 1
ATOM 5013 C C . ASP A 1 619 ? 1.043 -39.374 53.165 1.00 52.16 619 ASP A C 1
ATOM 5015 O O . ASP A 1 619 ? 0.392 -40.416 53.238 1.00 52.16 619 ASP A O 1
ATOM 5019 N N . ALA A 1 620 ? 2.188 -39.223 53.839 1.00 50.47 620 ALA A N 1
ATOM 5020 C CA . ALA A 1 620 ? 2.772 -40.237 54.720 1.00 50.47 620 ALA A CA 1
ATOM 5021 C C . ALA A 1 620 ? 1.938 -40.561 55.984 1.00 50.47 620 ALA A C 1
ATOM 5023 O O . ALA A 1 620 ? 2.356 -41.397 56.786 1.00 50.47 620 ALA A O 1
ATOM 5024 N N . SER A 1 621 ? 0.789 -39.902 56.196 1.00 46.06 621 SER A N 1
ATOM 5025 C CA . SER A 1 621 ? -0.089 -40.100 57.362 1.00 46.06 621 SER A CA 1
ATOM 5026 C C . SER A 1 621 ? -1.490 -40.643 57.039 1.00 46.06 621 SER A C 1
ATOM 5028 O O . SER A 1 621 ? -2.267 -40.874 57.963 1.00 46.06 621 SER A O 1
ATOM 5030 N N . ALA A 1 622 ? -1.815 -40.864 55.759 1.00 40.53 622 ALA A N 1
ATOM 5031 C CA . ALA A 1 622 ? -3.170 -41.207 55.310 1.00 40.53 622 ALA A CA 1
ATOM 5032 C C . ALA A 1 622 ? -3.452 -42.719 55.146 1.00 40.53 622 ALA A C 1
ATOM 5034 O O . ALA A 1 622 ? -4.610 -43.109 55.011 1.00 40.53 622 ALA A O 1
ATOM 5035 N N . ASP A 1 623 ? -2.433 -43.584 55.189 1.00 37.22 623 ASP A N 1
ATOM 5036 C CA . ASP A 1 623 ? -2.598 -45.039 55.037 1.00 37.22 623 ASP A CA 1
ATOM 5037 C C . ASP A 1 623 ? -2.872 -45.744 56.378 1.00 37.22 623 ASP A C 1
ATOM 5039 O O . ASP A 1 623 ? -1.987 -46.357 56.980 1.00 37.22 623 ASP A O 1
ATOM 5043 N N . THR A 1 624 ? -4.099 -45.603 56.897 1.00 35.75 624 THR A N 1
ATOM 5044 C CA . THR A 1 624 ? -4.792 -46.634 57.705 1.00 35.75 624 THR A CA 1
ATOM 5045 C C . THR A 1 624 ? -6.216 -46.201 58.081 1.00 35.75 624 THR A C 1
ATOM 5047 O O . THR A 1 624 ? -6.382 -45.429 59.024 1.00 35.75 624 THR A O 1
ATOM 5050 N N . SER A 1 625 ? -7.253 -46.766 57.436 1.00 33.62 625 SER A N 1
ATOM 5051 C CA . SER A 1 625 ? -8.440 -47.360 58.110 1.00 33.62 625 SER A CA 1
ATOM 5052 C C . SER A 1 625 ? -9.567 -47.813 57.160 1.00 33.62 625 SER A C 1
ATOM 5054 O O . SER A 1 625 ? -10.241 -46.991 56.557 1.00 33.62 625 SER A O 1
ATOM 5056 N N . GLN A 1 626 ? -9.847 -49.121 57.222 1.00 31.53 626 GLN A N 1
ATOM 5057 C CA . GLN A 1 626 ? -11.160 -49.788 57.121 1.00 31.53 626 GLN A CA 1
ATOM 5058 C C . GLN A 1 626 ? -11.949 -49.831 55.792 1.00 31.53 626 GLN A C 1
ATOM 5060 O O . GLN A 1 626 ? -12.464 -48.844 55.282 1.00 31.53 626 GLN A O 1
ATOM 5065 N N . GLU A 1 627 ? -12.147 -51.075 55.349 1.00 31.45 627 GLU A N 1
ATOM 5066 C CA . GLU A 1 627 ? -13.130 -51.559 54.372 1.00 31.45 627 GLU A CA 1
ATOM 5067 C C . GLU A 1 627 ? -14.497 -51.873 55.042 1.00 31.45 627 GLU A C 1
ATOM 5069 O O . GLU A 1 627 ? -14.564 -52.000 56.271 1.00 31.45 627 GLU A O 1
ATOM 5074 N N . ASN A 1 628 ? -15.503 -52.205 54.213 1.00 31.98 628 ASN A N 1
ATOM 5075 C CA . ASN A 1 628 ? -16.835 -52.768 54.544 1.00 31.98 628 ASN A CA 1
ATOM 5076 C C . ASN A 1 628 ? -17.850 -51.752 55.130 1.00 31.98 628 ASN A C 1
ATOM 5078 O O . ASN A 1 628 ? -17.468 -50.821 55.832 1.00 31.98 628 ASN A O 1
ATOM 5082 N N . GLU A 1 629 ? -19.162 -51.856 54.881 1.00 30.95 629 GLU A N 1
ATOM 5083 C CA . GLU A 1 629 ? -19.974 -52.999 54.400 1.00 30.95 629 GLU A CA 1
ATOM 5084 C C . GLU A 1 629 ? -20.778 -52.686 53.111 1.00 30.95 629 GLU A C 1
ATOM 5086 O O . GLU A 1 629 ? -20.799 -51.548 52.646 1.00 30.95 629 GLU A O 1
ATOM 5091 N N . ASP A 1 630 ? -21.403 -53.716 52.528 1.00 31.44 630 ASP A N 1
ATOM 5092 C CA . ASP A 1 630 ? -22.095 -53.728 51.224 1.00 31.44 630 ASP A CA 1
ATOM 5093 C C . ASP A 1 630 ? -23.368 -54.621 51.304 1.00 31.44 630 ASP A C 1
ATOM 5095 O O . ASP A 1 630 ? -23.625 -55.233 52.342 1.00 31.44 630 ASP A O 1
ATOM 5099 N N . GLU A 1 631 ? -24.104 -54.738 50.194 1.00 34.16 631 GLU A N 1
ATOM 5100 C CA . GLU A 1 631 ? -25.233 -55.646 49.899 1.00 34.16 631 GLU A CA 1
ATOM 5101 C C . GLU A 1 631 ? -26.652 -55.332 50.445 1.00 34.16 631 GLU A C 1
ATOM 5103 O O . GLU A 1 631 ? -26.885 -55.115 51.637 1.00 34.16 631 GLU A O 1
ATOM 5108 N N . ASN A 1 632 ? -27.603 -55.573 49.521 1.00 32.38 632 ASN A N 1
ATOM 5109 C CA . ASN A 1 632 ? -29.063 -55.807 49.576 1.00 32.38 632 ASN A CA 1
ATOM 5110 C C . ASN A 1 632 ? -29.934 -54.625 49.081 1.00 32.38 632 ASN A C 1
ATOM 5112 O O . ASN A 1 632 ? -29.932 -53.556 49.689 1.00 32.38 632 ASN A O 1
ATOM 5116 N N . GLU A 1 633 ? -30.580 -54.687 47.902 1.00 34.97 633 GLU A N 1
ATOM 5117 C CA . GLU A 1 633 ? -31.608 -55.645 47.388 1.00 34.97 633 GLU A CA 1
ATOM 5118 C C . GLU A 1 633 ? -32.952 -55.536 48.158 1.00 34.97 633 GLU A C 1
ATOM 5120 O O . GLU A 1 633 ? -32.942 -55.552 49.390 1.00 34.97 633 GLU A O 1
ATOM 5125 N N . ASP A 1 634 ? -34.152 -55.438 47.553 1.00 32.12 634 ASP A N 1
ATOM 5126 C CA . ASP A 1 634 ? -34.592 -55.336 46.133 1.00 32.12 634 ASP A CA 1
ATOM 5127 C C . ASP A 1 634 ? -36.097 -54.902 46.044 1.00 32.12 634 ASP A C 1
ATOM 5129 O O . ASP A 1 634 ? -36.794 -55.011 47.053 1.00 32.12 634 ASP A O 1
ATOM 5133 N N . ASP A 1 635 ? -36.573 -54.490 44.845 1.00 33.16 635 ASP A N 1
ATOM 5134 C CA . ASP A 1 635 ? -37.956 -54.547 44.250 1.00 33.16 635 ASP A CA 1
ATOM 5135 C C . ASP A 1 635 ? -39.237 -54.070 45.030 1.00 33.16 635 ASP A C 1
ATOM 5137 O O . ASP A 1 635 ? -39.205 -53.782 46.222 1.00 33.16 635 ASP A O 1
ATOM 5141 N N . ASP A 1 636 ? -40.469 -54.082 44.461 1.00 34.09 636 ASP A N 1
ATOM 5142 C CA . ASP A 1 636 ? -41.080 -53.043 43.571 1.00 34.09 636 ASP A CA 1
ATOM 5143 C C . ASP A 1 636 ? -42.514 -52.624 44.071 1.00 34.09 636 ASP A C 1
ATOM 5145 O O . ASP A 1 636 ? -42.586 -52.136 45.197 1.00 34.09 636 ASP A O 1
ATOM 5149 N N . GLU A 1 637 ? -43.719 -52.726 43.460 1.00 35.34 637 GLU A N 1
ATOM 5150 C CA . GLU A 1 637 ? -44.309 -53.367 42.253 1.00 35.34 637 GLU A CA 1
ATOM 5151 C C . GLU A 1 637 ? -45.475 -52.490 41.667 1.00 35.34 637 GLU A C 1
ATOM 5153 O O . GLU A 1 637 ? -46.596 -52.543 42.168 1.00 35.34 637 GLU A O 1
ATOM 5158 N N . GLU A 1 638 ? -45.211 -51.709 40.601 1.00 33.03 638 GLU A N 1
ATOM 5159 C CA . GLU A 1 638 ? -46.154 -51.149 39.577 1.00 33.03 638 GLU A CA 1
ATOM 5160 C C . GLU A 1 638 ? -47.389 -50.211 39.874 1.00 33.03 638 GLU A C 1
ATOM 5162 O O . GLU A 1 638 ? -47.902 -50.044 40.974 1.00 33.03 638 GLU A O 1
ATOM 5167 N N . GLU A 1 639 ? -47.825 -49.556 38.773 1.00 33.75 639 GLU A N 1
ATOM 5168 C CA . GLU A 1 639 ? -49.099 -48.895 38.359 1.00 33.75 639 GLU A CA 1
ATOM 5169 C C . GLU A 1 639 ? -50.151 -48.341 39.375 1.00 33.75 639 GLU A C 1
ATOM 5171 O O . GLU A 1 639 ? -50.582 -48.999 40.311 1.00 33.75 639 GLU A O 1
ATOM 5176 N N . ARG A 1 640 ? -50.705 -47.112 39.269 1.00 32.88 640 ARG A N 1
ATOM 5177 C CA . ARG A 1 640 ? -51.223 -46.285 38.138 1.00 32.88 640 ARG A CA 1
ATOM 5178 C C . ARG A 1 640 ? -52.590 -46.719 37.566 1.00 32.88 640 ARG A C 1
ATOM 5180 O O . ARG A 1 640 ? -52.628 -47.563 36.691 1.00 32.88 640 ARG A O 1
ATOM 5187 N N . TYR A 1 641 ? -53.677 -46.005 37.901 1.00 34.75 641 TYR A N 1
ATOM 5188 C CA . TYR A 1 641 ? -54.660 -45.450 36.933 1.00 34.75 641 TYR A CA 1
ATOM 5189 C C . TYR A 1 641 ? -55.640 -44.461 37.612 1.00 34.75 641 TYR A C 1
ATOM 5191 O O . TYR A 1 641 ? -55.583 -44.252 38.820 1.00 34.75 641 TYR A O 1
ATOM 5199 N N . GLN A 1 642 ? -56.476 -43.783 36.818 1.00 32.38 642 GLN A N 1
ATOM 5200 C CA . GLN A 1 642 ? -57.290 -42.610 37.186 1.00 32.38 642 GLN A CA 1
ATOM 5201 C C . GLN A 1 642 ? -58.797 -42.936 37.146 1.00 32.38 642 GLN A C 1
ATOM 5203 O O . GLN A 1 642 ? -59.188 -43.678 36.252 1.00 32.38 642 GLN A O 1
ATOM 5208 N N . GLU A 1 643 ? -59.636 -42.296 37.981 1.00 33.88 643 GLU A N 1
ATOM 5209 C CA . GLU A 1 643 ? -60.817 -41.534 37.497 1.00 33.88 643 GLU A CA 1
ATOM 5210 C C . GLU A 1 643 ? -61.565 -40.699 38.574 1.00 33.88 643 GLU A C 1
ATOM 5212 O O . GLU A 1 643 ? -61.865 -41.167 39.666 1.00 33.88 643 GLU A O 1
ATOM 5217 N N . ALA A 1 644 ? -61.854 -39.448 38.191 1.00 32.56 644 ALA A N 1
ATOM 5218 C CA . ALA A 1 644 ? -63.054 -38.617 38.407 1.00 32.56 644 ALA A CA 1
ATOM 5219 C C . ALA A 1 644 ? -63.893 -38.600 39.726 1.00 32.56 644 ALA A C 1
ATOM 5221 O O . ALA A 1 644 ? -64.692 -39.488 40.001 1.00 32.56 644 ALA A O 1
ATOM 5222 N N . GLU A 1 645 ? -63.876 -37.405 40.344 1.00 34.38 645 GLU A N 1
ATOM 5223 C CA . GLU A 1 645 ? -65.035 -36.509 40.612 1.00 34.38 645 GLU A CA 1
ATOM 5224 C C . GLU A 1 645 ? -65.946 -36.568 41.877 1.00 34.38 645 GLU A C 1
ATOM 5226 O O . GLU A 1 645 ? -66.433 -37.594 42.336 1.00 34.38 645 GLU A O 1
ATOM 5231 N N . GLU A 1 646 ? -66.264 -35.325 42.291 1.00 33.66 646 GLU A N 1
ATOM 5232 C CA . GLU A 1 646 ? -67.422 -34.768 43.025 1.00 33.66 646 GLU A CA 1
ATOM 5233 C C . GLU A 1 646 ? -67.530 -34.690 44.576 1.00 33.66 646 GLU A C 1
ATOM 5235 O O . GLU A 1 646 ? -67.361 -35.639 45.333 1.00 33.66 646 GLU A O 1
ATOM 5240 N N . TYR A 1 647 ? -67.989 -33.488 44.978 1.00 31.41 647 TYR A N 1
ATOM 5241 C CA . TYR A 1 647 ? -68.662 -33.046 46.216 1.00 31.41 647 TYR A CA 1
ATOM 5242 C C . TYR A 1 647 ? -67.886 -32.698 47.519 1.00 31.41 647 TYR A C 1
ATOM 5244 O O . TYR A 1 647 ? -67.657 -33.506 48.414 1.00 31.41 647 TYR A O 1
ATOM 5252 N N . GLU A 1 648 ? -67.652 -31.385 47.661 1.00 34.06 648 GLU A N 1
ATOM 5253 C CA . GLU A 1 648 ? -67.588 -30.566 48.895 1.00 34.06 648 GLU A CA 1
ATOM 5254 C C . GLU A 1 648 ? -68.864 -30.666 49.793 1.00 34.06 648 GLU A C 1
ATOM 5256 O O . GLU A 1 648 ? -69.871 -31.217 49.346 1.00 34.06 648 GLU A O 1
ATOM 5261 N N . PRO A 1 649 ? -68.973 -29.979 50.963 1.00 47.34 649 PRO A N 1
ATOM 5262 C CA . PRO A 1 649 ? -67.947 -29.531 51.928 1.00 47.34 649 PRO A CA 1
ATOM 5263 C C . PRO A 1 649 ? -68.350 -29.740 53.419 1.00 47.34 649 PRO A C 1
ATOM 5265 O O . PRO A 1 649 ? -69.534 -29.748 53.757 1.00 47.34 649 PRO A O 1
ATOM 5268 N N . SER A 1 650 ? -67.394 -29.717 54.366 1.00 31.55 650 SER A N 1
ATOM 5269 C CA . SER A 1 650 ? -67.687 -29.306 55.763 1.00 31.55 650 SER A CA 1
ATOM 5270 C C . SER A 1 650 ? -66.452 -28.951 56.605 1.00 31.55 650 SER A C 1
ATOM 5272 O O . SER A 1 650 ? -65.498 -29.721 56.663 1.00 31.55 650 SER A O 1
ATOM 5274 N N . HIS A 1 651 ? -66.518 -27.841 57.353 1.00 29.34 651 HIS A N 1
ATOM 5275 C CA . HIS A 1 651 ? -65.574 -27.513 58.432 1.00 29.34 651 HIS A CA 1
ATOM 5276 C C . HIS A 1 651 ? -65.625 -28.533 59.586 1.00 29.34 651 HIS A C 1
ATOM 5278 O O . HIS A 1 651 ? -66.714 -28.870 60.048 1.00 29.34 651 HIS A O 1
ATOM 5284 N N . THR A 1 652 ? -64.483 -28.850 60.204 1.00 31.88 652 THR A N 1
ATOM 5285 C CA . THR A 1 652 ? -64.132 -28.378 61.571 1.00 31.88 652 THR A CA 1
ATOM 5286 C C . THR A 1 652 ? -62.669 -28.722 61.913 1.00 31.88 652 THR A C 1
ATOM 5288 O O . THR A 1 652 ? -62.097 -29.599 61.268 1.00 31.88 652 THR A O 1
ATOM 5291 N N . PRO A 1 653 ? -62.016 -27.998 62.846 1.00 36.44 653 PRO A N 1
ATOM 5292 C CA . PRO A 1 653 ? -60.594 -28.179 63.135 1.00 36.44 653 PRO A CA 1
ATOM 5293 C C . PRO A 1 653 ? -60.343 -29.330 64.114 1.00 36.44 653 PRO A C 1
ATOM 5295 O O . PRO A 1 653 ? -61.185 -29.627 64.961 1.00 36.44 653 PRO A O 1
ATOM 5298 N N . HIS A 1 654 ? -59.145 -29.910 64.046 1.00 32.94 654 HIS A N 1
ATOM 5299 C CA . HIS A 1 654 ? -58.636 -30.824 65.062 1.00 32.94 654 HIS A CA 1
ATOM 5300 C C . HIS A 1 654 ? -57.386 -30.221 65.704 1.00 32.94 654 HIS A C 1
ATOM 5302 O O . HIS A 1 654 ? -56.379 -30.005 65.032 1.00 32.94 654 HIS A O 1
ATOM 5308 N N . GLU A 1 655 ? -57.448 -29.951 67.005 1.00 34.62 655 GLU A N 1
ATOM 5309 C CA . GLU A 1 655 ? -56.249 -29.695 67.800 1.00 34.62 655 GLU A CA 1
ATOM 5310 C C . GLU A 1 655 ? -55.493 -31.012 68.015 1.00 34.62 655 GLU A C 1
ATOM 5312 O O . GLU A 1 655 ? -56.100 -32.066 68.238 1.00 34.62 655 GLU A O 1
ATOM 5317 N N . SER A 1 656 ? -54.162 -30.942 67.989 1.00 33.19 656 SER A N 1
ATOM 5318 C CA . SER A 1 656 ? -53.281 -32.011 68.457 1.00 33.19 656 SER A CA 1
ATOM 5319 C C . SER A 1 656 ? -52.042 -31.406 69.116 1.00 33.19 656 SER A C 1
ATOM 5321 O O . SER A 1 656 ? -51.106 -30.986 68.435 1.00 33.19 656 SER A O 1
ATOM 5323 N N . HIS A 1 657 ? -52.028 -31.374 70.450 1.00 34.84 657 HIS A N 1
ATOM 5324 C CA . HIS A 1 657 ? -50.788 -31.189 71.203 1.00 34.84 657 HIS A CA 1
ATOM 5325 C C . HIS A 1 657 ? -49.790 -32.303 70.859 1.00 34.84 657 HIS A C 1
ATOM 5327 O O . HIS A 1 657 ? -50.175 -33.468 70.767 1.00 34.84 657 HIS A O 1
ATOM 5333 N N . ASN A 1 658 ? -48.505 -31.958 70.785 1.00 34.34 658 ASN A N 1
ATOM 5334 C CA . ASN A 1 658 ? -47.422 -32.871 71.144 1.00 34.34 658 ASN A CA 1
ATOM 5335 C C . ASN A 1 658 ? -46.202 -32.086 71.655 1.00 34.34 658 ASN A C 1
ATOM 5337 O O . ASN A 1 658 ? -46.126 -30.866 71.506 1.00 34.34 658 ASN A O 1
ATOM 5341 N N . GLU A 1 659 ? -45.315 -32.783 72.361 1.00 31.27 659 GLU A N 1
ATOM 5342 C CA . GLU A 1 659 ? -44.350 -32.192 73.298 1.00 31.27 659 GLU A CA 1
ATOM 5343 C C . GLU A 1 659 ? -43.054 -31.656 72.644 1.00 31.27 659 GLU A C 1
ATOM 5345 O O . GLU A 1 659 ? -42.642 -32.134 71.585 1.00 31.27 659 GLU A O 1
ATOM 5350 N N . PRO A 1 660 ? -42.361 -30.681 73.274 1.00 38.00 660 PRO A N 1
ATOM 5351 C CA . PRO A 1 660 ? -41.140 -30.085 72.729 1.00 38.00 660 PRO A CA 1
ATOM 5352 C C . PRO A 1 660 ? -39.907 -30.994 72.894 1.00 38.00 660 PRO A C 1
ATOM 5354 O O . PRO A 1 660 ? -39.286 -31.057 73.957 1.00 38.00 660 PRO A O 1
ATOM 5357 N N . THR A 1 661 ? -39.488 -31.660 71.817 1.00 34.91 661 THR A N 1
ATOM 5358 C CA . THR A 1 661 ? -38.285 -32.509 71.812 1.00 34.91 661 THR A CA 1
ATOM 5359 C C . THR A 1 661 ? -36.986 -31.718 71.591 1.00 34.91 661 THR A C 1
ATOM 5361 O O . THR A 1 661 ? -36.608 -31.426 70.461 1.00 34.91 661 THR A O 1
ATOM 5364 N N . SER A 1 662 ? -36.258 -31.465 72.684 1.00 39.12 662 SER A N 1
ATOM 5365 C CA . SER A 1 662 ? -34.792 -31.275 72.751 1.00 39.12 662 SER A CA 1
ATOM 5366 C C . SER A 1 662 ? -34.127 -30.333 71.722 1.00 39.12 662 SER A C 1
ATOM 5368 O O . SER A 1 662 ? -33.465 -30.770 70.781 1.00 39.12 662 SER A O 1
ATOM 5370 N N . THR A 1 663 ? -34.160 -29.026 71.990 1.00 43.41 663 THR A N 1
ATOM 5371 C CA . THR A 1 663 ? -33.631 -27.933 71.140 1.00 43.41 663 THR A CA 1
ATOM 5372 C C . THR A 1 663 ? -32.106 -27.906 70.901 1.00 43.41 663 THR A C 1
ATOM 5374 O O . THR A 1 663 ? -31.595 -26.966 70.298 1.00 43.41 663 THR A O 1
ATOM 5377 N N . THR A 1 664 ? -31.340 -28.893 71.370 1.00 42.38 664 THR A N 1
ATOM 5378 C CA . THR A 1 664 ? -29.863 -28.870 71.364 1.00 42.38 664 THR A CA 1
ATOM 5379 C C . THR A 1 664 ? -29.210 -29.371 70.075 1.00 42.38 664 THR A C 1
ATOM 5381 O O . THR A 1 664 ? -28.072 -28.998 69.806 1.00 42.38 664 THR A O 1
ATOM 5384 N N . HIS A 1 665 ? -29.889 -30.192 69.265 1.00 43.44 665 HIS A N 1
ATOM 5385 C CA . HIS A 1 665 ? -29.260 -30.796 68.078 1.00 43.44 665 HIS A CA 1
ATOM 5386 C C . HIS A 1 665 ? -29.303 -29.900 66.827 1.00 43.44 665 HIS A C 1
ATOM 5388 O O . HIS A 1 665 ? -28.435 -30.005 65.962 1.00 43.44 665 HIS A O 1
ATOM 5394 N N . ALA A 1 666 ? -30.283 -28.990 66.747 1.00 45.03 666 ALA A N 1
ATOM 5395 C CA . ALA A 1 666 ? -30.435 -28.056 65.630 1.00 45.03 666 ALA A CA 1
ATOM 5396 C C . ALA A 1 666 ? -29.356 -26.958 65.625 1.00 45.03 666 ALA A C 1
ATOM 5398 O O . ALA A 1 666 ? -28.860 -26.601 64.560 1.00 45.03 666 ALA A O 1
ATOM 5399 N N . GLY A 1 667 ? -28.945 -26.472 66.805 1.00 45.31 667 GLY A N 1
ATOM 5400 C CA . GLY A 1 667 ? -27.901 -25.447 66.931 1.00 45.31 667 GLY A CA 1
ATOM 5401 C C . GLY A 1 667 ? -26.570 -25.887 66.319 1.00 45.31 667 GLY A C 1
ATOM 5402 O O . GLY A 1 667 ? -26.008 -25.164 65.508 1.00 45.31 667 GLY A O 1
ATOM 5403 N N . GLN A 1 668 ? -26.133 -27.119 66.604 1.00 48.88 668 GLN A N 1
ATOM 5404 C CA . GLN A 1 668 ? -24.910 -27.692 66.022 1.00 48.88 668 GLN A CA 1
ATOM 5405 C C . GLN A 1 668 ? -24.995 -27.871 64.497 1.00 48.88 668 GLN A C 1
ATOM 5407 O O . GLN A 1 668 ? -23.986 -27.747 63.811 1.00 48.88 668 GLN A O 1
ATOM 5412 N N . SER A 1 669 ? -26.191 -28.135 63.956 1.00 58.28 669 SER A N 1
ATOM 5413 C CA . SER A 1 669 ? -26.410 -28.215 62.505 1.00 58.28 669 SER A CA 1
ATOM 5414 C C . SER A 1 669 ? -26.314 -26.837 61.837 1.00 58.28 669 SER A C 1
ATOM 5416 O O . SER A 1 669 ? -25.713 -26.704 60.775 1.00 58.28 669 SER A O 1
ATOM 5418 N N . TYR A 1 670 ? -26.850 -25.794 62.481 1.00 65.62 670 TYR A N 1
ATOM 5419 C CA . TYR A 1 670 ? -26.773 -24.420 61.981 1.00 65.62 670 TYR A CA 1
ATOM 5420 C C . TYR A 1 670 ? -25.362 -23.830 62.102 1.00 65.62 670 TYR A C 1
ATOM 5422 O O . TYR A 1 670 ? -24.857 -23.253 61.148 1.00 65.62 670 TYR A O 1
ATOM 5430 N N . GLU A 1 671 ? -24.700 -24.008 63.246 1.00 69.12 671 GLU A N 1
ATOM 5431 C CA . GLU A 1 671 ? -23.341 -23.507 63.489 1.00 69.12 671 GLU A CA 1
ATOM 5432 C C . GLU A 1 671 ? -22.322 -24.165 62.546 1.00 69.12 671 GLU A C 1
ATOM 5434 O O . GLU A 1 671 ? -21.457 -23.479 62.003 1.00 69.12 671 GLU A O 1
ATOM 5439 N N . LYS A 1 672 ? -22.496 -25.461 62.240 1.00 71.25 672 LYS A N 1
ATOM 5440 C CA . LYS A 1 672 ? -21.727 -26.119 61.180 1.00 71.25 672 LYS A CA 1
ATOM 5441 C C . LYS A 1 672 ? -22.052 -25.555 59.790 1.00 71.25 672 LYS A C 1
ATOM 5443 O O . LYS A 1 672 ? -21.130 -25.277 59.038 1.00 71.25 672 LYS A O 1
ATOM 5448 N N . LEU A 1 673 ? -23.327 -25.329 59.457 1.00 70.56 673 LEU A N 1
ATOM 5449 C CA . LEU A 1 673 ? -23.712 -24.737 58.168 1.00 70.56 673 LEU A CA 1
ATOM 5450 C C . LEU A 1 673 ? -23.137 -23.319 57.978 1.00 70.56 673 LEU A C 1
ATOM 5452 O O . LEU A 1 673 ? -22.799 -22.947 56.859 1.00 70.56 673 LEU A O 1
ATOM 5456 N N . VAL A 1 674 ? -23.006 -22.536 59.055 1.00 73.62 674 VAL A N 1
ATOM 5457 C CA . VAL A 1 674 ? -22.330 -21.229 59.033 1.00 73.62 674 VAL A CA 1
ATOM 5458 C C . VAL A 1 674 ? -20.834 -21.398 58.760 1.00 73.62 674 VAL A C 1
ATOM 5460 O O . VAL A 1 674 ? -20.335 -20.756 57.844 1.00 73.62 674 VAL A O 1
ATOM 5463 N N . GLN A 1 675 ? -20.146 -22.310 59.455 1.00 75.69 675 GLN A N 1
ATOM 5464 C CA . GLN A 1 675 ? -18.723 -22.597 59.209 1.00 75.69 675 GLN A CA 1
ATOM 5465 C C . GLN A 1 675 ? -18.468 -23.118 57.784 1.00 75.69 675 GLN A C 1
ATOM 5467 O O . GLN A 1 675 ? -17.545 -22.655 57.118 1.00 75.69 675 GLN A O 1
ATOM 5472 N N . ASP A 1 676 ? -19.319 -24.017 57.279 1.00 72.44 676 ASP A N 1
ATOM 5473 C CA . ASP A 1 676 ? -19.253 -24.530 55.906 1.00 72.44 676 ASP A CA 1
ATOM 5474 C C . ASP A 1 676 ? -19.492 -23.398 54.870 1.00 72.44 676 ASP A C 1
ATOM 5476 O O . ASP A 1 676 ? -18.903 -23.409 53.789 1.00 72.44 676 ASP A O 1
ATOM 5480 N N . LEU A 1 677 ? -20.317 -22.387 55.189 1.00 75.75 677 LEU A N 1
ATOM 5481 C CA . LEU A 1 677 ? -20.550 -21.202 54.344 1.00 75.75 677 LEU A CA 1
ATOM 5482 C C . LEU A 1 677 ? -19.436 -20.148 54.431 1.00 75.75 677 LEU A C 1
ATOM 5484 O O . LEU A 1 677 ? -19.179 -19.471 53.435 1.00 75.75 677 LEU A O 1
ATOM 5488 N N . GLU A 1 678 ? -18.792 -19.988 55.586 1.00 80.75 678 GLU A N 1
ATOM 5489 C CA . GLU A 1 678 ? -17.627 -19.114 55.763 1.00 80.75 678 GLU A CA 1
ATOM 5490 C C . GLU A 1 678 ? -16.411 -19.693 55.031 1.00 80.75 678 GLU A C 1
ATOM 5492 O O . GLU A 1 678 ? -15.822 -18.999 54.206 1.00 80.75 678 GLU A O 1
ATOM 5497 N N . ALA A 1 679 ? -16.131 -20.991 55.187 1.00 78.06 679 ALA A N 1
ATOM 5498 C CA . ALA A 1 679 ? -15.082 -21.684 54.435 1.00 78.06 679 ALA A CA 1
ATOM 5499 C C . ALA A 1 679 ? -15.314 -21.640 52.910 1.00 78.06 679 ALA A C 1
ATOM 5501 O O . ALA A 1 679 ? -14.368 -21.467 52.141 1.00 78.06 679 ALA A O 1
ATOM 5502 N N . LEU A 1 680 ? -16.571 -21.735 52.450 1.00 81.75 680 LEU A N 1
ATOM 5503 C CA . LEU A 1 680 ? -16.898 -21.573 51.027 1.00 81.75 680 LEU A CA 1
ATOM 5504 C C . LEU A 1 680 ? -16.625 -20.142 50.529 1.00 81.75 680 LEU A C 1
ATOM 5506 O O . LEU A 1 680 ? -16.223 -19.969 49.383 1.00 81.75 680 LEU A O 1
ATOM 5510 N N . ARG A 1 681 ? -16.837 -19.115 51.365 1.00 81.81 681 ARG A N 1
ATOM 5511 C CA . ARG A 1 681 ? -16.502 -17.720 51.025 1.00 81.81 681 ARG A CA 1
ATOM 5512 C C . ARG A 1 681 ? -14.994 -17.495 50.984 1.00 81.81 681 ARG A C 1
ATOM 5514 O O . ARG A 1 681 ? -14.526 -16.855 50.054 1.00 81.81 681 ARG A O 1
ATOM 5521 N N . GLU A 1 682 ? -14.248 -18.044 51.941 1.00 84.94 682 GLU A N 1
ATOM 5522 C CA . GLU A 1 682 ? -12.783 -17.963 51.937 1.00 84.94 682 GLU A CA 1
ATOM 5523 C C . GLU A 1 682 ? -12.179 -18.662 50.710 1.00 84.94 682 GLU A C 1
ATOM 5525 O O . GLU A 1 682 ? -11.287 -18.091 50.088 1.00 84.94 682 GLU A O 1
ATOM 5530 N N . ARG A 1 683 ? -12.696 -19.832 50.288 1.00 89.69 683 ARG A N 1
ATOM 5531 C CA . ARG A 1 683 ? -12.245 -20.460 49.030 1.00 89.69 683 ARG A CA 1
ATOM 5532 C C . ARG A 1 683 ? -12.658 -19.656 47.795 1.00 89.69 683 ARG A C 1
ATOM 5534 O O . ARG A 1 683 ? -11.856 -19.575 46.881 1.00 89.69 683 ARG A O 1
ATOM 5541 N N . ILE A 1 684 ? -13.847 -19.043 47.758 1.00 86.06 684 ILE A N 1
ATOM 5542 C CA . ILE A 1 684 ? -14.245 -18.164 46.639 1.00 86.06 684 ILE A CA 1
ATOM 5543 C C . ILE A 1 684 ? -13.241 -17.018 46.472 1.00 86.06 684 ILE A C 1
ATOM 5545 O O . ILE A 1 684 ? -12.691 -16.880 45.388 1.00 86.06 684 ILE A O 1
ATOM 5549 N N . VAL A 1 685 ? -12.920 -16.292 47.550 1.00 90.56 685 VAL A N 1
ATOM 5550 C CA . VAL A 1 685 ? -11.939 -15.192 47.501 1.00 90.56 685 VAL A CA 1
ATOM 5551 C C . VAL A 1 685 ? -10.544 -15.699 47.123 1.00 90.56 685 VAL A C 1
ATOM 5553 O O . VAL A 1 685 ? -9.865 -15.059 46.336 1.00 90.56 685 VAL A O 1
ATOM 5556 N N . GLN A 1 686 ? -10.128 -16.877 47.602 1.00 88.44 686 GLN A N 1
ATOM 5557 C CA . GLN A 1 686 ? -8.855 -17.480 47.182 1.00 88.44 686 GLN A CA 1
ATOM 5558 C C . GLN A 1 686 ? -8.827 -17.857 45.696 1.00 88.44 686 GLN A C 1
ATOM 5560 O O . GLN A 1 686 ? -7.778 -17.728 45.084 1.00 88.44 686 GLN A O 1
ATOM 5565 N N . VAL A 1 687 ? -9.940 -18.308 45.106 1.00 88.81 687 VAL A N 1
ATOM 5566 C CA . VAL A 1 687 ? -10.000 -18.598 43.661 1.00 88.81 687 VAL A CA 1
ATOM 5567 C C . VAL A 1 687 ? -10.061 -17.305 42.843 1.00 88.81 687 VAL A C 1
ATOM 5569 O O . VAL A 1 687 ? -9.489 -17.246 41.762 1.00 88.81 687 VAL A O 1
ATOM 5572 N N . GLU A 1 688 ? -10.695 -16.251 43.361 1.00 90.06 688 GLU A N 1
ATOM 5573 C CA . GLU A 1 688 ? -10.654 -14.905 42.770 1.00 90.06 688 GLU A CA 1
ATOM 5574 C C . GLU A 1 688 ? -9.211 -14.346 42.789 1.00 90.06 688 GLU A C 1
ATOM 5576 O O . GLU A 1 688 ? -8.712 -13.940 41.740 1.00 90.06 688 GLU A O 1
ATOM 5581 N N . ASP A 1 689 ? -8.495 -14.450 43.918 1.00 90.06 689 ASP A N 1
ATOM 5582 C CA . ASP A 1 689 ? -7.062 -14.120 44.035 1.00 90.06 689 ASP A CA 1
ATOM 5583 C C . ASP A 1 689 ? -6.179 -15.009 43.119 1.00 90.06 689 ASP A C 1
ATOM 5585 O O . ASP A 1 689 ? -5.216 -14.524 42.526 1.00 90.06 689 ASP A O 1
ATOM 5589 N N . GLU A 1 690 ? -6.487 -16.308 42.978 1.00 92.50 690 GLU A N 1
ATOM 5590 C CA . GLU A 1 690 ? -5.775 -17.250 42.090 1.00 92.50 690 GLU A CA 1
ATOM 5591 C C . GLU A 1 690 ? -6.012 -16.931 40.595 1.00 92.50 690 GLU A C 1
ATOM 5593 O O . GLU A 1 690 ? -5.084 -17.070 39.795 1.00 92.50 690 GLU A O 1
ATOM 5598 N N . ILE A 1 691 ? -7.204 -16.447 40.211 1.00 88.81 691 ILE A N 1
ATOM 5599 C CA . ILE A 1 691 ? -7.503 -15.945 38.855 1.00 88.81 691 ILE A CA 1
ATOM 5600 C C . ILE A 1 691 ? -6.767 -14.645 38.575 1.00 88.81 691 ILE A C 1
ATOM 5602 O O . ILE A 1 691 ? -6.134 -14.540 37.523 1.00 88.81 691 ILE A O 1
ATOM 5606 N N . ASP A 1 692 ? -6.854 -13.658 39.470 1.00 84.69 692 ASP A N 1
ATOM 5607 C CA . ASP A 1 692 ? -6.188 -12.370 39.273 1.00 84.69 692 ASP A CA 1
ATOM 5608 C C . ASP A 1 692 ? -4.666 -12.584 39.204 1.00 84.69 692 ASP A C 1
ATOM 5610 O O . ASP A 1 692 ? -4.031 -12.098 38.270 1.00 84.69 692 ASP A O 1
ATOM 5614 N N . TYR A 1 693 ? -4.091 -13.430 40.071 1.00 88.06 693 TYR A N 1
ATOM 5615 C CA . TYR A 1 693 ? -2.676 -13.809 40.008 1.00 88.06 693 TYR A CA 1
ATOM 5616 C C . TYR A 1 693 ? -2.296 -14.497 38.685 1.00 88.06 693 TYR A C 1
ATOM 5618 O O . TYR A 1 693 ? -1.325 -14.092 38.044 1.00 88.06 693 TYR A O 1
ATOM 5626 N N . ALA A 1 694 ? -3.056 -15.504 38.236 1.00 82.75 694 ALA A N 1
ATOM 5627 C CA . ALA A 1 694 ? -2.800 -16.176 36.957 1.00 82.75 694 ALA A CA 1
ATOM 5628 C C . ALA A 1 694 ? -2.959 -15.223 35.755 1.00 82.75 694 ALA A C 1
ATOM 5630 O O . ALA A 1 694 ? -2.216 -15.320 34.781 1.00 82.75 694 ALA A O 1
ATOM 5631 N N . THR A 1 695 ? -3.877 -14.257 35.842 1.00 82.88 695 THR A N 1
ATOM 5632 C CA . THR A 1 695 ? -4.109 -13.228 34.816 1.00 82.88 695 THR A CA 1
ATOM 5633 C C . THR A 1 695 ? -2.988 -12.182 34.789 1.00 82.88 695 THR A C 1
ATOM 5635 O O . THR A 1 695 ? -2.580 -11.770 33.705 1.00 82.88 695 THR A O 1
ATOM 5638 N N . GLU A 1 696 ? -2.444 -11.794 35.950 1.00 81.94 696 GLU A N 1
ATOM 5639 C CA . GLU A 1 696 ? -1.243 -10.948 36.078 1.00 81.94 696 GLU A CA 1
ATOM 5640 C C . GLU A 1 696 ? 0.030 -11.624 35.534 1.00 81.94 696 GLU A C 1
ATOM 5642 O O . GLU A 1 696 ? 0.980 -10.929 35.180 1.00 81.94 696 GLU A O 1
ATOM 5647 N N . HIS A 1 697 ? 0.054 -12.960 35.459 1.00 79.50 697 HIS A N 1
ATOM 5648 C CA . HIS A 1 697 ? 1.193 -13.760 34.981 1.00 79.50 697 HIS A CA 1
ATOM 5649 C C . HIS A 1 697 ? 0.956 -14.379 33.587 1.00 79.50 697 HIS A C 1
ATOM 5651 O O . HIS A 1 697 ? 1.699 -15.266 33.177 1.00 79.50 697 HIS A O 1
ATOM 5657 N N . GLU A 1 698 ? -0.065 -13.910 32.858 1.00 81.12 698 GLU A N 1
ATOM 5658 C CA . GLU A 1 698 ? -0.437 -14.339 31.494 1.00 81.12 698 GLU A CA 1
ATOM 5659 C C . GLU A 1 698 ? -0.794 -15.839 31.338 1.00 81.12 698 GLU A C 1
ATOM 5661 O O . GLU A 1 698 ? -0.964 -16.344 30.226 1.00 81.12 698 GLU A O 1
ATOM 5666 N N . GLU A 1 699 ? -1.011 -16.558 32.444 1.00 90.00 699 GLU A N 1
ATOM 5667 C CA . GLU A 1 699 ? -1.411 -17.969 32.472 1.00 90.00 699 GLU A CA 1
ATOM 5668 C C . GLU A 1 699 ? -2.919 -18.144 32.187 1.00 90.00 699 GLU A C 1
ATOM 5670 O O . GLU A 1 699 ? -3.690 -18.655 33.004 1.00 90.00 699 GLU A O 1
ATOM 5675 N N . TYR A 1 700 ? -3.377 -17.705 31.012 1.00 80.75 700 TYR A N 1
ATOM 5676 C CA . TYR A 1 700 ? -4.808 -17.630 30.686 1.00 80.75 700 TYR A CA 1
ATOM 5677 C C . TYR A 1 700 ? -5.540 -18.983 30.673 1.00 80.75 700 TYR A C 1
ATOM 5679 O O . TYR A 1 700 ? -6.740 -19.019 30.948 1.00 80.75 700 TYR A O 1
ATOM 5687 N N . GLU A 1 701 ? -4.854 -20.097 30.391 1.00 83.31 701 GLU A N 1
ATOM 5688 C CA . GLU A 1 701 ? -5.451 -21.436 30.529 1.00 83.31 701 GLU A CA 1
ATOM 5689 C C . GLU A 1 701 ? -5.628 -21.818 32.009 1.00 83.31 701 GLU A C 1
ATOM 5691 O O . GLU A 1 701 ? -6.703 -22.283 32.390 1.00 83.31 701 GLU A O 1
ATOM 5696 N N . THR A 1 702 ? -4.639 -21.530 32.865 1.00 84.06 702 THR A N 1
ATOM 5697 C CA . THR A 1 702 ? -4.735 -21.712 34.322 1.00 84.06 702 THR A CA 1
ATOM 5698 C C . THR A 1 702 ? -5.888 -20.874 34.892 1.00 84.06 702 THR A C 1
ATOM 5700 O O . THR A 1 702 ? -6.781 -21.416 35.547 1.00 84.06 702 THR A O 1
ATOM 5703 N N . ALA A 1 703 ? -5.954 -19.581 34.549 1.00 85.00 703 ALA A N 1
ATOM 5704 C CA . ALA A 1 703 ? -7.039 -18.680 34.950 1.00 85.00 703 ALA A CA 1
ATOM 5705 C C . ALA A 1 703 ? -8.427 -19.180 34.497 1.00 85.00 703 ALA A C 1
ATOM 5707 O O . ALA A 1 703 ? -9.392 -19.121 35.261 1.00 85.00 703 ALA A O 1
ATOM 5708 N N . ALA A 1 704 ? -8.538 -19.743 33.287 1.00 86.44 704 ALA A N 1
ATOM 5709 C CA . ALA A 1 704 ? -9.785 -20.336 32.803 1.00 86.44 704 ALA A CA 1
ATOM 5710 C C . ALA A 1 704 ? -10.205 -21.586 33.603 1.00 86.44 704 ALA A C 1
ATOM 5712 O O . ALA A 1 704 ? -11.398 -21.778 33.844 1.00 86.44 704 ALA A O 1
ATOM 5713 N N . THR A 1 705 ? -9.259 -22.418 34.061 1.00 88.38 705 THR A N 1
ATOM 5714 C CA . THR A 1 705 ? -9.594 -23.560 34.936 1.00 88.38 705 THR A CA 1
A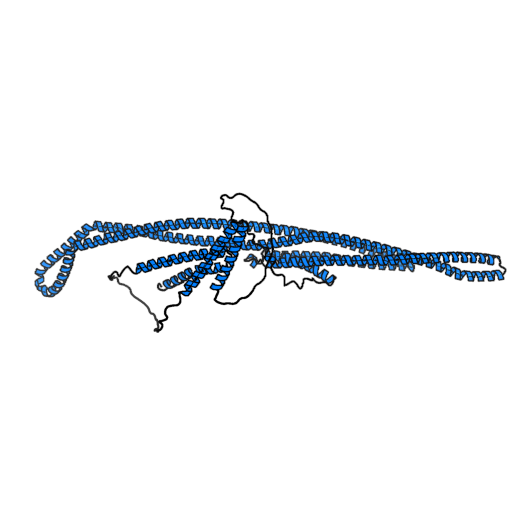TOM 5715 C C . THR A 1 705 ? -10.089 -23.124 36.317 1.00 88.38 705 THR A C 1
ATOM 5717 O O . THR A 1 705 ? -11.002 -23.750 36.859 1.00 88.38 705 THR A O 1
ATOM 5720 N N . PHE A 1 706 ? -9.570 -22.017 36.854 1.00 89.94 706 PHE A N 1
ATOM 5721 C CA . PHE A 1 706 ? -10.056 -21.431 38.103 1.00 89.94 706 PHE A CA 1
ATOM 5722 C C . PHE A 1 706 ? -11.444 -20.768 37.950 1.00 89.94 706 PHE A C 1
ATOM 5724 O O . PHE A 1 706 ? -12.288 -20.926 38.836 1.00 89.94 706 PHE A O 1
ATOM 5731 N N . ASP A 1 707 ? -11.758 -20.125 36.814 1.00 89.44 707 ASP A N 1
ATOM 5732 C CA . ASP A 1 707 ? -13.134 -19.661 36.534 1.00 89.44 707 ASP A CA 1
ATOM 5733 C C . ASP A 1 707 ? -14.118 -20.842 36.441 1.00 89.44 707 ASP A C 1
ATOM 5735 O O . ASP A 1 707 ? -15.219 -20.793 37.002 1.00 89.44 707 ASP A O 1
ATOM 5739 N N . GLU A 1 708 ? -13.718 -21.960 35.821 1.00 87.38 708 GLU A N 1
ATOM 5740 C CA . GLU A 1 708 ? -14.535 -23.176 35.851 1.00 87.38 708 GLU A CA 1
ATOM 5741 C C . GLU A 1 708 ? -14.732 -23.712 37.286 1.00 87.38 708 GLU A C 1
ATOM 5743 O O . GLU A 1 708 ? -15.856 -24.121 37.605 1.00 87.38 708 GLU A O 1
ATOM 5748 N N . GLU A 1 709 ? -13.726 -23.647 38.177 1.00 84.88 709 GLU A N 1
ATOM 5749 C CA . GLU A 1 709 ? -13.885 -23.976 39.609 1.00 84.88 709 GLU A CA 1
ATOM 5750 C C . GLU A 1 709 ? -14.972 -23.092 40.249 1.00 84.88 709 GLU A C 1
ATOM 5752 O O . GLU A 1 709 ? -15.954 -23.634 40.773 1.00 84.88 709 GLU A O 1
ATOM 5757 N N . LEU A 1 710 ? -14.882 -21.759 40.117 1.00 84.31 710 LEU A N 1
ATOM 5758 C CA . LEU A 1 710 ? -15.875 -20.788 40.620 1.00 84.31 710 LEU A CA 1
ATOM 5759 C C . LEU A 1 710 ? -17.293 -21.019 40.073 1.00 84.31 710 LEU A C 1
ATOM 5761 O O . LEU A 1 710 ? -18.292 -20.820 40.780 1.00 84.31 710 LEU A O 1
ATOM 5765 N N . GLN A 1 711 ? -17.424 -21.505 38.838 1.00 78.50 711 GLN A N 1
ATOM 5766 C CA . GLN A 1 711 ? -18.724 -21.865 38.277 1.00 78.50 711 GLN A CA 1
ATOM 5767 C C . GLN A 1 711 ? -19.331 -23.144 38.893 1.00 78.50 711 GLN A C 1
ATOM 5769 O O . GLN A 1 711 ? -20.560 -23.313 38.848 1.00 78.50 711 GLN A O 1
ATOM 5774 N N . THR A 1 712 ? -18.549 -24.061 39.483 1.00 71.38 712 THR A N 1
ATOM 5775 C CA . THR A 1 712 ? -19.095 -25.343 39.981 1.00 71.38 712 THR A CA 1
ATOM 5776 C C . THR A 1 712 ? -20.024 -25.227 41.208 1.00 71.38 712 THR A C 1
ATOM 5778 O O . THR A 1 712 ? -21.113 -25.824 41.146 1.00 71.38 712 THR A O 1
ATOM 5781 N N . PRO A 1 713 ? -19.759 -24.416 42.261 1.00 60.47 713 PRO A N 1
ATOM 5782 C CA . PRO A 1 713 ? -20.720 -24.181 43.349 1.00 60.47 713 PRO A CA 1
ATOM 5783 C C . PRO A 1 713 ? -22.066 -23.618 42.863 1.00 60.47 713 PRO A C 1
ATOM 5785 O O . PRO A 1 713 ? -23.137 -23.983 43.366 1.00 60.47 713 PRO A O 1
ATOM 5788 N N . LEU A 1 714 ? -22.040 -22.756 41.840 1.00 53.38 714 LEU A N 1
ATOM 5789 C CA . LEU A 1 714 ? -23.239 -22.164 41.240 1.00 53.38 714 LEU A CA 1
ATOM 5790 C C . LEU A 1 714 ? -24.063 -23.200 40.454 1.00 53.38 714 LEU A C 1
ATOM 5792 O O . LEU A 1 714 ? -25.300 -23.176 40.500 1.00 53.38 714 LEU A O 1
ATOM 5796 N N . ARG A 1 715 ? -23.406 -24.160 39.786 1.00 51.00 715 ARG A N 1
ATOM 5797 C CA . ARG A 1 715 ? -24.076 -25.281 39.097 1.00 51.00 715 ARG A CA 1
ATOM 5798 C C . ARG A 1 715 ? -24.772 -26.230 40.093 1.00 51.00 715 ARG A C 1
ATOM 5800 O O . ARG A 1 715 ? -25.894 -26.664 39.816 1.00 51.00 715 ARG A O 1
ATOM 5807 N N . PHE A 1 716 ? -24.204 -26.476 41.280 1.00 48.38 716 PHE A N 1
ATOM 5808 C CA . PHE A 1 716 ? -24.868 -27.264 42.336 1.00 48.38 716 PHE A CA 1
ATOM 5809 C C . PHE A 1 716 ? -26.139 -26.594 42.884 1.00 48.38 716 PHE A C 1
ATOM 5811 O O . PHE A 1 716 ? -27.182 -27.250 42.988 1.00 48.38 716 PHE A O 1
ATOM 5818 N N . LYS A 1 717 ? -26.112 -25.276 43.141 1.00 51.88 717 LYS A N 1
ATOM 5819 C CA . LYS A 1 717 ? -27.310 -24.519 43.562 1.00 51.88 717 LYS A CA 1
ATOM 5820 C C . LYS A 1 717 ? -28.448 -24.597 42.532 1.00 51.88 717 LYS A C 1
ATOM 5822 O O . LYS A 1 717 ? -29.609 -24.713 42.926 1.00 51.88 717 LYS A O 1
ATOM 5827 N N . LYS A 1 718 ? -28.144 -24.614 41.225 1.00 43.88 718 LYS A N 1
ATOM 5828 C CA . LYS A 1 718 ? -29.159 -24.803 40.166 1.00 43.88 718 LYS A CA 1
ATOM 5829 C C . LYS A 1 718 ? -29.802 -26.199 40.187 1.00 43.88 718 LYS A C 1
ATOM 5831 O O . LYS A 1 718 ? -31.011 -26.283 39.992 1.00 43.88 718 LYS A O 1
ATOM 5836 N N . LYS A 1 719 ? -29.052 -27.274 40.475 1.00 40.81 719 LYS A N 1
ATOM 5837 C CA . LYS A 1 719 ? -29.624 -28.633 40.617 1.00 40.81 719 LYS A CA 1
ATOM 5838 C C . LYS A 1 719 ? -30.509 -28.770 41.861 1.00 40.81 719 LYS A C 1
ATOM 5840 O O . LYS A 1 719 ? -31.630 -29.252 41.744 1.00 40.81 719 LYS A O 1
ATOM 5845 N N . SER A 1 720 ? -30.054 -28.293 43.022 1.00 41.31 720 SER A N 1
ATOM 5846 C CA . SER A 1 720 ? -30.837 -28.335 44.274 1.00 41.31 720 SER A CA 1
ATOM 5847 C C . SER A 1 720 ? -32.199 -27.634 44.130 1.00 41.31 720 SER A C 1
ATOM 5849 O O . SER A 1 720 ? -33.237 -28.185 44.499 1.00 41.31 720 SER A O 1
ATOM 5851 N N . LYS A 1 721 ? -32.219 -26.461 43.479 1.00 39.62 721 LYS A N 1
ATOM 5852 C CA . LYS A 1 721 ? -33.447 -25.687 43.238 1.00 39.62 721 LYS A CA 1
ATOM 5853 C C . LYS A 1 721 ? -34.415 -26.338 42.235 1.00 39.62 721 LYS A C 1
ATOM 5855 O O . LYS A 1 721 ? -35.589 -25.988 42.236 1.00 39.62 721 LYS A O 1
ATOM 5860 N N . ALA A 1 722 ? -33.945 -27.268 41.399 1.00 38.53 722 ALA A N 1
ATOM 5861 C CA . ALA A 1 722 ? -34.802 -28.036 40.496 1.00 38.53 722 ALA A CA 1
ATOM 5862 C C . ALA A 1 722 ? -35.528 -29.180 41.224 1.00 38.53 722 ALA A C 1
ATOM 5864 O O . ALA A 1 722 ? -36.706 -29.395 40.965 1.00 38.53 722 ALA A O 1
ATOM 5865 N N . VAL A 1 723 ? -34.864 -29.864 42.167 1.00 40.62 723 VAL A N 1
ATOM 5866 C CA . VAL A 1 723 ? -35.475 -30.953 42.958 1.00 40.62 723 VAL A CA 1
ATOM 5867 C C . VAL A 1 723 ? -36.620 -30.418 43.825 1.00 40.62 723 VAL A C 1
ATOM 5869 O O . VAL A 1 723 ? -37.739 -30.909 43.732 1.00 40.62 723 VAL A O 1
ATOM 5872 N N . PHE A 1 724 ? -36.391 -29.321 44.554 1.00 35.03 724 PHE A N 1
ATOM 5873 C CA . PHE A 1 724 ? -37.421 -28.655 45.372 1.00 35.03 724 PHE A CA 1
ATOM 5874 C C . PHE A 1 724 ? -38.590 -28.029 44.580 1.00 35.03 724 PHE A C 1
ATOM 5876 O O . PHE A 1 724 ? -39.503 -27.475 45.188 1.00 35.03 724 PHE A O 1
ATOM 5883 N N . SER A 1 725 ? -38.571 -28.082 43.244 1.00 37.56 725 SER A N 1
ATOM 5884 C CA . SER A 1 725 ? -39.632 -27.546 42.383 1.00 37.56 725 SER A CA 1
ATOM 5885 C C . SER A 1 725 ? -40.587 -28.618 41.838 1.00 37.56 725 SER A C 1
ATOM 5887 O O . SER A 1 725 ? -41.501 -28.261 41.093 1.00 37.56 725 SER A O 1
ATOM 5889 N N . VAL A 1 726 ? -40.369 -29.903 42.146 1.00 40.34 726 VAL A N 1
ATOM 5890 C CA . VAL A 1 726 ? -41.177 -31.019 41.614 1.00 40.34 726 VAL A CA 1
ATOM 5891 C C . VAL A 1 726 ? -42.254 -31.480 42.603 1.00 40.34 726 VAL A C 1
ATOM 5893 O O . VAL A 1 726 ? -43.359 -31.787 42.171 1.00 40.34 726 VAL A O 1
ATOM 5896 N N . ASP A 1 727 ? -42.002 -31.413 43.913 1.00 37.62 727 ASP A N 1
ATOM 5897 C CA . ASP A 1 727 ? -42.965 -31.790 44.968 1.00 37.62 727 ASP A CA 1
ATOM 5898 C C . ASP A 1 727 ? -44.017 -30.694 45.275 1.00 37.62 727 ASP A C 1
ATOM 5900 O O . ASP A 1 727 ? -44.525 -30.591 46.393 1.00 37.62 727 ASP A O 1
ATOM 5904 N N . LEU A 1 728 ? -44.310 -29.814 44.308 1.00 37.16 728 LEU A N 1
ATOM 5905 C CA . LEU A 1 728 ? -45.161 -28.628 44.491 1.00 37.16 728 LEU A CA 1
ATOM 5906 C C . LEU A 1 728 ? -45.971 -28.258 43.226 1.00 37.16 728 LEU A C 1
ATOM 5908 O O . LEU A 1 728 ? -46.089 -27.082 42.867 1.00 37.16 728 LEU A O 1
ATOM 5912 N N . VAL A 1 729 ? -46.533 -29.277 42.559 1.00 37.44 729 VAL A N 1
ATOM 5913 C CA . VAL A 1 729 ? -47.481 -29.174 41.426 1.00 37.44 729 VAL A CA 1
ATOM 5914 C C . VAL A 1 729 ? -48.652 -30.135 41.624 1.00 37.44 729 VAL A C 1
ATOM 5916 O O . VAL A 1 729 ? -48.379 -31.333 41.844 1.00 37.44 729 VAL A O 1
#

pLDDT: mean 78.05, std 20.39, range [26.17, 96.5]